Protein AF-A0A6J3BXP4-F1 (afdb_monomer_lite)

Sequence (696 aa):
MMRILATRKREFVKLRKSVLSQQNALLEHYASLKEMEYRAGASNEESLGEVRVLSVTGWPAHDLLLLVRDDLQLPLTSDINGLFGPQIMQQLHAQLNSIPDEVLGVGAEIMARRIDLLNLLRCKLRNDRSNNLTNLEWKTKNTEFDHDTEKLHSMVAGLAENLKAKINNSLELAKIPWIDRDTMVKKIDRLQKENLILQNKIEEITKKENEECKETEVLDATLTYQTLSEELSKERAAREALKEVVSAAESMLRVARARIVTLERQLKETSAELETACRKHKDLEQLYRHRETSYDARSKKLIEVSKTGEMTIEALSRQRDALELRVKELREQAEMAERAAEIREAEQRARGDSLQAKVAEQEKNRAAAEARVVELSERVKELEEQIQSLRERSVKLVDMERRRCLEYLPSKENEPSDRETKIWKELQATRVALSRAEEELRQSRADKDTFLNSLSQIAQREGADNIQDKMATELLDREQKIIKLKQVIEEQKENEKQMEQSMTQYENQLASLRLEVKRLRNYDCYAKEIPFQELQTQLLALHIQVETLSREKTALVTAAASRALMLERHERAADLFARMVRARRDLVAALGGNSEPSSLDQFAHAEVSRSLSSVCATSADTWTALRAERARVLRLESAVLEQSLQLEREGRVRTQLEWRRAILEREMLRARHSASMEHWVMSKNPSLIQDILWNK

Secondary structure (DSSP, 8-state):
-HHHHHHHHHHHHHHHHHHHHHHHHHHHHHHHHHHHHHHHT--GGG----------TT--HHHHHHHS-GGG---S---GGGTS-HHHHHHHHHHHHHHHHHHHHHHHHHHHHHHHHHHHHHHHTTGGG-SHHHHHHHHHHHHHHHHHHHHHHHHHHHHHHHHHHHHHHHHHHHHHHHHHHHHHHHHHHHHHHHHHHHHHHHHHHHTTSSSS------------TTHHHHHHHHHHHHHHHHHHHHHHHHHHHHHHHHHHHHHHHHHHHHHHHHHHHHHHHHHHHHHHHHHHHHHHHHHHHHHHHHHHHHHHHHHHHHHHHHHHHHHHHHHHHHHHHHHHHHHHHHHHHHHHHHHHHHHHHHHHHHHHHHHHHHHHHHHHHHHHHHHHHHHHHHHHHHHHHHHHHHHS--S------TTHHHHHHHHHHHHHHHHHHHHHHHHHHHHHHHHHHHHTTTTTS---TTTHHHHHHHHHHHHHHHHHHHHHHHHHHHHHHHHHHHHHHHHHHHHHHHHHHHHHHHHHHH-----HHHHHHHHHHHHHHHHHHHHHHHHHHHHHHHHHHHHHHHHHHHHHHHHHHHHHHHHHHHHTS-----TTHHHHHHHHHHHHHHHHHHHHHHHHHHHHHHHHHHHHHHHHHHHHHHHHHHHHHHHHHHHHHHHHHHHHHHHHHHHHHHHHHHTT-GGGSSSSSS--

Structure (mmCIF, N/CA/C/O backbone):
data_AF-A0A6J3BXP4-F1
#
_entry.id   AF-A0A6J3BXP4-F1
#
loop_
_atom_site.group_PDB
_atom_site.id
_atom_site.type_symbol
_atom_site.label_atom_id
_atom_site.label_alt_id
_atom_site.label_comp_id
_atom_site.label_asym_id
_atom_site.label_entity_id
_atom_site.label_seq_id
_atom_site.pdbx_PDB_ins_code
_atom_site.Cartn_x
_atom_site.Cartn_y
_atom_site.Cartn_z
_atom_site.occupancy
_atom_site.B_iso_or_equiv
_atom_site.auth_seq_id
_atom_site.auth_comp_id
_atom_site.auth_asym_id
_atom_site.auth_atom_id
_atom_site.pdbx_PDB_model_num
ATOM 1 N N . MET A 1 1 ? -64.152 -28.132 42.752 1.00 51.59 1 MET A N 1
ATOM 2 C CA . MET A 1 1 ? -63.451 -26.959 42.170 1.00 51.59 1 MET A CA 1
ATOM 3 C C . MET A 1 1 ? -62.901 -25.980 43.208 1.00 51.59 1 MET A C 1
ATOM 5 O O . MET A 1 1 ? -61.700 -25.754 43.198 1.00 51.59 1 MET A O 1
ATOM 9 N N . MET A 1 2 ? -63.705 -25.430 44.129 1.00 58.03 2 MET A N 1
ATOM 10 C CA . MET A 1 2 ? -63.245 -24.371 45.058 1.00 58.03 2 MET A CA 1
ATOM 11 C C . MET A 1 2 ? -62.062 -24.768 45.964 1.00 58.03 2 MET A C 1
ATOM 13 O O . MET A 1 2 ? -61.163 -23.961 46.186 1.00 58.03 2 MET A O 1
ATOM 17 N N . ARG A 1 3 ? -61.992 -26.027 46.429 1.00 63.97 3 ARG A N 1
ATOM 18 C CA . ARG A 1 3 ? -60.836 -26.519 47.208 1.00 63.97 3 ARG A CA 1
ATOM 19 C C . ARG A 1 3 ? -59.542 -26.582 46.388 1.00 63.97 3 ARG A C 1
ATOM 21 O O . ARG A 1 3 ? -58.496 -26.235 46.917 1.00 63.97 3 ARG A O 1
ATOM 28 N N . ILE A 1 4 ? -59.630 -26.955 45.109 1.00 70.94 4 ILE A N 1
ATOM 29 C CA . ILE A 1 4 ? -58.486 -27.044 44.182 1.00 70.94 4 ILE A CA 1
ATOM 30 C C . ILE A 1 4 ? -57.958 -25.642 43.846 1.00 70.94 4 ILE A C 1
ATOM 32 O O . ILE A 1 4 ? -56.755 -25.415 43.783 1.00 70.94 4 ILE A O 1
ATOM 36 N N . LEU A 1 5 ? -58.856 -24.666 43.688 1.00 70.25 5 LEU A N 1
ATOM 37 C CA . LEU A 1 5 ? -58.474 -23.262 43.521 1.00 70.25 5 LEU A CA 1
ATOM 38 C C . LEU A 1 5 ? -57.805 -22.705 44.784 1.00 70.25 5 LEU A C 1
ATOM 40 O O . LEU A 1 5 ? -56.812 -21.990 44.690 1.00 70.25 5 LEU A O 1
ATOM 44 N N . ALA A 1 6 ? -58.298 -23.064 45.972 1.00 75.69 6 ALA A N 1
ATOM 45 C CA . ALA A 1 6 ? -57.710 -22.631 47.237 1.00 75.69 6 ALA A CA 1
ATOM 46 C C . ALA A 1 6 ? -56.336 -23.270 47.524 1.00 75.69 6 ALA A C 1
ATOM 48 O O . ALA A 1 6 ? -55.478 -22.622 48.130 1.00 75.69 6 ALA A O 1
ATOM 49 N N . THR A 1 7 ? -56.099 -24.520 47.107 1.00 79.25 7 THR A N 1
ATOM 50 C CA . THR A 1 7 ? -54.770 -25.153 47.190 1.00 79.25 7 THR A CA 1
ATOM 51 C C . THR A 1 7 ? -53.807 -24.531 46.186 1.00 79.25 7 THR A C 1
ATOM 53 O O . THR A 1 7 ? -52.762 -24.044 46.608 1.00 79.25 7 THR A O 1
ATOM 56 N N . ARG A 1 8 ? -54.206 -24.383 44.915 1.00 76.19 8 ARG A N 1
ATOM 57 C CA . ARG A 1 8 ? -53.386 -23.710 43.891 1.00 76.19 8 ARG A CA 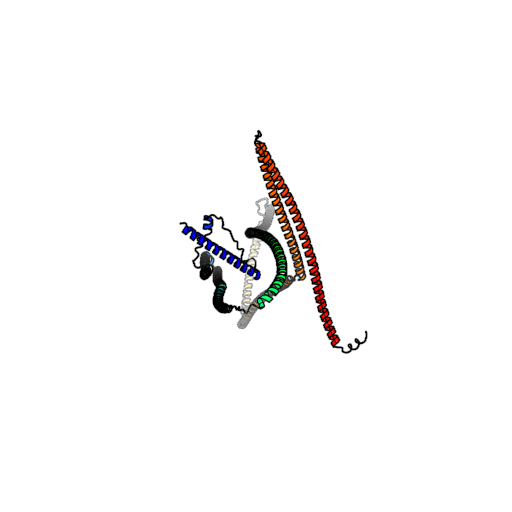1
ATOM 58 C C . ARG A 1 8 ? -53.066 -22.258 44.243 1.00 76.19 8 ARG A C 1
ATOM 60 O O . ARG A 1 8 ? -51.951 -21.805 44.023 1.00 76.19 8 ARG A O 1
ATOM 67 N N . LYS A 1 9 ? -54.002 -21.523 44.853 1.00 77.75 9 LYS A N 1
ATOM 68 C CA . LYS A 1 9 ? -53.755 -20.156 45.343 1.00 77.75 9 LYS A CA 1
ATOM 69 C C . LYS A 1 9 ? -52.723 -20.136 46.473 1.00 77.75 9 LYS A C 1
ATOM 71 O O . LYS A 1 9 ? -51.870 -19.254 46.497 1.00 77.75 9 LYS A O 1
ATOM 76 N N . ARG A 1 10 ? -52.768 -21.101 47.401 1.00 82.44 10 ARG A N 1
ATOM 77 C CA . ARG A 1 10 ? -51.752 -21.234 48.461 1.00 82.44 10 ARG A CA 1
ATOM 78 C C . ARG A 1 10 ? -50.384 -21.611 47.896 1.00 82.44 10 ARG A C 1
ATOM 80 O O . ARG A 1 10 ? -49.392 -21.028 48.320 1.00 82.44 10 ARG A O 1
ATOM 87 N N . GLU A 1 11 ? -50.332 -22.528 46.936 1.00 80.75 11 GLU A N 1
ATOM 88 C CA . GLU A 1 11 ? -49.107 -22.905 46.218 1.00 80.75 11 GLU A CA 1
ATOM 89 C C . GLU A 1 11 ? -48.518 -21.718 45.454 1.00 80.75 11 GLU A C 1
ATOM 91 O O . GLU A 1 11 ? -47.339 -21.421 45.610 1.00 80.75 11 GLU A O 1
ATOM 96 N N . PHE A 1 12 ? -49.346 -20.961 44.732 1.00 80.50 12 PHE A N 1
ATOM 97 C CA . PHE A 1 12 ? -48.927 -19.745 44.039 1.00 80.50 12 PHE A CA 1
ATOM 98 C C . PHE A 1 12 ? -48.347 -18.701 45.000 1.00 80.50 12 PHE A C 1
ATOM 100 O O . PHE A 1 12 ? -47.310 -18.110 44.722 1.00 80.50 12 PHE A O 1
ATOM 107 N N . VAL A 1 13 ? -48.975 -18.482 46.161 1.00 80.44 13 VAL A N 1
ATOM 108 C CA . VAL A 1 13 ? -48.453 -17.544 47.169 1.00 80.44 13 VAL A CA 1
ATOM 109 C C . VAL A 1 13 ? -47.121 -18.029 47.749 1.00 80.44 13 VAL A C 1
ATOM 111 O O . VAL A 1 13 ? -46.231 -17.209 47.972 1.00 80.44 13 VAL A O 1
ATOM 114 N N . LYS A 1 14 ? -46.955 -19.341 47.968 1.00 85.62 14 LYS A N 1
ATOM 115 C CA . LYS A 1 14 ? -45.673 -19.925 48.395 1.00 85.62 14 LYS A CA 1
ATOM 116 C C . LYS A 1 14 ? -44.589 -19.741 47.329 1.00 85.62 14 LYS A C 1
ATOM 118 O O . LYS A 1 14 ? -43.520 -19.236 47.656 1.00 85.62 14 LYS A O 1
ATOM 123 N N . LEU A 1 15 ? -44.884 -20.068 46.070 1.00 80.62 15 LEU A N 1
ATOM 124 C CA . LEU A 1 15 ? -43.976 -19.881 44.934 1.00 80.62 15 LEU A CA 1
ATOM 125 C C . LEU A 1 15 ? -43.593 -18.410 44.768 1.00 80.62 15 LEU A C 1
ATOM 127 O O . LEU A 1 15 ? -42.414 -18.092 44.684 1.00 80.62 15 LEU A O 1
ATOM 131 N N . ARG A 1 16 ? -44.563 -17.494 44.835 1.00 81.88 16 ARG A N 1
ATOM 132 C CA . ARG A 1 16 ? -44.315 -16.049 44.776 1.00 81.88 16 ARG A CA 1
ATOM 133 C C . ARG A 1 16 ? -43.384 -15.580 45.893 1.00 81.88 16 ARG A C 1
ATOM 135 O O . ARG A 1 16 ? -42.486 -14.790 45.630 1.00 81.88 16 ARG A O 1
ATOM 142 N N . LYS A 1 17 ? -43.582 -16.050 47.130 1.00 85.06 17 LYS A N 1
ATOM 143 C CA . LYS A 1 17 ? -42.674 -15.731 48.245 1.00 85.06 17 LYS A CA 1
ATOM 144 C C . LYS A 1 17 ? -41.265 -16.284 48.006 1.00 85.06 17 LYS A C 1
ATOM 146 O O . LYS A 1 17 ? -40.304 -15.564 48.246 1.00 85.06 17 LYS A O 1
ATOM 151 N N . SER A 1 18 ? -41.149 -17.512 47.498 1.00 85.50 18 SER A N 1
ATOM 152 C CA . SER A 1 18 ? -39.863 -18.128 47.148 1.00 85.50 18 SER A CA 1
ATOM 153 C C . SER A 1 18 ? -39.128 -17.334 46.067 1.00 85.50 18 SER A C 1
ATOM 155 O O . SER A 1 18 ? -37.961 -17.007 46.243 1.00 85.50 18 SER A O 1
ATOM 157 N N . VAL A 1 19 ? -39.821 -16.960 44.987 1.00 82.19 19 VAL A N 1
ATOM 158 C CA . VAL A 1 19 ? -39.251 -16.178 43.878 1.00 82.19 19 VAL A CA 1
ATOM 159 C C . VAL A 1 19 ? -38.804 -14.797 44.352 1.00 82.19 19 VAL A C 1
ATOM 161 O O . VAL A 1 19 ? -37.704 -14.376 44.023 1.00 82.19 19 VAL A O 1
ATOM 164 N N . LEU A 1 20 ? -39.603 -14.113 45.179 1.00 82.44 20 LEU A N 1
ATOM 165 C CA . LEU A 1 20 ? -39.205 -12.825 45.761 1.00 82.44 20 LEU A CA 1
ATOM 166 C C . LEU A 1 20 ? -37.969 -12.957 46.662 1.00 82.44 20 LEU A C 1
ATOM 168 O O . LEU A 1 20 ? -37.087 -12.106 46.619 1.00 82.44 20 LEU A O 1
ATOM 172 N N . SER A 1 21 ? -37.878 -14.033 47.448 1.00 84.06 21 SER A N 1
ATOM 173 C CA . SER A 1 21 ? -36.700 -14.305 48.276 1.00 84.06 21 SER A CA 1
ATOM 174 C C . SER A 1 21 ? -35.454 -14.572 47.428 1.00 84.06 21 SER A C 1
ATOM 176 O O . SER A 1 21 ? -34.390 -14.045 47.733 1.00 84.06 21 SER A O 1
ATOM 178 N N . GLN A 1 22 ? -35.580 -15.362 46.358 1.00 84.75 22 GLN A N 1
ATOM 179 C CA . GLN A 1 22 ? -34.485 -15.654 45.425 1.00 84.75 22 GLN A CA 1
ATOM 180 C C . GLN A 1 22 ? -34.046 -14.408 44.655 1.00 84.75 22 GLN A C 1
ATOM 182 O O . GLN A 1 22 ? -32.853 -14.182 44.479 1.00 84.75 22 GLN A O 1
ATOM 187 N N . GLN A 1 23 ? -35.000 -13.574 44.240 1.00 84.44 23 GLN A N 1
ATOM 188 C CA . GLN A 1 23 ? -34.725 -12.294 43.601 1.00 84.44 23 GLN A CA 1
ATOM 189 C C . GLN A 1 23 ? -33.923 -11.377 44.531 1.00 84.44 23 GLN A C 1
ATOM 191 O O . GLN A 1 23 ? -32.938 -10.790 44.095 1.00 84.44 23 GLN A O 1
ATOM 196 N N . ASN A 1 24 ? -34.308 -11.275 45.806 1.00 85.12 24 ASN A N 1
ATOM 197 C CA . ASN A 1 24 ? -33.574 -10.467 46.779 1.00 85.12 24 ASN A CA 1
ATOM 198 C C . ASN A 1 24 ? -32.155 -11.005 47.011 1.00 85.12 24 ASN A C 1
ATOM 200 O O . ASN A 1 24 ? -31.209 -10.227 46.961 1.00 85.12 24 ASN A O 1
ATOM 204 N N . ALA A 1 25 ? -31.993 -12.323 47.162 1.00 87.62 25 ALA A N 1
ATOM 205 C CA . ALA A 1 25 ? -30.674 -12.943 47.305 1.00 87.62 25 ALA A CA 1
ATOM 206 C C . ALA A 1 25 ? -29.778 -12.697 46.075 1.00 87.62 25 ALA A C 1
ATOM 208 O O . ALA A 1 25 ? -28.596 -12.396 46.211 1.00 87.62 25 ALA A O 1
ATOM 209 N N . LEU A 1 26 ? -30.337 -12.765 44.861 1.00 85.06 26 LEU A N 1
ATOM 210 C CA . LEU A 1 26 ? -29.603 -12.465 43.629 1.00 85.06 26 LEU A CA 1
ATOM 211 C C . LEU A 1 26 ? -29.148 -11.001 43.577 1.00 85.06 26 LEU A C 1
ATOM 213 O O . LEU A 1 26 ? -28.020 -10.727 43.171 1.00 85.06 26 LEU A O 1
ATOM 217 N N . LEU A 1 27 ? -30.000 -10.066 44.007 1.00 86.69 27 LEU A N 1
ATOM 218 C CA . LEU A 1 27 ? -29.650 -8.646 44.088 1.00 86.69 27 LEU A CA 1
ATOM 219 C C . LEU A 1 27 ? -28.558 -8.383 45.133 1.00 86.69 27 LEU A C 1
ATOM 221 O O . LEU A 1 27 ? -27.658 -7.589 44.869 1.00 86.69 27 LEU A O 1
ATOM 225 N N . GLU A 1 28 ? -28.597 -9.069 46.277 1.00 89.12 28 GLU A N 1
ATOM 226 C CA . GLU A 1 28 ? -27.550 -9.002 47.303 1.00 89.12 28 GLU A CA 1
ATOM 227 C C . GLU A 1 28 ? -26.212 -9.544 46.783 1.00 89.12 28 GLU A C 1
ATOM 229 O O . GLU A 1 28 ? -25.192 -8.864 46.889 1.00 89.12 28 GLU A O 1
ATOM 234 N N . HIS A 1 29 ? -26.209 -10.717 46.143 1.00 87.00 29 HIS A N 1
ATOM 235 C CA . HIS A 1 29 ? -24.998 -11.286 45.545 1.00 87.00 29 HIS A CA 1
ATOM 236 C C . HIS A 1 29 ? -24.417 -10.400 44.441 1.00 87.00 29 HIS A C 1
ATOM 238 O O . HIS A 1 29 ? -23.203 -10.209 44.383 1.00 87.00 29 HIS A O 1
ATOM 244 N N . TYR A 1 30 ? -25.268 -9.825 43.589 1.00 87.25 30 TYR A N 1
ATOM 245 C CA . TYR A 1 30 ? -24.834 -8.879 42.567 1.00 87.25 30 TYR A CA 1
ATOM 246 C C . TYR A 1 30 ? -24.244 -7.601 43.187 1.00 87.25 30 TYR A C 1
ATOM 248 O O . TYR A 1 30 ? -23.211 -7.124 42.723 1.00 87.25 30 TYR A O 1
ATOM 256 N N . ALA A 1 31 ? -24.826 -7.081 44.274 1.00 85.31 31 ALA A N 1
ATOM 257 C CA . ALA A 1 31 ? -24.257 -5.946 45.001 1.00 85.31 31 ALA A CA 1
ATOM 258 C C . ALA A 1 31 ? -22.875 -6.275 45.594 1.00 85.31 31 ALA A C 1
ATOM 260 O O . ALA A 1 31 ? -21.948 -5.480 45.447 1.00 85.31 31 ALA A O 1
ATOM 261 N N . SER A 1 32 ? -22.706 -7.463 46.187 1.00 86.31 32 SER A N 1
ATOM 262 C CA . SER A 1 32 ? -21.401 -7.925 46.685 1.00 86.31 32 SER A CA 1
ATOM 263 C C . SER A 1 32 ? -20.368 -8.078 45.564 1.00 86.31 32 SER A C 1
ATOM 265 O O . SER A 1 32 ? -19.212 -7.698 45.735 1.00 86.31 32 SER A O 1
ATOM 267 N N . LEU A 1 33 ? -20.770 -8.600 44.402 1.00 83.38 33 LEU A N 1
ATOM 268 C CA . LEU A 1 33 ? -19.890 -8.728 43.236 1.00 83.38 33 LEU A CA 1
ATOM 269 C C . LEU A 1 33 ? -19.469 -7.362 42.683 1.00 83.38 33 LEU A C 1
ATOM 271 O O . LEU A 1 33 ? -18.294 -7.170 42.386 1.00 83.38 33 LEU A O 1
ATOM 275 N N . LYS A 1 34 ? -20.391 -6.397 42.624 1.00 84.12 34 LYS A N 1
ATOM 276 C CA . LYS A 1 34 ? -20.109 -5.022 42.191 1.00 84.12 34 LYS A CA 1
ATOM 277 C C . LYS A 1 34 ? -19.174 -4.286 43.157 1.00 84.12 34 LYS A C 1
ATOM 279 O O . LYS A 1 34 ? -18.328 -3.497 42.745 1.00 84.12 34 LYS A O 1
ATOM 284 N N . GLU A 1 35 ? -19.283 -4.562 44.456 1.00 83.38 35 GLU A N 1
ATOM 285 C CA . GLU A 1 35 ? -18.344 -4.043 45.455 1.00 83.38 35 GLU A CA 1
ATOM 286 C C . GLU A 1 35 ? -16.940 -4.652 45.291 1.00 83.38 35 GLU A C 1
ATOM 288 O O . GLU A 1 35 ? -15.935 -3.947 45.402 1.00 83.38 35 GLU A O 1
ATOM 293 N N . MET A 1 36 ? -16.855 -5.947 44.979 1.00 82.00 36 MET A N 1
ATOM 294 C CA . MET A 1 36 ? -15.589 -6.627 44.687 1.00 82.00 36 MET A CA 1
ATOM 295 C C . MET A 1 36 ? -14.940 -6.116 43.395 1.00 82.00 36 MET A C 1
ATOM 297 O O . MET A 1 36 ? -13.736 -5.878 43.378 1.00 82.00 36 MET A O 1
ATOM 301 N N . GLU A 1 37 ? -15.729 -5.890 42.347 1.00 81.62 37 GLU A N 1
ATOM 302 C CA . GLU A 1 37 ? -15.308 -5.264 41.088 1.00 81.62 37 GLU A CA 1
ATOM 303 C C . GLU A 1 37 ? -14.730 -3.860 41.322 1.00 81.62 37 GLU A C 1
ATOM 305 O O . GLU A 1 37 ? -13.634 -3.550 40.850 1.00 81.62 37 GLU A O 1
ATOM 310 N N . TYR A 1 38 ? -15.407 -3.043 42.139 1.00 79.25 38 TYR A N 1
ATOM 311 C CA . TYR A 1 38 ? -14.919 -1.716 42.521 1.00 79.25 38 TYR A CA 1
ATOM 312 C C . TYR A 1 38 ? -13.578 -1.782 43.267 1.00 79.25 38 TYR A C 1
ATOM 314 O O . TYR A 1 38 ? -12.683 -0.976 43.018 1.00 79.25 38 TYR A O 1
ATOM 322 N N . ARG A 1 39 ? -13.406 -2.763 44.162 1.00 80.62 39 ARG A N 1
ATOM 323 C CA . ARG A 1 39 ? -12.142 -2.973 44.890 1.00 80.62 39 ARG A CA 1
ATOM 324 C C . ARG A 1 39 ? -11.020 -3.519 44.003 1.00 80.62 39 ARG A C 1
ATOM 326 O O . ARG A 1 39 ? -9.858 -3.240 44.281 1.00 80.62 39 ARG A O 1
ATOM 333 N N . ALA A 1 40 ? -11.351 -4.290 42.970 1.00 78.12 40 ALA A N 1
ATOM 334 C CA . ALA A 1 40 ? -10.387 -4.895 42.053 1.00 78.12 40 ALA A CA 1
ATOM 335 C C . ALA A 1 40 ? -9.882 -3.929 40.965 1.00 78.12 40 ALA A C 1
ATOM 337 O O . ALA A 1 40 ? -8.881 -4.226 40.319 1.00 78.12 40 ALA A O 1
ATOM 338 N N . GLY A 1 41 ? -10.534 -2.775 40.772 1.00 67.44 41 GLY A N 1
ATOM 339 C CA . GLY A 1 41 ? -10.107 -1.770 39.795 1.00 67.44 41 GLY A CA 1
ATOM 340 C C . GLY A 1 41 ? -10.252 -2.230 38.341 1.00 67.44 41 GLY A C 1
ATOM 341 O O . GLY A 1 41 ? -9.423 -1.870 37.506 1.00 67.44 41 GLY A O 1
ATOM 342 N N . ALA A 1 42 ? -11.272 -3.045 38.047 1.00 62.69 42 ALA A N 1
ATOM 343 C CA . ALA A 1 42 ? -11.533 -3.557 36.704 1.00 62.69 42 ALA A CA 1
ATOM 344 C C . ALA A 1 42 ? -11.806 -2.412 35.708 1.00 62.69 42 ALA A C 1
ATOM 346 O O . ALA A 1 42 ? -12.470 -1.423 36.032 1.00 62.69 42 ALA A O 1
ATOM 347 N N . SER A 1 43 ? -11.266 -2.532 34.492 1.00 54.56 43 SER A N 1
ATOM 348 C CA . SER A 1 43 ? -11.487 -1.555 33.420 1.00 54.56 43 SER A CA 1
ATOM 349 C C . SER A 1 43 ? -12.932 -1.625 32.900 1.00 54.56 43 SER A C 1
ATOM 351 O O . SER A 1 43 ? -13.586 -2.658 33.019 1.00 54.56 43 SER A O 1
ATOM 353 N N . ASN A 1 44 ? -13.441 -0.545 32.292 1.00 60.00 44 ASN A N 1
ATOM 354 C CA . ASN A 1 44 ? -14.836 -0.467 31.821 1.00 60.00 44 ASN A CA 1
ATOM 355 C C . ASN A 1 44 ? -15.248 -1.599 30.851 1.00 60.00 44 ASN A C 1
ATOM 357 O O . ASN A 1 44 ? -16.442 -1.875 30.728 1.00 60.00 44 ASN A O 1
ATOM 361 N N . GLU A 1 45 ? -14.293 -2.248 30.176 1.00 55.59 45 GLU A N 1
ATOM 362 C CA . GLU A 1 45 ? -14.548 -3.363 29.252 1.00 55.59 45 GLU A CA 1
ATOM 363 C C . GLU A 1 45 ? -14.826 -4.701 29.964 1.00 55.59 45 GLU A C 1
ATOM 365 O O . GLU A 1 45 ? -15.467 -5.571 29.381 1.00 55.59 45 GLU A O 1
ATOM 370 N N . GLU A 1 46 ? -14.435 -4.847 31.235 1.00 59.66 46 GLU A N 1
ATOM 371 C CA . GLU A 1 46 ? -14.633 -6.061 32.050 1.00 59.66 46 GLU A CA 1
ATOM 372 C C . GLU A 1 46 ? -15.753 -5.902 33.096 1.00 59.66 46 GLU A C 1
ATOM 374 O O . GLU A 1 46 ? -15.839 -6.680 34.048 1.00 59.66 46 GLU A O 1
ATOM 379 N N . SER A 1 47 ? -16.614 -4.887 32.940 1.00 73.44 47 SER A N 1
ATOM 380 C CA . SER A 1 47 ? -17.607 -4.562 33.965 1.00 73.44 47 SER A CA 1
ATOM 381 C C . SER A 1 47 ? -18.818 -5.504 34.001 1.00 73.44 47 SER A C 1
ATOM 383 O O . SER A 1 47 ? -19.319 -5.941 32.963 1.00 73.44 47 SER A O 1
ATOM 385 N N . LEU A 1 48 ? -19.352 -5.789 35.197 1.00 71.62 48 LEU A N 1
ATOM 386 C CA . LEU A 1 48 ? -20.445 -6.760 35.430 1.00 71.62 48 LEU A CA 1
ATOM 387 C C . LEU A 1 48 ? -21.824 -6.343 34.857 1.00 71.62 48 LEU A C 1
ATOM 389 O O . LEU A 1 48 ? -22.808 -7.070 35.015 1.00 71.62 48 LEU A O 1
ATOM 393 N N . GLY A 1 49 ? -21.921 -5.197 34.170 1.00 76.12 49 GLY A N 1
ATOM 394 C CA . GLY A 1 49 ? -23.167 -4.664 33.598 1.00 76.12 49 GLY A CA 1
ATOM 395 C C . GLY A 1 49 ? -24.184 -4.217 34.658 1.00 76.12 49 GLY A C 1
ATOM 396 O O . GLY A 1 49 ? -23.867 -4.191 35.839 1.00 76.12 49 GLY A O 1
ATOM 397 N N . GLU A 1 50 ? -25.412 -3.848 34.264 1.00 76.81 50 GLU A N 1
ATOM 398 C CA . GLU A 1 50 ? -26.510 -3.431 35.166 1.00 76.81 50 GLU A CA 1
ATOM 399 C C . GLU A 1 50 ? -27.600 -4.507 35.291 1.00 76.81 50 GLU A C 1
ATOM 401 O O . GLU A 1 50 ? -28.188 -4.920 34.288 1.00 76.81 50 GLU A O 1
ATOM 406 N N . VAL A 1 51 ? -27.977 -4.878 36.520 1.00 80.31 51 VAL A N 1
ATOM 407 C CA . VAL A 1 51 ? -29.171 -5.705 36.772 1.00 80.31 51 VAL A CA 1
ATOM 408 C C . VAL A 1 51 ? -30.414 -4.819 36.879 1.00 80.31 51 VAL A C 1
ATOM 410 O O . VAL A 1 51 ? -30.471 -3.899 37.694 1.00 80.31 51 VAL A O 1
ATOM 413 N N . ARG A 1 52 ? -31.448 -5.114 36.079 1.00 76.56 52 ARG A N 1
ATOM 414 C CA . ARG A 1 52 ? -32.741 -4.409 36.107 1.00 76.56 52 ARG A CA 1
ATOM 415 C C . ARG A 1 52 ? -33.868 -5.353 36.501 1.00 76.56 52 ARG A C 1
ATOM 417 O O . ARG A 1 52 ? -34.060 -6.395 35.884 1.00 76.56 52 ARG A O 1
ATOM 424 N N . VAL A 1 53 ? -34.656 -4.949 37.494 1.00 78.00 53 VAL A N 1
ATOM 425 C CA . VAL A 1 53 ? -35.892 -5.637 37.879 1.00 78.00 53 VAL A CA 1
ATOM 426 C C . VAL A 1 53 ? -37.049 -5.030 37.095 1.00 78.00 53 VAL A C 1
ATOM 428 O O . VAL A 1 53 ? -37.368 -3.854 37.267 1.00 78.00 53 VAL A O 1
ATOM 431 N N . LEU A 1 54 ? -37.693 -5.830 36.249 1.00 75.56 54 LEU A N 1
ATOM 432 C CA . LEU A 1 54 ? -38.884 -5.418 35.510 1.00 75.56 54 LEU A CA 1
ATOM 433 C C . LEU A 1 54 ? -40.137 -5.948 36.202 1.00 75.56 54 LEU A C 1
ATOM 435 O O . LEU A 1 54 ? -40.235 -7.135 36.513 1.00 75.56 54 LEU A O 1
ATOM 439 N N . SER A 1 55 ? -41.115 -5.069 36.425 1.00 77.38 55 SER A N 1
ATOM 440 C CA . SER A 1 55 ? -42.426 -5.504 36.895 1.00 77.38 55 SER A CA 1
ATOM 441 C C . SER A 1 55 ? -43.258 -5.995 35.718 1.00 77.38 55 SER A C 1
ATOM 443 O O . SER A 1 55 ? -43.663 -5.218 34.857 1.00 77.38 55 SER A O 1
ATOM 445 N N . VAL A 1 56 ? -43.552 -7.290 35.722 1.00 75.19 56 VAL A N 1
ATOM 446 C CA . VAL A 1 56 ? -44.473 -7.947 34.780 1.00 75.19 56 VAL A CA 1
ATOM 447 C C . VAL A 1 56 ? -45.940 -7.838 35.224 1.00 75.19 56 VAL A C 1
ATOM 449 O O . VAL A 1 56 ? -46.844 -8.404 34.610 1.00 75.19 56 VAL A O 1
ATOM 452 N N . THR A 1 57 ? -46.217 -7.107 36.309 1.00 74.06 57 THR A N 1
ATOM 453 C CA . THR A 1 57 ? -47.584 -6.888 36.796 1.00 74.06 57 THR A CA 1
ATOM 454 C C . THR A 1 57 ? -48.398 -6.105 35.767 1.00 74.06 57 THR A C 1
ATOM 456 O O . THR A 1 57 ? -48.095 -4.944 35.507 1.00 74.06 57 THR A O 1
ATOM 459 N N . GLY A 1 58 ? -49.447 -6.723 35.221 1.00 71.12 58 GLY A N 1
ATOM 460 C CA . GLY A 1 58 ? -50.325 -6.106 34.220 1.00 71.12 58 GLY A CA 1
ATOM 461 C C . GLY A 1 58 ? -50.006 -6.482 32.774 1.00 71.12 58 GLY A C 1
ATOM 462 O O . GLY A 1 58 ? -50.692 -6.009 31.874 1.00 71.12 58 GLY A O 1
ATOM 463 N N . TRP A 1 59 ? -49.009 -7.340 32.541 1.00 80.56 59 TRP A N 1
ATOM 464 C CA . TRP A 1 59 ? -48.740 -7.863 31.205 1.00 80.56 59 TRP A CA 1
ATOM 465 C C . TRP A 1 59 ? -49.840 -8.855 30.783 1.00 80.56 59 TRP A C 1
ATOM 467 O O . TRP A 1 59 ? -50.300 -9.646 31.618 1.00 80.56 59 TRP A O 1
ATOM 477 N N . PRO A 1 60 ? -50.275 -8.834 29.510 1.00 78.25 60 PRO A N 1
ATOM 478 C CA . PRO A 1 60 ? -51.182 -9.830 28.952 1.00 78.25 60 PRO A CA 1
ATOM 479 C C . PRO A 1 60 ? -50.645 -11.251 29.142 1.00 78.25 60 PRO A C 1
ATOM 481 O O . PRO A 1 60 ? -49.444 -11.494 29.049 1.00 78.25 60 PRO A O 1
ATOM 484 N N . ALA A 1 61 ? -51.537 -12.222 29.357 1.00 70.62 61 ALA A N 1
ATOM 485 C CA . ALA A 1 61 ? -51.141 -13.621 29.548 1.00 70.62 61 ALA A CA 1
ATOM 486 C C . ALA A 1 61 ? -50.339 -14.183 28.358 1.00 70.62 61 ALA A C 1
ATOM 488 O O . ALA A 1 61 ? -49.448 -14.998 28.561 1.00 70.62 61 ALA A O 1
ATOM 489 N N . HIS A 1 62 ? -50.622 -13.721 27.136 1.00 68.06 62 HIS A N 1
ATOM 490 C CA . HIS A 1 62 ? -49.854 -14.078 25.943 1.00 68.06 62 HIS A CA 1
ATOM 491 C C . HIS A 1 62 ? -48.413 -13.548 26.002 1.00 68.06 62 HIS A C 1
ATOM 493 O O . HIS A 1 62 ? -47.483 -14.307 25.767 1.00 68.06 62 HIS A O 1
ATOM 499 N N . ASP A 1 63 ? -48.212 -12.300 26.423 1.00 70.88 63 ASP A N 1
ATOM 500 C CA . ASP A 1 63 ? -46.878 -11.695 26.542 1.00 70.88 63 ASP A CA 1
ATOM 501 C C . ASP A 1 63 ? -46.061 -12.337 27.671 1.00 70.88 63 ASP A C 1
ATOM 503 O O . ASP A 1 63 ? -44.849 -12.509 27.558 1.00 70.88 63 ASP A O 1
ATOM 507 N N . LEU A 1 64 ? -46.731 -12.764 28.746 1.00 71.25 64 LEU A N 1
ATOM 508 C CA . LEU A 1 64 ? -46.114 -13.571 29.800 1.00 71.25 64 LEU A CA 1
ATOM 509 C C . LEU A 1 64 ? -45.708 -14.964 29.300 1.00 71.25 64 LEU A C 1
ATOM 511 O O . LEU A 1 64 ? -44.683 -15.479 29.736 1.00 71.25 64 LEU A O 1
ATOM 515 N N . LEU A 1 65 ? -46.478 -15.561 28.385 1.00 62.03 65 LEU A N 1
ATOM 516 C CA . LEU A 1 65 ? -46.124 -16.826 27.733 1.00 62.03 65 LEU A CA 1
ATOM 517 C C . LEU A 1 65 ? -44.969 -16.651 26.739 1.00 62.03 65 LEU A C 1
ATOM 519 O O . LEU A 1 65 ? -44.150 -17.550 26.629 1.00 62.03 65 LEU A O 1
ATOM 523 N N . LEU A 1 66 ? -44.837 -15.491 26.087 1.00 63.09 66 LEU A N 1
ATOM 524 C CA . LEU A 1 66 ? -43.692 -15.170 25.221 1.00 63.09 66 LEU A CA 1
ATOM 525 C C . LEU A 1 66 ? -42.378 -14.975 26.004 1.00 63.09 66 LEU A C 1
ATOM 527 O O . LEU A 1 66 ? -41.298 -15.165 25.445 1.00 63.09 66 LEU A O 1
ATOM 531 N N . LEU A 1 67 ? -42.450 -14.617 27.294 1.00 61.41 67 LEU A N 1
ATOM 532 C CA . LEU A 1 67 ? -41.290 -14.615 28.201 1.00 61.41 67 LEU A CA 1
ATOM 533 C C . LEU A 1 67 ? -40.868 -16.030 28.620 1.00 61.41 67 LEU A C 1
ATOM 535 O O . LEU A 1 67 ? -39.711 -16.246 28.984 1.00 61.41 67 LEU A O 1
ATOM 539 N N . VAL A 1 68 ? -41.788 -16.994 28.561 1.00 56.25 68 VAL A N 1
ATOM 540 C CA . VAL A 1 68 ? -41.479 -18.417 28.698 1.00 56.25 68 VAL A CA 1
ATOM 541 C C . VAL A 1 68 ? -40.984 -18.897 27.335 1.00 56.25 68 VAL A C 1
ATOM 543 O O . VAL A 1 68 ? -41.729 -19.462 26.544 1.00 56.25 68 VAL A O 1
ATOM 546 N N . ARG A 1 69 ? -39.717 -18.613 27.019 1.00 49.56 69 ARG A N 1
ATOM 547 C CA . ARG A 1 69 ? -39.058 -19.207 25.849 1.00 49.56 69 ARG A CA 1
ATOM 548 C C . ARG A 1 69 ? -39.095 -20.733 25.965 1.00 49.56 69 ARG A C 1
ATOM 550 O O . ARG A 1 69 ? -38.712 -21.261 27.007 1.00 49.56 69 ARG A O 1
ATOM 557 N N . ASP A 1 70 ? -39.454 -21.424 24.883 1.00 42.81 70 ASP A N 1
ATOM 558 C CA . ASP A 1 70 ? -39.340 -22.890 24.764 1.00 42.81 70 ASP A CA 1
ATOM 559 C C . ASP A 1 70 ? -37.883 -23.387 24.924 1.00 42.81 70 ASP A C 1
ATOM 561 O O . ASP A 1 70 ? -37.644 -24.555 25.227 1.00 42.81 70 ASP A O 1
ATOM 565 N N . ASP A 1 71 ? -36.906 -22.478 24.836 1.00 43.16 71 ASP A N 1
ATOM 566 C CA . ASP A 1 71 ? -35.487 -22.712 25.137 1.00 43.16 71 ASP A CA 1
ATOM 567 C C . ASP A 1 71 ? -35.216 -22.931 26.645 1.00 43.16 71 ASP A C 1
ATOM 569 O O . ASP A 1 71 ? -34.119 -23.330 27.032 1.00 43.16 71 ASP A O 1
ATOM 573 N N . LEU A 1 72 ? -36.208 -22.680 27.512 1.00 42.19 72 LEU A N 1
ATOM 574 C CA . LEU A 1 72 ? -36.210 -23.023 28.938 1.00 42.19 72 LEU A CA 1
ATOM 575 C C . LEU A 1 72 ? -36.922 -24.360 29.188 1.00 42.19 72 LEU A C 1
ATOM 577 O O . LEU A 1 72 ? -37.644 -24.516 30.178 1.00 42.19 72 LEU A O 1
ATOM 581 N N . GLN A 1 73 ? -36.649 -25.379 28.368 1.00 40.56 73 GLN A N 1
ATOM 582 C CA . GLN A 1 73 ? -36.526 -26.708 28.961 1.00 40.56 73 GLN A CA 1
ATOM 583 C C . GLN A 1 73 ? -35.398 -26.618 29.987 1.00 40.56 73 GLN A C 1
ATOM 585 O O . GLN A 1 73 ? -34.233 -26.835 29.666 1.00 40.56 73 GLN A O 1
ATOM 590 N N . LEU A 1 74 ? -35.734 -26.236 31.224 1.00 37.84 74 LEU A N 1
ATOM 591 C CA . LEU A 1 74 ? -34.843 -26.447 32.347 1.00 37.84 74 LEU A CA 1
ATOM 592 C C . LEU A 1 74 ? -34.473 -27.932 32.299 1.00 37.84 74 LEU A C 1
ATOM 594 O O . LEU A 1 74 ? -35.366 -28.773 32.465 1.00 37.84 74 LEU A O 1
ATOM 598 N N . PRO A 1 75 ? -33.187 -28.285 32.120 1.00 39.06 75 PRO A N 1
ATOM 599 C CA . PRO A 1 75 ? -32.747 -29.567 32.621 1.00 39.06 75 PRO A CA 1
ATOM 600 C C . PRO A 1 75 ? -33.150 -29.538 34.094 1.00 39.06 75 PRO A C 1
ATOM 602 O O . PRO A 1 75 ? -32.829 -28.582 34.802 1.00 39.06 75 PRO A O 1
ATOM 605 N N . LEU A 1 76 ? -33.878 -30.547 34.570 1.00 42.75 76 LEU A N 1
ATOM 606 C CA . LEU A 1 76 ? -34.291 -30.669 35.976 1.00 42.75 76 LEU A CA 1
ATOM 607 C C . LEU A 1 76 ? -33.102 -30.780 36.963 1.00 42.75 76 LEU A C 1
ATOM 609 O O . LEU A 1 76 ? -33.276 -31.124 38.127 1.00 42.75 76 LEU A O 1
ATOM 613 N N . THR A 1 77 ? -31.895 -30.456 36.515 1.00 37.88 77 THR A N 1
ATOM 614 C CA . THR A 1 77 ? -30.641 -30.414 37.246 1.00 37.88 77 THR A CA 1
ATOM 615 C C . THR A 1 77 ? -30.007 -29.048 37.000 1.00 37.88 77 THR A C 1
ATOM 617 O O . THR A 1 77 ? -29.309 -28.823 36.010 1.00 37.88 77 THR A O 1
ATOM 620 N N . SER A 1 78 ? -30.295 -28.108 37.894 1.00 37.53 78 SER A N 1
ATOM 621 C CA . SER A 1 78 ? -29.668 -26.792 37.973 1.00 37.53 78 SER A CA 1
ATOM 622 C C . SER A 1 78 ? -28.222 -26.910 38.464 1.00 37.53 78 SER A C 1
ATOM 624 O O . SER A 1 78 ? -27.895 -26.450 39.553 1.00 37.53 78 SER A O 1
ATOM 626 N N . ASP A 1 79 ? -27.368 -27.525 37.650 1.00 44.00 79 ASP A N 1
ATOM 627 C CA . ASP A 1 79 ? -25.922 -27.430 37.782 1.00 44.00 79 ASP A CA 1
ATOM 628 C C . ASP A 1 79 ? -25.414 -26.478 36.700 1.00 44.00 79 ASP A C 1
ATOM 630 O O . ASP A 1 79 ? -25.622 -26.678 35.503 1.00 44.00 79 ASP A O 1
ATOM 634 N N . ILE A 1 80 ? -24.675 -25.453 37.120 1.00 47.81 80 ILE A N 1
ATOM 635 C CA . ILE A 1 80 ? -23.978 -24.475 36.260 1.00 47.81 80 ILE A CA 1
ATOM 636 C C . ILE A 1 80 ? -23.022 -25.158 35.247 1.00 47.81 80 ILE A C 1
ATOM 638 O O . ILE A 1 80 ? -22.530 -24.526 34.317 1.00 47.81 80 ILE A O 1
ATOM 642 N N . ASN A 1 81 ? -22.816 -26.471 35.370 1.00 47.75 81 ASN A N 1
ATOM 643 C CA . ASN A 1 81 ? -22.057 -27.321 34.458 1.00 47.75 81 ASN A CA 1
ATOM 644 C C . ASN A 1 81 ? -22.634 -27.389 33.027 1.00 47.75 81 ASN A C 1
ATOM 646 O O . ASN A 1 81 ? -21.927 -27.834 32.131 1.00 47.75 81 ASN A O 1
ATOM 650 N N . GLY A 1 82 ? -23.883 -26.967 32.789 1.00 47.19 82 GLY A N 1
ATOM 651 C CA . GLY A 1 82 ? -24.497 -26.999 31.451 1.00 47.19 82 GLY A CA 1
ATOM 652 C C . GLY A 1 82 ? -24.146 -25.819 30.532 1.00 47.19 82 GLY A C 1
ATOM 653 O O . GLY A 1 82 ? -24.045 -26.007 29.324 1.00 47.19 82 GLY A O 1
ATOM 654 N N . LEU A 1 83 ? -23.939 -24.611 31.077 1.00 49.88 83 LEU A N 1
ATOM 655 C CA . LEU A 1 83 ? -23.637 -23.413 30.267 1.00 49.88 83 LEU A CA 1
ATOM 656 C C . LEU A 1 83 ? -22.145 -23.246 29.964 1.00 49.88 83 LEU A C 1
ATOM 658 O O . LEU A 1 83 ? -21.784 -22.641 28.962 1.00 49.88 83 LEU A O 1
ATOM 662 N N . PHE A 1 84 ? -21.295 -23.784 30.834 1.00 54.97 84 PHE A N 1
ATOM 663 C CA . PHE A 1 84 ? -19.847 -23.839 30.692 1.00 54.97 84 PHE A CA 1
ATOM 664 C C . PHE A 1 84 ? -19.415 -25.191 31.259 1.00 54.97 84 PHE A C 1
ATOM 666 O O . PHE A 1 84 ? -19.055 -25.285 32.429 1.00 54.97 84 PHE A O 1
ATOM 673 N N . GLY A 1 85 ? -19.504 -26.246 30.438 1.00 63.72 85 GLY A N 1
ATOM 674 C CA . GLY A 1 85 ? -19.145 -27.627 30.789 1.00 63.72 85 GLY A CA 1
ATOM 675 C C . GLY A 1 85 ? -18.006 -28.223 29.943 1.00 63.72 85 GLY A C 1
ATOM 676 O O . GLY A 1 85 ? -17.663 -27.664 28.896 1.00 63.72 85 GLY A O 1
ATOM 677 N N . PRO A 1 86 ? -17.459 -29.397 30.326 1.00 68.62 86 PRO A N 1
ATOM 678 C CA . PRO A 1 86 ? -16.473 -30.155 29.541 1.00 68.62 86 PRO A CA 1
ATOM 679 C C . PRO A 1 86 ? -16.899 -30.397 28.086 1.00 68.62 86 PRO A C 1
ATOM 681 O O . PRO A 1 86 ? -16.057 -30.450 27.193 1.00 68.62 86 PRO A O 1
ATOM 684 N N . GLN A 1 87 ? -18.209 -30.489 27.840 1.00 73.75 87 GLN A N 1
ATOM 685 C CA . GLN A 1 87 ? -18.791 -30.631 26.508 1.00 73.75 87 GLN A CA 1
ATOM 686 C C . GLN A 1 87 ? -18.453 -29.452 25.583 1.00 73.75 87 GLN A C 1
ATOM 688 O O . GLN A 1 87 ? -18.164 -29.672 24.411 1.00 73.75 87 GLN A O 1
ATOM 693 N N . ILE A 1 88 ? -18.422 -28.216 26.094 1.00 75.31 88 ILE A N 1
ATOM 694 C CA . ILE A 1 88 ? -18.088 -27.029 25.289 1.00 75.31 88 ILE A CA 1
ATOM 695 C C . ILE A 1 88 ? -16.600 -27.025 24.942 1.00 75.31 88 ILE A C 1
ATOM 697 O O . ILE A 1 88 ? -16.238 -26.739 23.806 1.00 75.31 88 ILE A O 1
ATOM 701 N N . MET A 1 89 ? -15.735 -27.416 25.881 1.00 76.75 89 MET A N 1
ATOM 702 C CA . MET A 1 89 ? -14.305 -27.589 25.604 1.00 76.75 89 MET A CA 1
ATOM 703 C C . MET A 1 89 ? -14.057 -28.689 24.571 1.00 76.75 89 MET A C 1
ATOM 705 O O . MET A 1 89 ? -13.213 -28.526 23.695 1.00 76.75 89 MET A O 1
ATOM 709 N N . GLN A 1 90 ? -14.814 -29.785 24.630 1.00 82.62 90 GLN A N 1
ATOM 710 C CA . GLN A 1 90 ? -14.738 -30.860 23.643 1.00 82.62 90 GLN A CA 1
ATOM 711 C C . GLN A 1 90 ? -15.234 -30.404 22.261 1.00 82.62 90 GLN A C 1
ATOM 713 O O . GLN A 1 90 ? 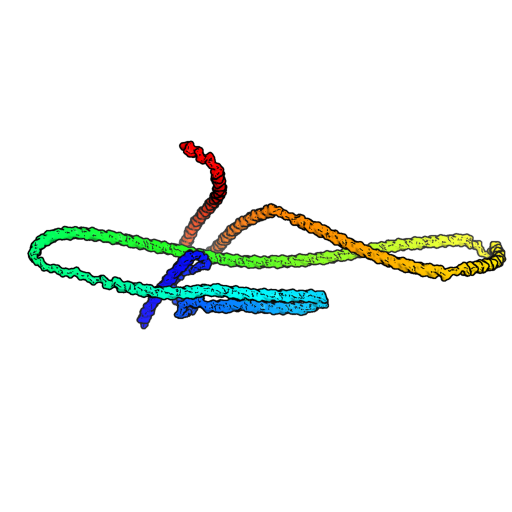-14.632 -30.755 21.248 1.00 82.62 90 GLN A O 1
ATOM 718 N N . GLN A 1 91 ? -16.279 -29.574 22.215 1.00 83.50 91 GLN A N 1
ATOM 719 C CA . GLN A 1 91 ? -16.801 -28.987 20.983 1.00 83.50 91 GLN A CA 1
ATOM 720 C C . GLN A 1 91 ? -15.832 -27.962 20.372 1.00 83.50 91 GLN A C 1
ATOM 722 O O . GLN A 1 91 ? -15.564 -28.024 19.174 1.00 83.50 91 GLN A O 1
ATOM 727 N N . LEU A 1 92 ? -15.248 -27.077 21.185 1.00 82.69 92 LEU A N 1
ATOM 728 C CA . LEU A 1 92 ? -14.201 -26.140 20.761 1.00 82.69 92 LEU A CA 1
ATOM 729 C C . LEU A 1 92 ? -12.959 -26.879 20.265 1.00 82.69 92 LEU A C 1
ATOM 731 O O . LEU A 1 92 ? -12.395 -26.513 19.241 1.00 82.69 92 LEU A O 1
ATOM 735 N N . HIS A 1 93 ? -12.559 -27.950 20.951 1.00 86.38 93 HIS A N 1
ATOM 736 C CA . HIS A 1 93 ? -11.452 -28.798 20.522 1.00 86.38 93 HIS A CA 1
ATOM 737 C C . HIS A 1 93 ? -11.728 -29.442 19.159 1.00 86.38 93 HIS A C 1
ATOM 739 O O . HIS A 1 93 ? -10.860 -29.422 18.292 1.00 86.38 93 HIS A O 1
ATOM 745 N N . ALA A 1 94 ? -12.939 -29.964 18.942 1.00 87.50 94 ALA A N 1
ATOM 746 C CA . ALA A 1 94 ? -13.331 -30.561 17.667 1.00 87.50 94 ALA A CA 1
ATOM 747 C C . ALA A 1 94 ? -13.371 -29.537 16.518 1.00 87.50 94 ALA A C 1
ATOM 749 O O . ALA A 1 94 ? -12.915 -29.844 15.422 1.00 87.50 94 ALA A O 1
ATOM 750 N N . GLN A 1 95 ? -13.880 -28.327 16.770 1.00 87.94 95 GLN A N 1
ATOM 751 C CA . GLN A 1 95 ? -13.976 -27.267 15.760 1.00 87.94 95 GLN A CA 1
ATOM 752 C C . GLN A 1 95 ? -12.625 -26.630 15.431 1.00 87.94 95 GLN A C 1
ATOM 754 O O . GLN A 1 95 ? -12.347 -26.339 14.276 1.00 87.94 95 GLN A O 1
ATOM 759 N N . LEU A 1 96 ? -11.777 -26.392 16.432 1.00 89.31 96 LEU A N 1
ATOM 760 C CA . LEU A 1 96 ? -10.493 -25.733 16.207 1.00 89.31 96 LEU A CA 1
ATOM 761 C C . LEU A 1 96 ? -9.471 -26.693 15.589 1.00 89.31 96 LEU A C 1
ATOM 763 O O . LEU A 1 96 ? -8.703 -26.288 14.723 1.00 89.31 96 LEU A O 1
ATOM 767 N N . ASN A 1 97 ? -9.471 -27.971 15.975 1.00 89.88 97 ASN A N 1
ATOM 768 C CA . ASN A 1 97 ? -8.493 -28.924 15.449 1.00 89.88 97 ASN A CA 1
ATOM 769 C C . ASN A 1 97 ? -8.702 -29.296 13.977 1.00 89.88 97 ASN A C 1
ATOM 771 O O . ASN A 1 97 ? -7.755 -29.804 13.385 1.00 89.88 97 ASN A O 1
ATOM 775 N N . SER A 1 98 ? -9.877 -29.053 13.381 1.00 92.44 98 SER A N 1
ATOM 776 C CA . SER A 1 98 ? -10.072 -29.278 11.940 1.00 92.44 98 SER A CA 1
ATOM 777 C C . SER A 1 98 ? -9.409 -28.196 11.083 1.00 92.44 98 SER A C 1
ATOM 779 O O . SER A 1 98 ? -9.019 -28.462 9.950 1.00 92.44 98 SER A O 1
ATOM 781 N N . ILE A 1 99 ? -9.211 -26.991 11.630 1.00 92.06 99 ILE A N 1
ATOM 782 C CA . ILE A 1 99 ? -8.725 -25.823 10.883 1.00 92.06 99 ILE A CA 1
ATOM 783 C C . ILE A 1 99 ? -7.332 -26.054 10.264 1.00 92.06 99 ILE A C 1
ATOM 785 O O . ILE A 1 99 ? -7.164 -25.750 9.083 1.00 92.06 99 ILE A O 1
ATOM 789 N N . PRO A 1 100 ? -6.314 -26.588 10.978 1.00 94.56 100 PRO A N 1
ATOM 790 C CA . PRO A 1 100 ? -5.017 -26.879 10.365 1.00 94.56 100 PRO A CA 1
ATOM 791 C C . PRO A 1 100 ? -5.107 -27.868 9.196 1.00 94.56 100 PRO A C 1
ATOM 793 O O . PRO A 1 100 ? -4.430 -27.674 8.187 1.00 94.56 100 PRO A O 1
ATOM 796 N N . ASP A 1 101 ? -5.961 -28.887 9.307 1.00 92.94 101 ASP A N 1
ATOM 797 C CA . ASP A 1 101 ? -6.142 -29.900 8.264 1.00 92.94 101 ASP A CA 1
ATOM 798 C C . ASP A 1 101 ? -6.879 -29.320 7.044 1.00 92.94 101 ASP A C 1
ATOM 800 O O . ASP A 1 101 ? -6.503 -29.595 5.905 1.00 92.94 101 ASP A O 1
ATOM 804 N N . GLU A 1 102 ? -7.865 -28.442 7.257 1.00 94.38 102 GLU A N 1
ATOM 805 C CA . GLU A 1 102 ? -8.536 -27.688 6.189 1.00 94.38 102 GLU A CA 1
ATOM 806 C C . GLU A 1 102 ? -7.564 -26.751 5.454 1.00 94.38 102 GLU A C 1
ATOM 808 O O . GLU A 1 102 ? -7.565 -26.694 4.223 1.00 94.38 102 GLU A O 1
ATOM 813 N N . VAL A 1 103 ? -6.679 -26.062 6.185 1.00 93.00 103 VAL A N 1
ATOM 814 C CA . VAL A 1 103 ? -5.631 -25.208 5.599 1.00 93.00 103 VAL A CA 1
ATOM 815 C C . VAL A 1 103 ? -4.653 -26.032 4.759 1.00 93.00 103 VAL A C 1
ATOM 817 O O . VAL A 1 103 ? -4.283 -25.604 3.663 1.00 93.00 103 VAL A O 1
ATOM 820 N N . LEU A 1 104 ? -4.261 -27.221 5.226 1.00 94.56 104 LEU A N 1
ATOM 821 C CA . LEU A 1 104 ? -3.440 -28.148 4.442 1.00 94.56 104 LEU A CA 1
ATOM 822 C C . LEU A 1 104 ? -4.179 -28.652 3.197 1.00 94.56 104 LEU A C 1
ATOM 824 O O . LEU A 1 104 ? -3.569 -28.727 2.130 1.00 94.56 104 LEU A O 1
ATOM 828 N N . GLY A 1 105 ? -5.478 -28.939 3.302 1.00 94.69 105 GLY A N 1
ATOM 829 C CA . GLY A 1 105 ? -6.326 -29.343 2.178 1.00 94.69 105 GLY A CA 1
ATOM 830 C C . GLY A 1 105 ? -6.407 -28.270 1.091 1.00 94.69 105 GLY A C 1
ATOM 831 O O . GLY A 1 105 ? -6.067 -28.529 -0.064 1.00 94.69 105 GLY A O 1
ATOM 832 N N . VAL A 1 106 ? -6.751 -27.034 1.466 1.00 94.56 106 VAL A N 1
ATOM 833 C CA . VAL A 1 106 ? -6.765 -25.881 0.545 1.00 94.56 106 VAL A CA 1
ATOM 834 C C . VAL A 1 106 ? -5.369 -25.629 -0.032 1.00 94.56 106 VAL A C 1
ATOM 836 O O . VAL A 1 106 ? -5.216 -25.363 -1.225 1.00 94.56 106 VAL A O 1
ATOM 839 N N . GLY A 1 107 ? -4.331 -25.762 0.796 1.00 93.38 107 GLY A N 1
ATOM 840 C CA . GLY A 1 107 ? -2.937 -25.700 0.375 1.00 93.38 107 GLY A CA 1
ATOM 841 C C . GLY A 1 107 ? -2.604 -26.704 -0.725 1.00 93.38 107 GLY A C 1
ATOM 842 O O . GLY A 1 107 ? -2.034 -26.329 -1.750 1.00 93.38 107 GLY A O 1
ATOM 843 N N . ALA A 1 108 ? -2.992 -27.966 -0.545 1.00 94.25 108 ALA A N 1
ATOM 844 C CA . ALA A 1 108 ? -2.785 -29.028 -1.522 1.00 94.25 108 ALA A CA 1
ATOM 845 C C . ALA A 1 108 ? -3.538 -28.760 -2.836 1.00 94.25 108 ALA A C 1
ATOM 847 O O . ALA A 1 108 ? -2.967 -28.941 -3.912 1.00 94.25 108 ALA A O 1
ATOM 848 N N . GLU A 1 109 ? -4.775 -28.259 -2.774 1.00 95.12 109 GLU A N 1
ATOM 849 C CA . GLU A 1 109 ? -5.539 -27.878 -3.968 1.00 95.12 109 GLU A CA 1
ATOM 850 C C . GLU A 1 109 ? -4.877 -26.736 -4.751 1.00 95.12 109 GLU A C 1
ATOM 852 O O . GLU A 1 109 ? -4.782 -26.791 -5.981 1.00 95.12 109 GLU A O 1
ATOM 857 N N . ILE A 1 110 ? -4.385 -25.705 -4.057 1.00 92.81 110 ILE A N 1
ATOM 858 C CA . ILE A 1 110 ? -3.666 -24.588 -4.686 1.00 92.81 110 ILE A CA 1
ATOM 859 C C . ILE A 1 110 ? -2.373 -25.087 -5.341 1.00 92.81 110 ILE A C 1
ATOM 861 O O . ILE A 1 110 ? -2.066 -24.686 -6.467 1.00 92.81 110 ILE A O 1
ATOM 865 N N . MET A 1 111 ? -1.637 -25.984 -4.677 1.00 94.38 111 MET A N 1
ATOM 866 C CA . MET A 1 111 ? -0.425 -26.596 -5.233 1.00 94.38 111 MET A CA 1
ATOM 867 C C . MET A 1 111 ? -0.722 -27.409 -6.486 1.00 94.38 111 MET A C 1
ATOM 869 O O . MET A 1 111 ? -0.040 -27.231 -7.494 1.00 94.38 111 MET A O 1
ATOM 873 N N . ALA A 1 112 ? -1.768 -28.236 -6.460 1.00 94.81 112 ALA A N 1
ATOM 874 C CA . ALA A 1 112 ? -2.197 -29.007 -7.621 1.00 94.81 112 ALA A CA 1
ATOM 875 C C . ALA A 1 112 ? -2.519 -28.084 -8.809 1.00 94.81 112 ALA A C 1
ATOM 877 O O . ALA A 1 112 ? -1.950 -28.242 -9.888 1.00 94.81 112 ALA A O 1
ATOM 878 N N . ARG A 1 113 ? -3.320 -27.030 -8.590 1.00 94.62 113 ARG A N 1
ATOM 879 C CA . ARG A 1 113 ? -3.647 -26.046 -9.640 1.00 94.62 113 ARG A CA 1
ATOM 880 C C . ARG A 1 113 ? -2.417 -25.308 -10.167 1.00 94.62 113 ARG A C 1
ATOM 882 O O . ARG A 1 113 ? -2.332 -25.026 -11.361 1.00 94.62 113 ARG A O 1
ATOM 889 N N . ARG A 1 114 ? -1.457 -24.976 -9.298 1.00 94.38 114 ARG A N 1
ATOM 890 C CA . ARG A 1 114 ? -0.192 -24.344 -9.701 1.00 94.38 114 ARG A CA 1
ATOM 891 C C . ARG A 1 114 ? 0.635 -25.280 -10.579 1.00 94.38 114 ARG A C 1
ATOM 893 O O . ARG A 1 114 ? 1.138 -24.841 -11.611 1.00 94.38 114 ARG A O 1
ATOM 900 N N . ILE A 1 115 ? 0.751 -26.551 -10.198 1.00 94.56 115 ILE A N 1
ATOM 901 C CA . ILE A 1 115 ? 1.456 -27.574 -10.980 1.00 94.56 115 ILE A CA 1
ATOM 902 C C . ILE A 1 115 ? 0.789 -27.745 -12.350 1.00 94.56 115 ILE A C 1
ATOM 904 O O . ILE A 1 115 ? 1.486 -27.753 -13.365 1.00 94.56 115 ILE A O 1
ATOM 908 N N . ASP A 1 116 ? -0.543 -27.784 -12.407 1.00 95.94 116 ASP A N 1
ATOM 909 C CA . ASP A 1 116 ? -1.295 -27.857 -13.665 1.00 95.94 116 ASP A CA 1
ATOM 910 C C . ASP A 1 116 ? -1.034 -26.644 -14.570 1.00 95.94 116 ASP A C 1
ATOM 912 O O . ASP A 1 116 ? -0.784 -26.799 -15.768 1.00 95.94 116 ASP A O 1
ATOM 916 N N . LEU A 1 117 ? -1.016 -25.431 -14.006 1.00 95.00 117 LEU A N 1
ATOM 917 C CA . LEU A 1 117 ? -0.682 -24.203 -14.737 1.00 95.00 117 LEU A CA 1
ATOM 918 C C . LEU A 1 117 ? 0.756 -24.216 -15.267 1.00 95.00 117 LEU A C 1
ATOM 920 O O . LEU A 1 117 ? 0.988 -23.868 -16.428 1.00 95.00 117 LEU A O 1
ATOM 924 N N . LEU A 1 118 ? 1.722 -24.641 -14.448 1.00 93.19 118 LEU A N 1
ATOM 925 C CA . LEU A 1 118 ? 3.118 -24.776 -14.866 1.00 93.19 118 LEU A CA 1
ATOM 926 C C . LEU A 1 118 ? 3.262 -25.816 -15.980 1.00 93.19 118 LEU A C 1
ATOM 928 O O . LEU A 1 118 ? 3.959 -25.568 -16.963 1.00 93.19 118 LEU A O 1
ATOM 932 N N . ASN A 1 119 ? 2.563 -26.947 -15.886 1.00 92.75 119 ASN A N 1
ATOM 933 C CA . ASN A 1 119 ? 2.540 -27.963 -16.936 1.00 92.75 119 ASN A CA 1
ATOM 934 C C . ASN A 1 119 ? 1.924 -27.429 -18.234 1.00 92.75 119 ASN A C 1
ATOM 936 O O . ASN A 1 119 ? 2.491 -27.630 -19.309 1.00 92.75 119 ASN A O 1
ATOM 940 N N . LEU A 1 120 ? 0.837 -26.660 -18.149 1.00 94.31 120 LEU A N 1
ATOM 941 C CA . LEU A 1 120 ? 0.226 -26.011 -19.306 1.00 94.31 120 LEU A CA 1
ATOM 942 C C . LEU A 1 120 ? 1.178 -25.004 -19.976 1.00 94.31 120 LEU A C 1
ATOM 944 O O . LEU A 1 120 ? 1.294 -24.990 -21.205 1.00 94.31 120 LEU A O 1
ATOM 948 N N . LEU A 1 121 ? 1.906 -24.203 -19.192 1.00 89.31 121 LEU A N 1
ATOM 949 C CA . LEU A 1 121 ? 2.941 -23.295 -19.702 1.00 89.31 121 LEU A CA 1
ATOM 950 C C . LEU A 1 121 ? 4.092 -24.062 -20.366 1.00 89.31 121 LEU A C 1
ATOM 952 O O . LEU A 1 121 ? 4.495 -23.725 -21.480 1.00 89.31 121 LEU A O 1
ATOM 956 N N . ARG A 1 122 ? 4.576 -25.137 -19.730 1.00 89.25 122 ARG A N 1
ATOM 957 C CA . ARG A 1 122 ? 5.621 -26.018 -20.281 1.00 89.25 122 ARG A CA 1
ATOM 958 C C . ARG A 1 122 ? 5.203 -26.622 -21.624 1.00 89.25 122 ARG A C 1
ATOM 960 O O . ARG A 1 122 ? 6.040 -26.725 -22.518 1.00 89.25 122 ARG A O 1
ATOM 967 N N . CYS A 1 123 ? 3.932 -26.997 -21.779 1.00 88.38 123 CYS A N 1
ATOM 968 C CA . CYS A 1 123 ? 3.387 -27.516 -23.032 1.00 88.38 123 CYS A CA 1
ATOM 969 C C . CYS A 1 123 ? 3.290 -26.443 -24.125 1.00 88.38 123 CYS A C 1
ATOM 971 O O . CYS A 1 123 ? 3.697 -26.705 -25.256 1.00 88.38 123 CYS A O 1
ATOM 973 N N . LYS A 1 124 ? 2.787 -25.242 -23.807 1.00 86.38 124 LYS A N 1
ATOM 974 C CA . LYS A 1 124 ? 2.637 -24.147 -24.786 1.00 86.38 124 LYS A CA 1
ATOM 975 C C . LYS A 1 124 ? 3.977 -23.637 -25.314 1.00 86.38 124 LYS A C 1
ATOM 977 O O . LYS A 1 124 ? 4.102 -23.364 -26.501 1.00 86.38 124 LYS A O 1
ATOM 982 N N . LEU A 1 125 ? 4.983 -23.565 -24.447 1.00 82.50 125 LEU A N 1
ATOM 983 C CA . LEU A 1 125 ? 6.295 -22.982 -24.750 1.00 82.50 125 LEU A CA 1
ATOM 984 C C . LEU A 1 125 ? 7.297 -24.034 -25.248 1.00 82.50 125 LEU A C 1
ATOM 986 O O . LEU A 1 125 ? 8.506 -23.820 -25.242 1.00 82.50 125 LEU A O 1
ATOM 990 N N . ARG A 1 126 ? 6.805 -25.204 -25.675 1.00 81.75 126 ARG A N 1
ATOM 991 C CA . ARG A 1 126 ? 7.636 -26.293 -26.201 1.00 81.75 126 ARG A CA 1
ATOM 992 C C . ARG A 1 126 ? 8.304 -25.917 -27.526 1.00 81.75 126 ARG A C 1
ATOM 994 O O . ARG A 1 126 ? 9.441 -26.321 -27.749 1.00 81.75 126 ARG A O 1
ATOM 1001 N N . ASN A 1 127 ? 7.625 -25.127 -28.358 1.00 77.75 127 ASN A N 1
ATOM 1002 C CA . ASN A 1 127 ? 8.137 -24.682 -29.658 1.00 77.75 127 ASN A CA 1
ATOM 1003 C C . ASN A 1 127 ? 9.246 -23.622 -29.521 1.00 77.75 127 ASN A C 1
ATOM 1005 O O . ASN A 1 127 ? 10.176 -23.615 -30.320 1.00 77.75 127 ASN A O 1
ATOM 1009 N N . ASP A 1 128 ? 9.218 -22.813 -28.457 1.00 72.75 128 ASP A N 1
ATOM 1010 C CA . ASP A 1 128 ? 10.215 -21.759 -28.185 1.00 72.75 128 ASP A CA 1
ATOM 1011 C C . ASP A 1 128 ? 11.575 -22.321 -27.713 1.00 72.75 128 ASP A C 1
ATOM 1013 O O . ASP A 1 128 ? 12.572 -21.604 -27.586 1.00 72.75 128 ASP A O 1
ATOM 1017 N N . ARG A 1 129 ? 11.642 -23.636 -27.466 1.00 77.94 129 ARG A N 1
ATOM 1018 C CA . ARG A 1 129 ? 12.842 -24.379 -27.037 1.00 77.94 129 ARG A CA 1
ATOM 1019 C C . ARG A 1 129 ? 13.615 -24.993 -28.211 1.00 77.94 129 ARG A C 1
ATOM 1021 O O . ARG A 1 129 ? 14.365 -25.947 -28.008 1.00 77.94 129 ARG A O 1
ATOM 1028 N N . SER A 1 130 ? 13.415 -24.487 -29.430 1.00 76.44 130 SER A N 1
ATOM 1029 C CA . SER A 1 130 ? 14.017 -25.033 -30.655 1.00 76.44 130 SER A CA 1
ATOM 1030 C C . SER A 1 130 ? 15.547 -24.929 -30.697 1.00 76.44 130 SER A C 1
ATOM 1032 O O . SER A 1 130 ? 16.186 -25.713 -31.393 1.00 76.44 130 SER A O 1
ATOM 1034 N N . ASN A 1 131 ? 16.141 -23.994 -29.944 1.00 84.25 131 ASN A N 1
ATOM 1035 C CA . ASN A 1 131 ? 17.580 -23.730 -29.941 1.00 84.25 131 ASN A CA 1
ATOM 1036 C C . ASN A 1 131 ? 18.207 -24.116 -28.589 1.00 84.25 131 ASN A C 1
ATOM 1038 O O . ASN A 1 131 ? 17.582 -23.987 -27.539 1.00 84.25 131 ASN A O 1
ATOM 1042 N N . ASN A 1 132 ? 19.476 -24.541 -28.588 1.00 80.56 132 ASN A N 1
ATOM 1043 C CA . ASN A 1 132 ? 20.172 -24.979 -27.365 1.00 80.56 132 ASN A CA 1
ATOM 1044 C C . ASN A 1 132 ? 20.244 -23.892 -26.279 1.00 80.56 132 ASN A C 1
ATOM 1046 O O . ASN A 1 132 ? 20.107 -24.207 -25.099 1.00 80.56 132 ASN A O 1
ATOM 1050 N N . LEU A 1 133 ? 20.423 -22.627 -26.678 1.00 83.75 133 LEU A N 1
ATOM 1051 C CA . LEU A 1 133 ? 20.488 -21.494 -25.753 1.00 83.75 133 LEU A CA 1
ATOM 1052 C C . LEU A 1 133 ? 19.140 -21.276 -25.047 1.00 83.75 133 LEU A C 1
ATOM 1054 O O . LEU A 1 133 ? 19.076 -21.270 -23.821 1.00 83.75 133 LEU A O 1
ATOM 1058 N N . THR A 1 134 ? 18.048 -21.208 -25.817 1.00 83.12 134 THR A N 1
ATOM 1059 C CA . THR A 1 134 ? 16.699 -21.013 -25.266 1.00 83.12 134 THR A CA 1
ATOM 1060 C C . THR A 1 134 ? 16.256 -22.219 -24.439 1.00 83.12 134 THR A C 1
ATOM 1062 O O . THR A 1 134 ? 15.589 -22.066 -23.421 1.00 83.12 134 THR A O 1
ATOM 1065 N N . ASN A 1 135 ? 16.673 -23.431 -24.810 1.00 86.12 135 ASN A N 1
ATOM 1066 C CA . ASN A 1 135 ? 16.419 -24.638 -24.029 1.00 86.12 135 ASN A CA 1
ATOM 1067 C C . ASN A 1 135 ? 17.122 -24.598 -22.658 1.00 86.12 135 ASN A C 1
ATOM 1069 O O . ASN A 1 135 ? 16.509 -24.950 -21.650 1.00 86.12 135 ASN A O 1
ATOM 1073 N N . LEU A 1 136 ? 18.374 -24.129 -22.598 1.00 88.38 136 LEU A N 1
ATOM 1074 C CA . LEU A 1 136 ? 19.112 -23.988 -21.340 1.00 88.38 136 LEU A CA 1
ATOM 1075 C C . LEU A 1 136 ? 18.462 -22.946 -20.417 1.00 88.38 136 LEU A C 1
ATOM 1077 O O . LEU A 1 136 ? 18.226 -23.242 -19.249 1.00 88.38 136 LEU A O 1
ATOM 1081 N N . GLU A 1 137 ? 18.082 -21.782 -20.950 1.00 87.00 137 GLU A N 1
ATOM 1082 C CA . GLU A 1 137 ? 17.339 -20.756 -20.201 1.00 87.00 137 GLU A CA 1
ATOM 1083 C C . GLU A 1 137 ? 16.012 -21.293 -19.648 1.00 87.00 137 GLU A C 1
ATOM 1085 O O . GLU A 1 137 ? 15.656 -21.048 -18.495 1.00 87.00 137 GLU A O 1
ATOM 1090 N N . TRP A 1 138 ? 15.283 -22.076 -20.448 1.00 87.75 138 TRP A N 1
ATOM 1091 C CA . TRP A 1 138 ? 14.033 -22.705 -20.024 1.00 87.75 138 TRP A CA 1
ATOM 1092 C C . TRP A 1 138 ? 14.226 -23.787 -18.961 1.00 87.75 138 TRP A C 1
ATOM 1094 O O . TRP A 1 138 ? 13.336 -23.970 -18.128 1.00 87.75 138 TRP A O 1
ATOM 1104 N N . LYS A 1 139 ? 15.361 -24.495 -18.959 1.00 88.56 139 LYS A N 1
ATOM 1105 C CA . LYS A 1 139 ? 15.712 -25.424 -17.876 1.00 88.56 139 LYS A CA 1
ATOM 1106 C C . LYS A 1 139 ? 15.940 -24.672 -16.569 1.00 88.56 139 LYS A C 1
ATOM 1108 O O . LYS A 1 139 ? 15.351 -25.069 -15.569 1.00 88.56 139 LYS A O 1
ATOM 1113 N N . THR A 1 140 ? 16.693 -23.572 -16.599 1.00 90.88 140 THR A N 1
ATOM 1114 C CA . THR A 1 140 ? 16.926 -22.722 -15.419 1.00 90.88 140 THR A CA 1
ATOM 1115 C C . THR A 1 140 ? 15.614 -22.155 -14.872 1.00 90.88 140 THR A C 1
ATOM 1117 O O . THR A 1 140 ? 15.314 -22.310 -13.691 1.00 90.88 140 THR A O 1
ATOM 1120 N N . LYS A 1 141 ? 14.751 -21.612 -15.741 1.00 90.19 141 LYS A N 1
ATOM 1121 C CA . LYS A 1 141 ? 13.424 -21.121 -15.329 1.00 90.19 141 LYS A CA 1
ATOM 1122 C C . LYS A 1 141 ? 12.534 -22.220 -14.751 1.00 90.19 141 LYS A C 1
ATOM 1124 O O . LYS A 1 141 ? 11.811 -21.988 -13.792 1.00 90.19 141 LYS A O 1
ATOM 1129 N N . ASN A 1 142 ? 12.575 -23.431 -15.308 1.00 90.19 142 ASN A N 1
ATOM 1130 C CA . ASN A 1 142 ? 11.827 -24.557 -14.748 1.00 90.19 142 ASN A CA 1
ATOM 1131 C C . ASN A 1 142 ? 12.310 -24.910 -13.336 1.00 90.19 142 ASN A C 1
ATOM 1133 O O . ASN A 1 142 ? 11.470 -25.103 -12.464 1.00 90.19 142 ASN A O 1
ATOM 1137 N N . THR A 1 143 ? 13.628 -24.953 -13.110 1.00 92.88 143 THR A N 1
ATOM 1138 C CA . THR A 1 143 ? 14.179 -25.211 -11.772 1.00 92.88 143 THR A CA 1
ATOM 1139 C C . THR A 1 143 ? 13.809 -24.115 -10.775 1.00 92.88 143 THR A C 1
ATOM 1141 O O . THR A 1 143 ? 13.509 -24.425 -9.628 1.00 92.88 143 THR A O 1
ATOM 1144 N N . GLU A 1 144 ? 13.749 -22.854 -11.214 1.00 93.56 144 GLU A N 1
ATOM 1145 C CA . GLU A 1 144 ? 13.262 -21.738 -10.392 1.00 93.56 144 GLU A CA 1
ATOM 1146 C C . GLU A 1 144 ? 11.777 -21.910 -10.036 1.00 93.56 144 GLU A C 1
ATOM 1148 O O . GLU A 1 144 ? 11.407 -21.795 -8.871 1.00 93.56 144 GLU A O 1
ATOM 1153 N N . PHE A 1 145 ? 10.922 -22.265 -11.002 1.00 92.81 145 PHE A N 1
ATOM 1154 C CA . PHE A 1 145 ? 9.497 -22.494 -10.739 1.00 92.81 145 PHE A CA 1
ATOM 1155 C C . PHE A 1 145 ? 9.231 -23.677 -9.806 1.00 92.81 145 PHE A C 1
ATOM 1157 O O . PHE A 1 145 ? 8.310 -23.607 -8.985 1.00 92.81 145 PHE A O 1
ATOM 1164 N N . ASP A 1 146 ? 10.003 -24.757 -9.934 1.00 92.25 146 ASP A N 1
ATOM 1165 C CA . ASP A 1 146 ? 9.910 -25.915 -9.045 1.00 92.25 146 ASP A CA 1
ATOM 1166 C C . ASP A 1 146 ? 10.366 -25.531 -7.627 1.00 92.25 146 ASP A C 1
ATOM 1168 O O . ASP A 1 146 ? 9.632 -25.773 -6.667 1.00 92.25 146 ASP A O 1
ATOM 1172 N N . HIS A 1 147 ? 11.483 -24.806 -7.500 1.00 95.44 147 HIS A N 1
ATOM 1173 C CA . HIS A 1 147 ? 11.966 -24.288 -6.217 1.00 95.44 147 HIS A CA 1
ATOM 1174 C C . HIS A 1 147 ? 10.956 -23.348 -5.537 1.00 95.44 147 HIS A C 1
ATOM 1176 O O . HIS A 1 147 ? 10.678 -23.481 -4.344 1.00 95.44 147 HIS A O 1
ATOM 1182 N N . ASP A 1 148 ? 10.345 -22.431 -6.289 1.00 93.69 148 ASP A N 1
ATOM 1183 C CA . ASP A 1 148 ? 9.298 -21.546 -5.772 1.00 93.69 148 ASP A CA 1
ATOM 1184 C C . ASP A 1 148 ? 8.068 -22.327 -5.294 1.00 93.69 148 ASP A C 1
ATOM 1186 O O . ASP A 1 148 ? 7.413 -21.945 -4.321 1.00 93.69 148 ASP A O 1
ATOM 1190 N N . THR A 1 149 ? 7.738 -23.424 -5.977 1.00 92.81 149 THR A N 1
ATOM 1191 C CA . THR A 1 149 ? 6.608 -24.287 -5.615 1.00 92.81 149 THR A CA 1
ATOM 1192 C C . THR A 1 149 ? 6.900 -25.057 -4.327 1.00 92.81 149 THR A C 1
ATOM 1194 O O . THR A 1 149 ? 6.057 -25.076 -3.429 1.00 92.81 149 THR A O 1
ATOM 1197 N N . GLU A 1 150 ? 8.109 -25.601 -4.172 1.00 93.75 150 GLU A N 1
ATOM 1198 C CA . GLU A 1 150 ? 8.567 -26.225 -2.923 1.00 93.75 150 GLU A CA 1
ATOM 1199 C C . GLU A 1 150 ? 8.588 -25.230 -1.758 1.00 93.75 150 GLU A C 1
ATOM 1201 O O . GLU A 1 150 ? 8.108 -25.532 -0.662 1.00 93.75 150 GLU A O 1
ATOM 1206 N N . LYS A 1 151 ? 9.077 -24.009 -1.997 1.00 95.31 151 LYS A N 1
ATOM 1207 C CA . LYS A 1 151 ? 9.111 -22.944 -0.990 1.00 95.31 151 LYS A CA 1
ATOM 1208 C C . LYS A 1 151 ? 7.708 -22.565 -0.522 1.00 95.31 151 LYS A C 1
ATOM 1210 O O . LYS A 1 151 ? 7.472 -22.469 0.681 1.00 95.31 151 LYS A O 1
ATOM 1215 N N . LEU A 1 152 ? 6.764 -22.391 -1.449 1.00 92.44 152 LEU A N 1
ATOM 1216 C CA . LEU A 1 152 ? 5.363 -22.140 -1.103 1.00 92.44 152 LEU A CA 1
ATOM 1217 C C . LEU A 1 152 ? 4.768 -23.311 -0.310 1.00 92.44 152 LEU A C 1
ATOM 1219 O O . LEU A 1 152 ? 4.020 -23.081 0.638 1.00 92.44 152 LEU A O 1
ATOM 1223 N N . HIS A 1 153 ? 5.106 -24.555 -0.661 1.00 93.19 153 HIS A N 1
ATOM 1224 C CA . HIS A 1 153 ? 4.606 -25.734 0.044 1.00 93.19 153 HIS A CA 1
ATOM 1225 C C . HIS A 1 153 ? 5.119 -25.781 1.483 1.00 93.19 153 HIS A C 1
ATOM 1227 O O . HIS A 1 153 ? 4.327 -25.939 2.413 1.00 93.19 153 HIS A O 1
ATOM 1233 N N . SER A 1 154 ? 6.414 -25.527 1.677 1.00 95.19 154 SER A N 1
ATOM 1234 C CA . SER A 1 154 ? 7.024 -25.402 3.001 1.00 95.19 154 SER A CA 1
ATOM 1235 C C . SER A 1 154 ? 6.386 -24.278 3.828 1.00 95.19 154 SER A C 1
ATOM 1237 O O . SER A 1 154 ? 6.093 -24.474 5.006 1.00 95.19 154 SER A O 1
ATOM 1239 N N . MET A 1 155 ? 6.089 -23.126 3.214 1.00 95.31 155 MET A N 1
ATOM 1240 C CA . MET A 1 155 ? 5.406 -22.023 3.898 1.00 95.31 155 MET A CA 1
ATOM 1241 C C . MET A 1 155 ? 3.991 -22.396 4.356 1.00 95.31 155 MET A C 1
ATOM 1243 O O . MET A 1 155 ? 3.621 -22.088 5.487 1.00 95.31 155 MET A O 1
ATOM 1247 N N . VAL A 1 156 ? 3.200 -23.060 3.508 1.00 93.88 156 VAL A N 1
ATOM 1248 C CA . VAL A 1 156 ? 1.832 -23.482 3.858 1.00 93.88 156 VAL A CA 1
ATOM 1249 C C . VAL A 1 156 ? 1.846 -24.546 4.958 1.00 93.88 156 VAL A C 1
ATOM 1251 O O . VAL A 1 156 ? 1.083 -24.434 5.918 1.00 93.88 156 VAL A O 1
ATOM 1254 N N . ALA A 1 157 ? 2.750 -25.525 4.872 1.00 93.56 157 ALA A N 1
ATOM 1255 C CA . ALA A 1 157 ? 2.933 -26.525 5.920 1.00 93.56 157 ALA A CA 1
ATOM 1256 C C . ALA A 1 157 ? 3.336 -25.876 7.257 1.00 93.56 157 ALA A C 1
ATOM 1258 O O . ALA A 1 157 ? 2.720 -26.146 8.288 1.00 93.56 157 ALA A O 1
ATOM 1259 N N . GLY A 1 158 ? 4.291 -24.939 7.230 1.00 94.12 158 GLY A N 1
ATOM 1260 C CA . GLY A 1 158 ? 4.715 -24.196 8.418 1.00 94.12 158 GLY A CA 1
ATOM 1261 C C . GLY A 1 158 ? 3.604 -23.331 9.027 1.00 94.12 158 GLY A C 1
ATOM 1262 O O . GLY A 1 158 ? 3.510 -23.214 10.249 1.00 94.12 158 GLY A O 1
ATOM 1263 N N . LEU A 1 159 ? 2.718 -22.753 8.207 1.00 93.88 159 LEU A N 1
ATOM 1264 C CA . LEU A 1 159 ? 1.537 -22.031 8.694 1.00 93.88 159 LEU A CA 1
ATOM 1265 C C . LEU A 1 159 ? 0.548 -22.965 9.399 1.00 93.88 159 LEU A C 1
ATOM 1267 O O . LEU A 1 159 ? 0.057 -22.614 10.472 1.00 93.88 159 LEU A O 1
ATOM 1271 N N . ALA A 1 160 ? 0.282 -24.147 8.839 1.00 94.56 160 ALA A N 1
ATOM 1272 C CA . ALA A 1 160 ? -0.603 -25.135 9.453 1.00 94.56 160 ALA A CA 1
ATOM 1273 C C . ALA A 1 160 ? -0.048 -25.655 10.792 1.00 94.56 160 ALA A C 1
ATOM 1275 O O . ALA A 1 160 ? -0.783 -25.723 11.779 1.00 94.56 160 ALA A O 1
ATOM 1276 N N . GLU A 1 161 ? 1.256 -25.940 10.870 1.00 94.75 161 GLU A N 1
ATOM 1277 C CA . GLU A 1 161 ? 1.913 -26.324 12.127 1.00 94.75 161 GLU A CA 1
ATOM 1278 C C . GLU A 1 161 ? 1.847 -25.211 13.180 1.00 94.75 161 GLU A C 1
ATOM 1280 O O . GLU A 1 161 ? 1.533 -25.469 14.345 1.00 94.75 161 GLU A O 1
ATOM 1285 N N . ASN A 1 162 ? 2.078 -23.958 12.779 1.00 95.31 162 ASN A N 1
ATOM 1286 C CA . ASN A 1 162 ? 1.986 -22.807 13.677 1.00 95.31 162 ASN A CA 1
ATOM 1287 C C . ASN A 1 162 ? 0.551 -22.607 14.192 1.00 95.31 162 ASN A C 1
ATOM 1289 O O . ASN A 1 162 ? 0.343 -22.398 15.388 1.00 95.31 162 ASN A O 1
ATOM 1293 N N . LEU A 1 163 ? -0.452 -22.736 13.316 1.00 93.38 163 LEU A N 1
ATOM 1294 C CA . LEU A 1 163 ? -1.863 -22.703 13.705 1.00 93.38 163 LEU A CA 1
ATOM 1295 C C . LEU A 1 163 ? -2.189 -23.814 14.703 1.00 93.38 163 LEU A C 1
ATOM 1297 O O . LEU A 1 163 ? -2.769 -23.529 15.748 1.00 93.38 163 LEU A O 1
ATOM 1301 N N . LYS A 1 164 ? -1.746 -25.048 14.446 1.00 94.81 164 LYS A N 1
ATOM 1302 C CA . LYS A 1 164 ? -1.924 -26.178 15.365 1.00 94.81 164 LYS A CA 1
ATOM 1303 C C . LYS A 1 164 ? -1.296 -25.907 16.735 1.00 94.81 164 LYS A C 1
ATOM 1305 O O . LYS A 1 164 ? -1.929 -26.148 17.761 1.00 94.81 164 LYS A O 1
ATOM 1310 N N . ALA A 1 165 ? -0.082 -25.355 16.771 1.00 94.12 165 ALA A N 1
ATOM 1311 C CA . ALA A 1 165 ? 0.590 -24.990 18.017 1.00 94.12 165 ALA A CA 1
ATOM 1312 C C . ALA A 1 165 ? -0.160 -23.888 18.786 1.00 94.12 165 ALA A C 1
ATOM 1314 O O . ALA A 1 165 ? -0.353 -24.002 19.998 1.00 94.12 165 ALA A O 1
ATOM 1315 N N . LYS A 1 166 ? -0.630 -22.843 18.093 1.00 93.38 166 LYS A N 1
ATOM 1316 C CA . LYS A 1 166 ? -1.414 -21.752 18.695 1.00 93.38 166 LYS A CA 1
ATOM 1317 C C . LYS A 1 166 ? -2.758 -22.231 19.227 1.00 93.38 166 LYS A C 1
ATOM 1319 O O . LYS A 1 166 ? -3.131 -21.853 20.334 1.00 93.38 166 LYS A O 1
ATOM 1324 N N . ILE A 1 167 ? -3.452 -23.078 18.472 1.00 92.44 167 ILE A N 1
ATOM 1325 C CA . ILE A 1 167 ? -4.725 -23.679 18.874 1.00 92.44 167 ILE A CA 1
ATOM 1326 C C . ILE A 1 167 ? -4.523 -24.522 20.132 1.00 92.44 167 ILE A C 1
ATOM 1328 O O . ILE A 1 167 ? -5.213 -24.292 21.123 1.00 92.44 167 ILE A O 1
ATOM 1332 N N . ASN A 1 168 ? -3.515 -25.398 20.154 1.00 91.31 168 ASN A N 1
ATOM 1333 C CA . ASN A 1 168 ? -3.180 -26.176 21.346 1.00 91.31 168 ASN A CA 1
ATOM 1334 C C . ASN A 1 168 ? -2.881 -25.281 22.552 1.00 91.31 168 ASN A C 1
ATOM 1336 O O . ASN A 1 168 ? -3.444 -25.499 23.618 1.00 91.31 168 ASN A O 1
ATOM 1340 N N . ASN A 1 169 ? -2.061 -24.241 22.386 1.00 91.50 169 ASN A N 1
ATOM 1341 C CA . ASN A 1 169 ? -1.756 -23.316 23.476 1.00 91.50 169 ASN A CA 1
ATOM 1342 C C . ASN A 1 169 ? -3.018 -22.591 23.984 1.00 91.50 169 ASN A C 1
ATOM 1344 O O . ASN A 1 169 ? -3.256 -22.518 25.185 1.00 91.50 169 ASN A O 1
ATOM 1348 N N . SER A 1 170 ? -3.877 -22.117 23.076 1.00 86.75 170 SER A N 1
ATOM 1349 C CA . SER A 1 170 ? -5.141 -21.469 23.445 1.00 86.75 170 SER A CA 1
ATOM 1350 C C . SER A 1 170 ? -6.091 -22.412 24.189 1.00 86.75 170 SER A C 1
ATOM 1352 O O . SER A 1 170 ? -6.729 -22.000 25.154 1.00 86.75 170 SER A O 1
ATOM 1354 N N . LEU A 1 171 ? -6.133 -23.690 23.800 1.00 87.50 171 LEU A N 1
ATOM 1355 C CA . LEU A 1 171 ? -6.923 -24.716 24.472 1.00 87.50 171 LEU A CA 1
ATOM 1356 C C . LEU A 1 171 ? -6.355 -25.058 25.852 1.00 87.50 171 LEU A C 1
ATOM 1358 O O . LEU A 1 171 ? -7.132 -25.231 26.785 1.00 87.50 171 LEU A O 1
ATOM 1362 N N . GLU A 1 172 ? -5.032 -25.137 26.007 1.00 87.00 172 GLU A N 1
ATOM 1363 C CA . GLU A 1 172 ? -4.394 -25.334 27.315 1.00 87.00 172 GLU A CA 1
ATOM 1364 C C . GLU A 1 172 ? -4.660 -24.153 28.255 1.00 87.00 172 GLU A C 1
ATOM 1366 O O . GLU A 1 172 ? -5.058 -24.358 29.399 1.00 87.00 172 GLU A O 1
ATOM 1371 N N . LEU A 1 173 ? -4.554 -22.914 27.764 1.00 85.31 173 LEU A N 1
ATOM 1372 C CA . LEU A 1 173 ? -4.921 -21.721 28.533 1.00 85.31 173 LEU A CA 1
ATOM 1373 C C . LEU A 1 173 ? -6.404 -21.732 28.918 1.00 85.31 173 LEU A C 1
ATOM 1375 O O . LEU A 1 173 ? -6.751 -21.462 30.068 1.00 85.31 173 LEU A O 1
ATOM 1379 N N . ALA A 1 174 ? -7.279 -22.113 27.985 1.00 81.00 174 ALA A N 1
ATOM 1380 C CA . ALA A 1 174 ? -8.708 -22.219 28.235 1.00 81.00 174 ALA A CA 1
ATOM 1381 C C . ALA A 1 174 ? -9.062 -23.305 29.264 1.00 81.00 174 ALA A C 1
ATOM 1383 O O . ALA A 1 174 ? -10.127 -23.199 29.861 1.00 81.00 174 ALA A O 1
ATOM 1384 N N . LYS A 1 175 ? -8.201 -24.309 29.515 1.00 83.19 175 LYS A N 1
ATOM 1385 C CA . LYS A 1 175 ? -8.389 -25.336 30.563 1.00 83.19 175 LYS A CA 1
ATOM 1386 C C . LYS A 1 175 ? -8.083 -24.832 31.980 1.00 83.19 175 LYS A C 1
ATOM 1388 O O . LYS A 1 175 ? -8.648 -25.377 32.928 1.00 83.19 175 LYS A O 1
ATOM 1393 N N . ILE A 1 176 ? -7.243 -23.807 32.150 1.00 81.81 176 ILE A N 1
ATOM 1394 C CA . ILE A 1 176 ? -6.775 -23.342 33.474 1.00 81.81 176 ILE A CA 1
ATOM 1395 C C . ILE A 1 176 ? -7.939 -22.967 34.414 1.00 81.81 176 ILE A C 1
ATOM 1397 O O . ILE A 1 176 ? -7.998 -23.528 35.510 1.00 81.81 176 ILE A O 1
ATOM 1401 N N . PRO A 1 177 ? -8.936 -22.152 34.002 1.00 77.88 177 PRO A N 1
ATOM 1402 C CA . PRO A 1 177 ? -10.053 -21.791 34.882 1.00 77.88 177 PRO A CA 1
ATOM 1403 C C . PRO A 1 177 ? -10.883 -22.992 35.360 1.00 77.88 177 PRO A C 1
ATOM 1405 O O . PRO A 1 177 ? -11.493 -22.949 36.427 1.00 77.88 177 PRO A O 1
ATOM 1408 N N . TRP A 1 178 ? -10.906 -24.084 34.590 1.00 74.38 178 TRP A N 1
ATOM 1409 C CA . TRP A 1 178 ? -11.632 -25.311 34.930 1.00 74.38 178 TRP A CA 1
ATOM 1410 C C . TRP A 1 178 ? -10.899 -26.123 35.981 1.00 74.38 178 TRP A C 1
ATOM 1412 O O . TRP A 1 178 ? -11.523 -26.624 36.915 1.00 74.38 178 TRP A O 1
ATOM 1422 N N . ILE A 1 179 ? -9.578 -26.229 35.832 1.00 81.25 179 ILE A N 1
ATOM 1423 C CA . ILE A 1 179 ? -8.708 -26.859 36.822 1.00 81.25 179 ILE A CA 1
ATOM 1424 C C . ILE A 1 179 ? -8.815 -26.079 38.136 1.00 81.25 179 ILE A C 1
ATOM 1426 O O . ILE A 1 179 ? -9.046 -26.679 39.187 1.00 81.25 179 ILE A O 1
ATOM 1430 N N . ASP A 1 180 ? -8.756 -24.748 38.084 1.00 80.31 180 ASP A N 1
ATOM 1431 C CA . ASP A 1 180 ? -8.887 -23.890 39.265 1.00 80.31 180 ASP A CA 1
ATOM 1432 C C . ASP A 1 180 ? -10.266 -24.014 39.922 1.00 80.31 180 ASP A C 1
ATOM 1434 O O . ASP A 1 180 ? -10.359 -24.151 41.146 1.00 80.31 180 ASP A O 1
ATOM 1438 N N . ARG A 1 181 ? -11.341 -24.053 39.123 1.00 78.44 181 ARG A N 1
ATOM 1439 C CA . ARG A 1 181 ? -12.707 -24.299 39.606 1.00 78.44 181 ARG A CA 1
ATOM 1440 C C . ARG A 1 181 ? -12.823 -25.651 40.304 1.00 78.44 181 ARG A C 1
ATOM 1442 O O . ARG A 1 181 ? -13.326 -25.691 41.421 1.00 78.44 181 ARG A O 1
ATOM 1449 N N . ASP A 1 182 ? -12.366 -26.740 39.687 1.00 80.81 182 ASP A N 1
ATOM 1450 C CA . ASP A 1 182 ? -12.418 -28.084 40.286 1.00 80.81 182 ASP A CA 1
ATOM 1451 C C . ASP A 1 182 ? -11.618 -28.135 41.600 1.00 80.81 182 ASP A C 1
ATOM 1453 O O . ASP A 1 182 ? -12.044 -28.707 42.607 1.00 80.81 182 ASP A O 1
ATOM 1457 N N . THR A 1 183 ? -10.484 -27.434 41.639 1.00 84.31 183 THR A N 1
ATOM 1458 C CA . THR A 1 183 ? -9.666 -27.288 42.848 1.00 84.31 183 THR A CA 1
ATOM 1459 C C . THR A 1 183 ? -10.391 -26.491 43.941 1.00 84.31 183 THR A C 1
ATOM 1461 O O . THR A 1 183 ? -10.319 -26.851 45.119 1.00 84.31 183 THR A O 1
ATOM 1464 N N . MET A 1 184 ? -11.117 -25.430 43.575 1.00 79.94 184 MET A N 1
ATOM 1465 C CA . MET A 1 184 ? -11.921 -24.616 44.494 1.00 79.94 184 MET A CA 1
ATOM 1466 C C . MET A 1 184 ? -13.147 -25.358 45.020 1.00 79.94 184 MET A C 1
ATOM 1468 O O . MET A 1 184 ? -13.393 -25.317 46.222 1.00 79.94 184 MET A O 1
ATOM 1472 N N . VAL A 1 185 ? -13.864 -26.095 44.170 1.00 80.94 185 VAL A N 1
ATOM 1473 C CA . VAL A 1 185 ? -14.992 -26.946 44.584 1.00 80.94 185 VAL A CA 1
ATOM 1474 C C . VAL A 1 185 ? -14.524 -27.962 45.626 1.00 80.94 185 VAL A C 1
ATOM 1476 O O . VAL A 1 185 ? -15.081 -28.020 46.719 1.00 80.94 185 VAL A O 1
ATOM 1479 N N . LYS A 1 186 ? -13.404 -28.655 45.376 1.00 88.25 186 LYS A N 1
ATOM 1480 C CA . LYS A 1 186 ? -12.808 -29.580 46.358 1.00 88.25 186 LYS A CA 1
ATOM 1481 C C . LYS A 1 186 ? -12.418 -28.900 47.674 1.00 88.25 186 LYS A C 1
ATOM 1483 O O . LYS A 1 186 ? -12.455 -29.550 48.718 1.00 88.25 186 LYS A O 1
ATOM 1488 N N . LYS A 1 187 ? -12.013 -27.623 47.659 1.00 90.25 187 LYS A N 1
ATOM 1489 C CA . LYS A 1 187 ? -11.739 -26.844 48.883 1.00 90.25 187 LYS A CA 1
ATOM 1490 C C . LYS A 1 187 ? -13.026 -26.468 49.620 1.00 90.25 187 LYS A C 1
ATOM 1492 O O . LYS A 1 187 ? -13.069 -26.620 50.838 1.00 90.25 187 LYS A O 1
ATOM 1497 N N . ILE A 1 188 ? -14.060 -26.027 48.905 1.00 82.06 188 ILE A N 1
ATOM 1498 C CA . ILE A 1 188 ? -15.373 -25.695 49.477 1.00 82.06 188 ILE A CA 1
ATOM 1499 C C . ILE A 1 188 ? -15.986 -26.932 50.141 1.00 82.06 188 ILE A C 1
ATOM 1501 O O . ILE A 1 188 ? -16.404 -26.845 51.292 1.00 82.06 188 ILE A O 1
ATOM 1505 N N . ASP A 1 189 ? -15.938 -28.094 49.487 1.00 88.00 189 ASP A N 1
ATOM 1506 C CA . ASP A 1 189 ? -16.445 -29.354 50.045 1.00 88.00 189 ASP A CA 1
ATOM 1507 C C . ASP A 1 189 ? -15.726 -29.758 51.343 1.00 88.00 189 ASP A C 1
ATOM 1509 O O . ASP A 1 189 ? -16.333 -30.330 52.251 1.00 88.00 189 ASP A O 1
ATOM 1513 N N . ARG A 1 190 ? -14.423 -29.467 51.461 1.00 89.88 190 ARG A N 1
ATOM 1514 C CA . ARG A 1 190 ? -13.662 -29.690 52.704 1.00 89.88 190 ARG A CA 1
ATOM 1515 C C . ARG A 1 190 ? -14.106 -28.728 53.806 1.00 89.88 190 ARG A C 1
ATOM 1517 O O . ARG A 1 190 ? -14.404 -29.179 54.908 1.00 89.88 190 ARG A O 1
ATOM 1524 N N . LEU A 1 191 ? -14.227 -27.437 53.496 1.00 85.88 191 LEU A N 1
ATOM 1525 C CA . LEU A 1 191 ? -14.668 -26.412 54.449 1.00 85.88 191 LEU A CA 1
ATOM 1526 C C . LEU A 1 191 ? -16.108 -26.635 54.931 1.00 85.88 191 LEU A C 1
ATOM 1528 O O . LEU A 1 191 ? -16.412 -26.413 56.100 1.00 85.88 191 LEU A O 1
ATOM 1532 N N . GLN A 1 192 ? -17.002 -27.101 54.057 1.00 86.88 192 GLN A N 1
ATOM 1533 C CA . GLN A 1 192 ? -18.371 -27.456 54.434 1.00 86.88 192 GLN A CA 1
ATOM 1534 C C . GLN A 1 192 ? -18.399 -28.617 55.436 1.00 86.88 192 GLN A C 1
ATOM 1536 O O . GLN A 1 192 ? -19.141 -28.557 56.417 1.00 86.88 192 GLN A O 1
ATOM 1541 N N . LYS A 1 193 ? -17.553 -29.639 55.242 1.00 91.00 193 LYS A N 1
ATOM 1542 C CA . LYS A 1 193 ? -17.408 -30.746 56.202 1.00 91.00 193 LYS A CA 1
ATOM 1543 C C . LYS A 1 193 ? -16.882 -30.264 57.556 1.00 91.00 193 LYS A C 1
ATOM 1545 O O . LYS A 1 193 ? -17.385 -30.701 58.585 1.00 91.00 193 LYS A O 1
ATOM 1550 N N . GLU A 1 194 ? -15.916 -29.349 57.569 1.00 88.25 194 GLU A N 1
ATOM 1551 C CA . GLU A 1 194 ? -15.370 -28.766 58.804 1.00 88.25 194 GLU A CA 1
ATOM 1552 C C . GLU A 1 194 ? -16.397 -27.899 59.553 1.00 88.25 194 GLU A C 1
ATOM 1554 O O . GLU A 1 194 ? -16.549 -28.039 60.767 1.00 88.25 194 GLU A O 1
ATOM 1559 N N . ASN A 1 195 ? -17.158 -27.059 58.842 1.00 79.56 195 ASN A N 1
ATOM 1560 C CA . ASN A 1 195 ? -18.220 -26.238 59.436 1.00 79.56 195 ASN A CA 1
ATOM 1561 C C . ASN A 1 195 ? -19.317 -27.084 60.090 1.00 79.56 195 ASN A C 1
ATOM 1563 O O . ASN A 1 195 ? -19.766 -26.762 61.190 1.00 79.56 195 ASN A O 1
ATOM 1567 N N . LEU A 1 196 ? -19.714 -28.185 59.447 1.00 90.38 196 LEU A N 1
ATOM 1568 C CA . LEU A 1 196 ? -20.712 -29.102 59.997 1.00 90.38 196 LEU A CA 1
ATOM 1569 C C . LEU A 1 196 ? -20.243 -29.714 61.330 1.00 90.38 196 LEU A C 1
ATOM 1571 O O . LEU A 1 196 ? -21.019 -29.837 62.274 1.00 90.38 196 LEU A O 1
ATOM 1575 N N . ILE A 1 197 ? -18.952 -30.045 61.440 1.00 90.00 197 ILE A N 1
ATOM 1576 C CA . ILE A 1 197 ? -18.359 -30.564 62.682 1.00 90.00 197 ILE A CA 1
ATOM 1577 C C . ILE A 1 197 ? -18.378 -29.502 63.794 1.00 90.00 197 ILE A C 1
ATOM 1579 O O . ILE A 1 197 ? -18.629 -29.833 64.953 1.00 90.00 197 ILE A O 1
ATOM 1583 N N . LEU A 1 198 ? -18.109 -28.235 63.470 1.00 82.81 198 LEU A N 1
ATOM 1584 C CA . LEU A 1 198 ? -18.105 -27.138 64.445 1.00 82.81 198 LEU A CA 1
ATOM 1585 C C . LEU A 1 198 ? -19.512 -26.782 64.939 1.00 82.81 198 LEU A C 1
ATOM 1587 O O . LEU A 1 198 ? -19.684 -26.549 66.135 1.00 82.81 198 LEU A O 1
ATOM 1591 N N . GLN A 1 199 ? -20.515 -26.792 64.058 1.00 79.75 199 GLN A N 1
ATOM 1592 C CA . GLN A 1 199 ? -21.914 -26.560 64.437 1.00 79.75 199 GLN A CA 1
ATOM 1593 C C . GLN A 1 199 ? -22.398 -27.592 65.462 1.00 79.75 199 GLN A C 1
ATOM 1595 O O . GLN A 1 199 ? -22.921 -27.209 66.507 1.00 79.75 199 GLN A O 1
ATOM 1600 N N . ASN A 1 200 ? -22.101 -28.876 65.239 1.00 82.81 200 ASN A N 1
ATOM 1601 C CA . ASN A 1 200 ? -22.455 -29.939 66.184 1.00 82.81 200 ASN A CA 1
ATOM 1602 C C . ASN A 1 200 ? -21.828 -29.727 67.577 1.00 82.81 200 ASN A C 1
ATOM 1604 O O . ASN A 1 200 ? -22.471 -29.991 68.588 1.00 82.81 200 ASN A O 1
ATOM 1608 N N . LYS A 1 201 ? -20.600 -29.189 67.657 1.00 83.69 201 LYS A N 1
ATOM 1609 C CA . LYS A 1 201 ? -19.936 -28.894 68.943 1.00 83.69 201 LYS A CA 1
ATOM 1610 C C . LYS A 1 201 ? -20.581 -27.733 69.709 1.00 83.69 201 LYS A C 1
ATOM 1612 O O . LYS A 1 201 ? -20.582 -27.744 70.935 1.00 83.69 201 LYS A O 1
ATOM 1617 N N . ILE A 1 202 ? -21.119 -26.729 69.015 1.00 78.00 202 ILE A N 1
ATOM 1618 C CA . ILE A 1 202 ? -21.777 -25.567 69.645 1.00 78.00 202 ILE A CA 1
ATOM 1619 C C . ILE A 1 202 ? -23.133 -25.968 70.252 1.00 78.00 202 ILE A C 1
ATOM 1621 O O . ILE A 1 202 ? -23.490 -25.525 71.348 1.00 78.00 202 ILE A O 1
ATOM 1625 N N . GLU A 1 203 ? -23.873 -26.848 69.577 1.00 79.38 203 GLU A N 1
ATOM 1626 C CA . GLU A 1 203 ? -25.158 -27.372 70.061 1.00 79.38 203 GLU A CA 1
ATOM 1627 C C . GLU A 1 203 ? -25.025 -28.249 71.322 1.00 79.38 203 GLU A C 1
ATOM 1629 O O . GLU A 1 203 ? -25.960 -28.344 72.120 1.00 79.38 203 GLU A O 1
ATOM 1634 N N . GLU A 1 204 ? -23.865 -28.872 71.544 1.00 73.88 204 GLU A N 1
ATOM 1635 C CA . GLU A 1 204 ? -23.580 -29.655 72.755 1.00 73.88 204 GLU A CA 1
ATOM 1636 C C . GLU A 1 204 ? -23.302 -28.785 73.992 1.00 73.88 204 GLU A C 1
ATOM 1638 O O . GLU A 1 204 ? -23.600 -29.198 75.115 1.00 73.88 204 GLU A O 1
ATOM 1643 N N . ILE A 1 205 ? -22.746 -27.584 73.805 1.00 71.38 205 ILE A N 1
ATOM 1644 C CA . ILE A 1 205 ? -22.397 -26.660 74.898 1.00 71.38 205 ILE A CA 1
ATOM 1645 C C . ILE A 1 205 ? -23.649 -25.936 75.407 1.00 71.38 205 ILE A C 1
ATOM 1647 O O . ILE A 1 205 ? -23.910 -25.904 76.607 1.00 71.38 205 ILE A O 1
ATOM 1651 N N . THR A 1 206 ? -24.486 -25.450 74.491 1.00 66.94 206 THR A N 1
ATOM 1652 C CA . THR A 1 206 ? -25.707 -24.681 74.803 1.00 66.94 206 THR A CA 1
ATOM 1653 C C . THR A 1 206 ? -26.784 -25.478 75.548 1.00 66.94 206 THR A C 1
ATOM 1655 O O . THR A 1 206 ? -27.609 -24.900 76.250 1.00 66.94 206 THR A O 1
ATOM 1658 N N . LYS A 1 207 ? -26.778 -26.814 75.459 1.00 65.25 207 LYS A N 1
ATOM 1659 C CA . LYS A 1 207 ? -27.698 -27.673 76.227 1.00 65.25 207 LYS A CA 1
ATOM 1660 C C . LYS A 1 207 ? -27.317 -27.828 77.701 1.00 65.25 207 LYS A C 1
ATOM 1662 O O . LYS A 1 207 ? -28.177 -28.196 78.491 1.00 65.25 207 LYS A O 1
ATOM 1667 N N . LYS A 1 208 ? -26.064 -27.556 78.083 1.00 57.16 208 LYS A N 1
ATOM 1668 C CA . LYS A 1 208 ? -25.580 -27.736 79.464 1.00 57.16 208 LYS A CA 1
ATOM 1669 C C . LYS A 1 208 ? -25.854 -26.533 80.372 1.00 57.16 208 LYS A C 1
ATOM 1671 O O . LYS A 1 208 ? -25.869 -26.698 81.581 1.00 57.16 208 LYS A O 1
ATOM 1676 N N . GLU A 1 209 ? -26.107 -25.354 79.808 1.00 51.59 209 GLU A N 1
ATOM 1677 C CA . GLU A 1 209 ? -26.254 -24.098 80.566 1.00 51.59 209 GLU A CA 1
ATOM 1678 C C . GLU A 1 209 ? -27.691 -23.820 81.066 1.00 51.59 209 GLU A C 1
ATOM 1680 O O . GLU A 1 209 ? -27.891 -22.932 81.887 1.00 51.59 209 GLU A O 1
ATOM 1685 N N . ASN A 1 210 ? -28.705 -24.575 80.620 1.00 43.56 210 ASN A N 1
ATOM 1686 C CA . ASN A 1 210 ? -30.124 -24.280 80.901 1.00 43.56 210 ASN A CA 1
ATOM 1687 C C . ASN A 1 210 ? -30.746 -25.021 82.111 1.00 43.56 210 ASN A C 1
ATOM 1689 O O . ASN A 1 210 ? -31.920 -24.800 82.400 1.00 43.56 210 ASN A O 1
ATOM 1693 N N . GLU A 1 211 ? -30.009 -25.879 82.825 1.00 44.47 211 GLU A N 1
ATOM 1694 C CA . GLU A 1 211 ? -30.564 -26.767 83.874 1.00 44.47 211 GLU A CA 1
ATOM 1695 C C . GLU A 1 211 ? -30.386 -26.257 85.330 1.00 44.47 211 GLU A C 1
ATOM 1697 O O . GLU A 1 211 ? -30.947 -26.843 86.249 1.00 44.47 211 GLU A O 1
ATOM 1702 N N . GLU A 1 212 ? -29.663 -25.159 85.593 1.00 39.47 212 GLU A N 1
ATOM 1703 C CA . GLU A 1 212 ? -29.179 -24.836 86.960 1.00 39.47 212 GLU A CA 1
ATOM 1704 C C . GLU A 1 212 ? -29.958 -23.767 87.769 1.00 39.47 212 GLU A C 1
ATOM 1706 O O . GLU A 1 212 ? -29.443 -23.262 88.766 1.00 39.47 212 GLU A O 1
ATOM 1711 N N . CYS A 1 213 ? -31.195 -23.381 87.427 1.00 34.81 213 CYS A N 1
ATOM 1712 C CA . CYS A 1 213 ? -31.838 -22.263 88.147 1.00 34.81 213 CYS A CA 1
ATOM 1713 C C . CYS A 1 213 ? -33.339 -22.410 88.424 1.00 34.81 213 CYS A C 1
ATOM 1715 O O . CYS A 1 213 ? -34.156 -22.036 87.580 1.00 34.81 213 CYS A O 1
ATOM 1717 N N . LYS A 1 214 ? -33.683 -22.885 89.639 1.00 30.09 214 LYS A N 1
ATOM 1718 C CA . LYS A 1 214 ? -34.912 -22.584 90.417 1.00 30.09 214 LYS A CA 1
ATOM 1719 C C . LYS A 1 214 ? -34.935 -23.355 91.749 1.00 30.09 214 LYS A C 1
ATOM 1721 O O . LYS A 1 214 ? -34.961 -24.574 91.704 1.00 30.09 214 LYS A O 1
ATOM 1726 N N . GLU A 1 215 ? -35.014 -22.656 92.888 1.00 31.31 215 GLU A N 1
ATOM 1727 C CA . GLU A 1 215 ? -36.027 -22.872 93.948 1.00 31.31 215 GLU A CA 1
ATOM 1728 C C . GLU A 1 215 ? -35.887 -21.871 95.119 1.00 31.31 215 GLU A C 1
ATOM 1730 O O . GLU A 1 215 ? -34.827 -21.294 95.344 1.00 31.31 215 GLU A O 1
ATOM 1735 N N . THR A 1 216 ? -37.014 -21.603 95.790 1.00 30.69 216 THR A N 1
ATOM 1736 C CA . THR A 1 216 ? -37.336 -20.427 96.631 1.00 30.69 216 THR A CA 1
ATOM 1737 C C . THR A 1 216 ? -37.759 -20.885 98.035 1.00 30.69 216 THR A C 1
ATOM 1739 O O . THR A 1 216 ? -38.523 -21.841 98.124 1.00 30.69 216 THR A O 1
ATOM 1742 N N . GLU A 1 217 ? -37.382 -20.172 99.107 1.00 30.03 217 GLU A N 1
ATOM 1743 C CA . GLU A 1 217 ? -37.820 -20.430 100.498 1.00 30.03 217 GLU A CA 1
ATOM 1744 C C . GLU A 1 217 ? -38.575 -19.236 101.119 1.00 30.03 217 GLU A C 1
ATOM 1746 O O . GLU A 1 217 ? -38.099 -18.104 101.057 1.00 30.03 217 GLU A O 1
ATOM 1751 N N . VAL A 1 218 ? -39.710 -19.511 101.777 1.00 35.94 218 VAL A N 1
ATOM 1752 C CA . VAL A 1 218 ? -40.324 -18.767 102.908 1.00 35.94 218 VAL A CA 1
ATOM 1753 C C . VAL A 1 218 ? -41.313 -19.739 103.596 1.00 35.94 218 VAL A C 1
ATOM 1755 O O . VAL A 1 218 ? -41.807 -20.629 102.913 1.00 35.94 218 VAL A O 1
ATOM 1758 N N . LEU A 1 219 ? -41.712 -19.718 104.875 1.00 38.19 219 LEU A N 1
ATOM 1759 C CA . LEU A 1 219 ? -41.909 -18.719 105.942 1.00 38.19 219 LEU A CA 1
ATOM 1760 C C . LEU A 1 219 ? -42.325 -19.543 107.193 1.00 38.19 219 LEU A C 1
ATOM 1762 O O . LEU A 1 219 ? -42.938 -20.590 107.000 1.00 38.19 219 LEU A O 1
ATOM 1766 N N . ASP A 1 220 ? -42.146 -19.065 108.433 1.00 28.36 220 ASP A N 1
ATOM 1767 C CA . ASP A 1 220 ? -43.169 -19.334 109.465 1.00 28.36 220 ASP A CA 1
ATOM 1768 C C . ASP A 1 220 ? -43.105 -18.378 110.666 1.00 28.36 220 ASP A C 1
ATOM 1770 O O . ASP A 1 220 ? -42.035 -17.967 111.117 1.00 28.36 220 ASP A O 1
ATOM 1774 N N . ALA A 1 221 ? -44.283 -18.021 111.176 1.00 34.56 221 ALA A N 1
ATOM 1775 C CA . ALA A 1 221 ? -44.503 -17.107 112.291 1.00 34.56 221 ALA A CA 1
ATOM 1776 C C . ALA A 1 221 ? -45.598 -17.671 113.199 1.00 34.56 221 ALA A C 1
ATOM 1778 O O . ALA A 1 221 ? -46.607 -18.132 112.677 1.00 34.56 221 ALA A O 1
ATOM 1779 N N . THR A 1 222 ? -45.448 -17.570 114.528 1.00 33.91 222 THR A N 1
ATOM 1780 C CA . THR A 1 222 ? -46.505 -17.163 115.493 1.00 33.91 222 THR A CA 1
ATOM 1781 C C . THR A 1 222 ? -46.095 -17.431 116.948 1.00 33.91 222 THR A C 1
ATOM 1783 O O . THR A 1 222 ? -45.965 -18.573 117.365 1.00 33.91 222 THR A O 1
ATOM 1786 N N . LEU A 1 223 ? -45.992 -16.377 117.764 1.00 36.44 223 LEU A N 1
ATOM 1787 C CA . LEU A 1 223 ? -46.296 -16.415 119.204 1.00 36.44 223 LEU A CA 1
ATOM 1788 C C . LEU A 1 223 ? -46.558 -14.956 119.635 1.00 36.44 223 LEU A C 1
ATOM 1790 O O . LEU A 1 223 ? -45.637 -14.155 119.712 1.00 36.44 223 LEU A O 1
ATOM 1794 N N . THR A 1 224 ? -47.790 -14.446 119.650 1.00 50.41 224 THR A N 1
ATOM 1795 C CA . THR A 1 224 ? -48.900 -14.661 120.605 1.00 50.41 224 THR A CA 1
ATOM 1796 C C . THR A 1 224 ? -49.183 -13.355 121.348 1.00 50.41 224 THR A C 1
ATOM 1798 O O . THR A 1 224 ? -48.542 -13.030 122.341 1.00 50.41 224 THR A O 1
ATOM 1801 N N . TYR A 1 225 ? -50.200 -12.652 120.851 1.00 47.19 225 TYR A N 1
ATOM 1802 C CA . TYR A 1 225 ? -51.322 -12.022 121.566 1.00 47.19 225 TYR A CA 1
ATOM 1803 C C . TYR A 1 225 ? -51.107 -10.977 122.676 1.00 47.19 225 TYR A C 1
ATOM 1805 O O . TYR A 1 225 ? -52.011 -10.179 122.905 1.00 47.19 225 TYR A O 1
ATOM 1813 N N . GLN A 1 226 ? -49.946 -10.891 123.318 1.00 49.50 226 GLN A N 1
ATOM 1814 C CA . GLN A 1 226 ? -49.608 -9.780 124.216 1.00 49.50 226 GL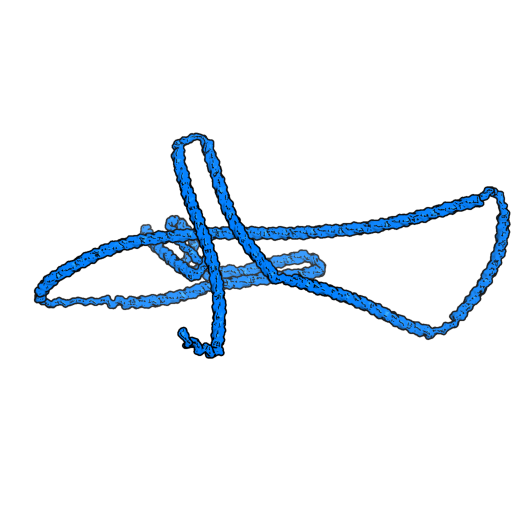N A CA 1
ATOM 1815 C C . GLN A 1 226 ? -48.867 -8.671 123.468 1.00 49.50 226 GLN A C 1
ATOM 1817 O O . GLN A 1 226 ? -49.147 -7.493 123.700 1.00 49.50 226 GLN A O 1
ATOM 1822 N N . THR A 1 227 ? -48.061 -9.042 122.464 1.00 52.38 227 THR A N 1
ATOM 1823 C CA . THR A 1 227 ? -47.551 -8.105 121.459 1.00 52.38 227 THR A CA 1
ATOM 1824 C C . THR A 1 227 ? -48.689 -7.443 120.698 1.00 52.38 227 THR A C 1
ATOM 1826 O O . THR A 1 227 ? -48.617 -6.247 120.505 1.00 52.38 227 THR A O 1
ATOM 1829 N N . LEU A 1 228 ? -49.794 -8.135 120.394 1.00 53.22 228 LEU A N 1
ATOM 1830 C CA . LEU A 1 228 ? -50.919 -7.583 119.619 1.00 53.22 228 LEU A CA 1
ATOM 1831 C C . LEU A 1 228 ? -51.566 -6.321 120.220 1.00 53.22 228 LEU A C 1
ATOM 1833 O O . LEU A 1 228 ? -52.138 -5.532 119.477 1.00 53.22 228 LEU A O 1
ATOM 1837 N N . SER A 1 229 ? -51.488 -6.091 121.536 1.00 55.53 229 SER A N 1
ATOM 1838 C CA . SER A 1 229 ? -52.086 -4.896 122.163 1.00 55.53 229 SER A CA 1
ATOM 1839 C C . SER A 1 229 ? -51.154 -3.675 122.159 1.00 55.53 229 SER A C 1
ATOM 1841 O O . SER A 1 229 ? -51.605 -2.557 121.902 1.00 55.53 229 SER A O 1
ATOM 1843 N N . GLU A 1 230 ? -49.848 -3.889 122.352 1.00 58.72 230 GLU A N 1
ATOM 1844 C CA . GLU A 1 230 ? -48.814 -2.867 122.141 1.00 58.72 230 GLU A CA 1
ATOM 1845 C C . GLU A 1 230 ? -48.545 -2.635 120.652 1.00 58.72 230 GLU A C 1
ATOM 1847 O O . GLU A 1 230 ? -48.238 -1.524 120.231 1.00 58.72 230 GLU A O 1
ATOM 1852 N N . GLU A 1 231 ? -48.698 -3.670 119.837 1.00 57.22 231 GLU A N 1
ATOM 1853 C CA . GLU A 1 231 ? -48.716 -3.595 118.388 1.00 57.22 231 GLU A CA 1
ATOM 1854 C C . GLU A 1 231 ? -49.950 -2.843 117.939 1.00 57.22 231 GLU A C 1
ATOM 1856 O O . GLU A 1 231 ? -49.782 -2.035 117.065 1.00 57.22 231 GLU A O 1
ATOM 1861 N N . LEU A 1 232 ? -51.141 -2.960 118.536 1.00 59.38 232 LEU A N 1
ATOM 1862 C CA . LEU A 1 232 ? -52.294 -2.141 118.125 1.00 59.38 232 LEU A CA 1
ATOM 1863 C C . LEU A 1 232 ? -52.069 -0.632 118.357 1.00 59.38 232 LEU A C 1
ATOM 1865 O O . LEU A 1 232 ? -52.539 0.195 117.576 1.00 59.38 232 LEU A O 1
ATOM 1869 N N . SER A 1 233 ? -51.354 -0.238 119.418 1.00 66.12 233 SER A N 1
ATOM 1870 C CA . SER A 1 233 ? -51.015 1.174 119.665 1.00 66.12 233 SER A CA 1
ATOM 1871 C C . SER A 1 233 ? -49.856 1.647 118.782 1.00 66.12 233 SER A C 1
ATOM 1873 O O . SER A 1 233 ? -49.946 2.721 118.181 1.00 66.12 233 SER A O 1
ATOM 1875 N N . LYS A 1 234 ? -48.824 0.811 118.603 1.00 69.19 234 LYS A N 1
ATOM 1876 C CA . LYS A 1 234 ? -47.770 1.014 117.600 1.00 69.19 234 LYS A CA 1
ATOM 1877 C C . LYS A 1 234 ? -48.316 0.956 116.170 1.00 69.19 234 LYS A C 1
ATOM 1879 O O . LYS A 1 234 ? -47.763 1.628 115.322 1.00 69.19 234 LYS A O 1
ATOM 1884 N N . GLU A 1 235 ? -49.405 0.243 115.899 1.00 66.75 235 GLU A N 1
ATOM 1885 C CA . GLU A 1 235 ? -50.058 0.065 114.590 1.00 66.75 235 GLU A CA 1
ATOM 1886 C C . GLU A 1 235 ? -50.977 1.236 114.289 1.00 66.75 235 GLU A C 1
ATOM 1888 O O . GLU A 1 235 ? -51.065 1.635 113.138 1.00 66.75 235 GLU A O 1
ATOM 1893 N N . ARG A 1 236 ? -51.563 1.881 115.306 1.00 71.56 236 ARG A N 1
ATOM 1894 C CA . ARG A 1 236 ? -52.224 3.187 115.153 1.00 71.56 236 ARG A CA 1
ATOM 1895 C C . ARG A 1 236 ? -51.223 4.308 114.870 1.00 71.56 236 ARG A C 1
ATOM 1897 O O . ARG A 1 236 ? -51.423 5.048 113.912 1.00 71.56 236 ARG A O 1
ATOM 1904 N N . ALA A 1 237 ? -50.120 4.376 115.618 1.00 73.62 237 ALA A N 1
ATOM 1905 C CA . ALA A 1 237 ? -49.040 5.329 115.349 1.00 73.62 237 ALA A CA 1
ATOM 1906 C C . ALA A 1 237 ? -48.340 5.043 114.005 1.00 73.62 237 ALA A C 1
ATOM 1908 O O . ALA A 1 237 ? -48.067 5.955 113.226 1.00 73.62 237 ALA A O 1
ATOM 1909 N N . ALA A 1 238 ? -48.118 3.767 113.678 1.00 72.75 238 ALA A N 1
ATOM 1910 C CA . ALA A 1 238 ? -47.600 3.347 112.383 1.00 72.75 238 ALA A CA 1
ATOM 1911 C C . ALA A 1 238 ? -48.617 3.586 111.269 1.00 72.75 238 ALA A C 1
ATOM 1913 O O . ALA A 1 238 ? -48.186 3.896 110.172 1.00 72.75 238 ALA A O 1
ATOM 1914 N N . ARG A 1 239 ? -49.934 3.510 111.514 1.00 75.62 239 ARG A N 1
ATOM 1915 C CA . ARG A 1 239 ? -50.980 3.885 110.547 1.00 75.62 239 ARG A CA 1
ATOM 1916 C C . ARG A 1 239 ? -50.966 5.370 110.244 1.00 75.62 239 ARG A C 1
ATOM 1918 O O . ARG A 1 239 ? -51.145 5.729 109.087 1.00 75.62 239 ARG A O 1
ATOM 1925 N N . GLU A 1 240 ? -50.765 6.224 111.241 1.00 74.44 240 GLU A N 1
ATOM 1926 C CA . GLU A 1 240 ? -50.630 7.668 111.027 1.00 74.44 240 GLU A CA 1
ATOM 1927 C C . GLU A 1 240 ? -49.342 7.997 110.265 1.00 74.44 240 GLU A C 1
ATOM 1929 O O . GLU A 1 240 ? -49.409 8.687 109.248 1.00 74.44 240 GLU A O 1
ATOM 1934 N N . ALA A 1 241 ? -48.211 7.387 110.632 1.00 75.25 241 ALA A N 1
ATOM 1935 C CA . ALA A 1 241 ? -46.970 7.492 109.861 1.00 75.25 241 ALA A CA 1
ATOM 1936 C C . ALA A 1 241 ? -47.112 6.912 108.435 1.00 75.25 241 ALA A C 1
ATOM 1938 O O . ALA A 1 241 ? -46.656 7.509 107.462 1.00 75.25 241 ALA A O 1
ATOM 1939 N N . LEU A 1 242 ? -47.812 5.785 108.270 1.00 76.44 242 LEU A N 1
ATOM 1940 C CA . LEU A 1 242 ? -48.137 5.189 106.970 1.00 76.44 242 LEU A CA 1
ATOM 1941 C C . LEU A 1 242 ? -49.050 6.094 106.158 1.00 76.44 242 LEU A C 1
ATOM 1943 O O . LEU A 1 242 ? -48.930 6.111 104.944 1.00 76.44 242 LEU A O 1
ATOM 1947 N N . LYS A 1 243 ? -49.941 6.863 106.782 1.00 81.12 243 LYS A N 1
ATOM 1948 C CA . LYS A 1 243 ? -50.806 7.812 106.078 1.00 81.12 243 LYS A CA 1
ATOM 1949 C C . LYS A 1 243 ? -49.987 8.947 105.471 1.00 81.12 243 LYS A C 1
ATOM 1951 O O . LYS A 1 243 ? -50.231 9.322 104.326 1.00 81.12 243 LYS A O 1
ATOM 1956 N N . GLU A 1 244 ? -48.976 9.434 106.188 1.00 80.25 244 GLU A N 1
ATOM 1957 C CA . GLU A 1 244 ? -48.012 10.400 105.655 1.00 80.25 244 GLU A CA 1
ATOM 1958 C C . GLU A 1 244 ? -47.154 9.786 104.540 1.00 80.25 244 GLU A C 1
ATOM 1960 O O . GLU A 1 244 ? -47.054 10.379 103.464 1.00 80.25 244 GLU A O 1
ATOM 1965 N N . VAL A 1 245 ? -46.631 8.566 104.726 1.00 82.50 245 VAL A N 1
ATOM 1966 C CA . VAL A 1 245 ? -45.864 7.831 103.699 1.00 82.50 245 VAL A CA 1
ATOM 1967 C C . VAL A 1 245 ? -46.709 7.541 102.456 1.00 82.50 245 VAL A C 1
ATOM 1969 O O . VAL A 1 245 ? -46.228 7.710 101.339 1.00 82.50 245 VAL A O 1
ATOM 1972 N N . VAL A 1 246 ? -47.977 7.163 102.618 1.00 82.38 246 VAL A N 1
ATOM 1973 C CA . VAL A 1 246 ? -48.929 6.953 101.520 1.00 82.38 246 VAL A CA 1
ATOM 1974 C C . VAL A 1 246 ? -49.218 8.276 100.824 1.00 82.38 246 VAL A C 1
ATOM 1976 O O . VAL A 1 246 ? -49.172 8.320 99.601 1.00 82.38 246 VAL A O 1
ATOM 1979 N N . SER A 1 247 ? -49.407 9.378 101.555 1.00 83.31 247 SER A N 1
ATOM 1980 C CA . SER A 1 247 ? -49.592 10.699 100.938 1.00 83.31 247 SER A CA 1
ATOM 1981 C C . SER A 1 247 ? -48.355 11.156 100.145 1.00 83.31 247 SER A C 1
ATOM 1983 O O . SER A 1 247 ? -48.478 11.726 99.055 1.00 83.31 247 SER A O 1
ATOM 1985 N N . ALA A 1 248 ? -47.151 10.849 100.641 1.00 84.12 248 ALA A N 1
ATOM 1986 C CA . ALA A 1 248 ? -45.889 11.118 99.962 1.00 84.12 248 ALA A CA 1
ATOM 1987 C C . ALA A 1 248 ? -45.722 10.223 98.725 1.00 84.12 248 ALA A C 1
ATOM 1989 O O . ALA A 1 248 ? -45.362 10.715 97.654 1.00 84.12 248 ALA A O 1
ATOM 1990 N N . ALA A 1 249 ? -46.062 8.936 98.829 1.00 83.38 249 ALA A N 1
ATOM 1991 C CA . ALA A 1 249 ? -46.081 8.001 97.711 1.00 83.38 249 ALA A CA 1
ATOM 1992 C C . ALA A 1 249 ? -47.104 8.416 96.644 1.00 83.38 249 ALA A C 1
ATOM 1994 O O . ALA A 1 249 ? -46.786 8.409 95.459 1.00 83.38 249 ALA A O 1
ATOM 1995 N N . GLU A 1 250 ? -48.294 8.873 97.029 1.00 84.75 250 GLU A N 1
ATOM 1996 C CA . GLU A 1 250 ? -49.304 9.416 96.117 1.00 84.75 250 GLU A CA 1
ATOM 1997 C C . GLU A 1 250 ? -48.838 10.710 95.439 1.00 84.75 250 GLU A C 1
ATOM 1999 O O . GLU A 1 250 ? -49.109 10.922 94.255 1.00 84.75 250 GLU A O 1
ATOM 2004 N N . SER A 1 251 ? -48.108 11.569 96.155 1.00 86.31 251 SER A N 1
ATOM 2005 C CA . SER A 1 251 ? -47.474 12.760 95.580 1.00 86.31 251 SER A CA 1
ATOM 2006 C C . SER A 1 251 ? -46.411 12.385 94.545 1.00 86.31 251 SER A C 1
ATOM 2008 O O . SER A 1 251 ? -46.439 12.886 93.419 1.00 86.31 251 SER A O 1
ATOM 2010 N N . MET A 1 252 ? -45.537 11.427 94.867 1.00 88.38 252 MET A N 1
ATOM 2011 C CA . MET A 1 252 ? -44.545 10.897 93.928 1.00 88.38 252 MET A CA 1
ATOM 2012 C C . MET A 1 252 ? -45.199 10.202 92.731 1.00 88.38 252 MET A C 1
ATOM 2014 O O . MET A 1 252 ? -44.754 10.394 91.604 1.00 88.38 252 MET A O 1
ATOM 2018 N N . LEU A 1 253 ? -46.296 9.467 92.930 1.00 87.56 253 LEU A N 1
ATOM 2019 C CA . LEU A 1 253 ? -47.064 8.854 91.846 1.00 87.56 253 LEU A CA 1
ATOM 2020 C C . LEU A 1 253 ? -47.730 9.906 90.955 1.00 87.56 253 LEU A C 1
ATOM 2022 O O . LEU A 1 253 ? -47.775 9.720 89.741 1.00 87.56 253 LEU A O 1
ATOM 2026 N N . ARG A 1 254 ? -48.207 11.029 91.506 1.00 88.50 254 ARG A N 1
ATOM 2027 C CA . ARG A 1 254 ? -48.693 12.165 90.703 1.00 88.50 254 ARG A CA 1
ATOM 2028 C C . ARG A 1 254 ? -47.575 12.771 89.856 1.00 88.50 254 ARG A C 1
ATOM 2030 O O . ARG A 1 254 ? -47.789 12.999 88.667 1.00 88.50 254 ARG A O 1
ATOM 2037 N N . VAL A 1 255 ? -46.385 12.963 90.426 1.00 91.88 255 VAL A N 1
ATOM 2038 C CA . VAL A 1 255 ? -45.204 13.447 89.689 1.00 91.88 255 VAL A CA 1
ATOM 2039 C C . VAL A 1 255 ? -44.780 12.448 88.609 1.00 91.88 255 VAL A C 1
ATOM 2041 O O . VAL A 1 255 ? -44.551 12.844 87.469 1.00 91.88 255 VAL A O 1
ATOM 2044 N N . ALA A 1 256 ? -44.744 11.153 88.922 1.00 87.38 256 ALA A N 1
ATOM 2045 C CA . ALA A 1 256 ? -44.409 10.099 87.970 1.00 87.38 256 ALA A CA 1
ATOM 2046 C C . ALA A 1 256 ? -45.434 10.017 86.830 1.00 87.38 256 ALA A C 1
ATOM 2048 O O . ALA A 1 256 ? -45.048 9.948 85.668 1.00 87.38 256 ALA A O 1
ATOM 2049 N N . ARG A 1 257 ? -46.736 10.113 87.130 1.00 91.31 257 ARG A N 1
ATOM 2050 C CA . ARG A 1 257 ? -47.801 10.172 86.113 1.00 91.31 257 ARG A CA 1
ATOM 2051 C C . ARG A 1 257 ? -47.665 11.408 85.225 1.00 91.31 257 ARG A C 1
ATOM 2053 O O . ARG A 1 257 ? -47.736 11.278 84.009 1.00 91.31 257 ARG A O 1
ATOM 2060 N N . ALA A 1 258 ? -47.401 12.583 85.800 1.00 89.06 258 ALA A N 1
ATOM 2061 C CA . ALA A 1 258 ? -47.133 13.792 85.019 1.00 89.06 258 ALA A CA 1
ATOM 2062 C C . ALA A 1 258 ? -45.887 13.625 84.129 1.00 89.06 258 ALA A C 1
ATOM 2064 O O . ALA A 1 258 ? -45.904 14.002 82.957 1.00 89.06 258 ALA A O 1
ATOM 2065 N N . ARG A 1 259 ? -44.826 12.990 84.646 1.00 93.06 259 ARG A N 1
ATOM 2066 C CA . ARG A 1 259 ? -43.610 12.690 83.884 1.00 93.06 259 ARG A CA 1
ATOM 2067 C C . ARG A 1 259 ? -43.880 11.725 82.730 1.00 93.06 259 ARG A C 1
ATOM 2069 O O . ARG A 1 259 ? -43.408 11.987 81.627 1.00 93.06 259 ARG A O 1
ATOM 2076 N N . ILE A 1 260 ? -44.668 10.675 82.951 1.00 90.38 260 ILE A N 1
ATOM 2077 C CA . ILE A 1 260 ? -45.093 9.736 81.903 1.00 90.38 260 ILE A CA 1
ATOM 2078 C C . ILE A 1 260 ? -45.822 10.489 80.790 1.00 90.38 260 ILE A C 1
ATOM 2080 O O . ILE A 1 260 ? -45.414 10.382 79.640 1.00 90.38 260 ILE A O 1
ATOM 2084 N N . VAL A 1 261 ? -46.790 11.350 81.119 1.00 93.25 261 VAL A N 1
ATOM 2085 C CA . VAL A 1 261 ? -47.508 12.154 80.113 1.00 93.25 261 VAL A CA 1
ATOM 2086 C C . VAL A 1 261 ? -46.552 13.049 79.310 1.00 93.25 261 VAL A C 1
ATOM 2088 O O . VAL A 1 261 ? -46.684 13.163 78.091 1.00 93.25 261 VAL A O 1
ATOM 2091 N N . THR A 1 262 ? -45.549 13.663 79.952 1.00 91.88 262 THR A N 1
ATOM 2092 C CA . THR A 1 262 ? -44.547 14.460 79.218 1.00 91.88 262 THR A CA 1
ATOM 2093 C C . THR A 1 262 ? -43.670 13.613 78.295 1.00 91.88 262 THR A C 1
ATOM 2095 O O . THR A 1 262 ? -43.387 14.046 77.179 1.00 91.88 262 THR A O 1
ATOM 2098 N N . LEU A 1 263 ? -43.277 12.410 78.724 1.00 91.62 263 LEU A N 1
ATOM 2099 C CA . LEU A 1 263 ? -42.479 11.484 77.919 1.00 91.62 263 LEU A CA 1
ATOM 2100 C C . LEU A 1 263 ? -43.293 10.922 76.749 1.00 91.62 263 LEU A C 1
ATOM 2102 O O . LEU A 1 263 ? -42.783 10.851 75.639 1.00 91.62 263 LEU A O 1
ATOM 2106 N N . GLU A 1 264 ? -44.572 10.607 76.950 1.00 92.00 264 GLU A N 1
ATOM 2107 C CA . GLU A 1 264 ? -45.487 10.199 75.879 1.00 92.00 264 GLU A CA 1
ATOM 2108 C C . GLU A 1 264 ? -45.678 11.308 74.839 1.00 92.00 264 GLU A C 1
ATOM 2110 O O . GLU A 1 264 ? -45.711 11.036 73.636 1.00 92.00 264 GLU A O 1
ATOM 2115 N N . ARG A 1 265 ? -45.764 12.571 75.280 1.00 92.44 265 ARG A N 1
ATOM 2116 C CA . ARG A 1 265 ? -45.817 13.732 74.380 1.00 92.44 265 ARG A CA 1
ATOM 2117 C C . ARG A 1 265 ? -44.535 13.848 73.551 1.00 92.44 265 ARG A C 1
ATOM 2119 O O . ARG A 1 265 ? -44.622 13.976 72.335 1.00 92.44 265 ARG A O 1
ATOM 2126 N N . GLN A 1 266 ? -43.367 13.735 74.187 1.00 92.44 266 GLN A N 1
ATOM 2127 C CA . GLN A 1 266 ? -42.064 13.752 73.506 1.00 92.44 266 GLN A CA 1
ATOM 2128 C C . GLN A 1 266 ? -41.888 12.562 72.549 1.00 92.44 266 GLN A C 1
ATOM 2130 O O . GLN A 1 266 ? -41.324 12.706 71.467 1.00 92.44 266 GLN A O 1
ATOM 2135 N N . LEU A 1 267 ? -42.410 11.388 72.901 1.00 92.06 267 LEU A N 1
ATOM 2136 C CA . LEU A 1 267 ? -42.359 10.201 72.050 1.00 92.06 267 LEU A CA 1
ATOM 2137 C C . LEU A 1 267 ? -43.251 10.364 70.810 1.00 92.06 267 LEU A C 1
ATOM 2139 O O . LEU A 1 267 ? -42.857 9.987 69.710 1.00 92.06 267 LEU A O 1
ATOM 2143 N N . LYS A 1 268 ? -44.416 11.010 70.951 1.00 93.38 268 LYS A N 1
ATOM 2144 C CA . LYS A 1 268 ? -45.254 11.388 69.803 1.00 93.38 268 LYS A CA 1
ATOM 2145 C C . LYS A 1 268 ? -44.570 12.418 68.903 1.00 93.38 268 LYS A C 1
ATOM 2147 O O . LYS A 1 268 ? -44.574 12.235 67.689 1.00 93.38 268 LYS A O 1
ATOM 2152 N N . GLU A 1 269 ? -43.957 13.454 69.472 1.00 92.56 269 GLU A N 1
ATOM 2153 C CA . GLU A 1 269 ? -43.212 14.466 68.705 1.00 92.56 269 GLU A CA 1
ATOM 2154 C C . GLU A 1 269 ? -42.045 13.834 67.927 1.00 92.56 269 GLU A C 1
ATOM 2156 O O . GLU A 1 269 ? -41.965 13.994 66.710 1.00 92.56 269 GLU A O 1
ATOM 2161 N N . THR A 1 270 ? -41.223 13.009 68.579 1.00 90.56 270 THR A N 1
ATOM 2162 C CA . THR A 1 270 ? -40.105 12.310 67.917 1.00 90.56 270 THR A CA 1
ATOM 2163 C C . THR A 1 270 ? -40.577 11.295 66.873 1.00 90.56 270 THR A C 1
ATOM 2165 O O . THR A 1 270 ? -39.945 11.156 65.828 1.00 90.56 270 THR A O 1
ATOM 2168 N N . SER A 1 271 ? -41.716 10.622 67.086 1.00 90.69 271 SER A N 1
ATOM 2169 C CA . SER A 1 271 ? -42.307 9.742 66.068 1.00 90.69 271 SER A CA 1
ATOM 2170 C C . SER A 1 271 ? -42.746 10.510 64.815 1.00 90.69 271 SER A C 1
ATOM 2172 O O . SER A 1 271 ? -42.487 10.063 63.697 1.00 90.69 271 SER A O 1
ATOM 2174 N N . ALA A 1 272 ? -43.331 11.701 64.980 1.00 92.06 272 ALA A N 1
ATOM 2175 C CA . ALA A 1 272 ? -43.713 12.555 63.862 1.00 92.06 272 ALA A CA 1
ATOM 2176 C C . ALA A 1 272 ? -42.476 13.090 63.120 1.00 92.06 272 ALA A C 1
ATOM 2178 O O . ALA A 1 272 ? -42.440 13.088 61.888 1.00 92.06 272 ALA A O 1
ATOM 2179 N N . GLU A 1 273 ? -41.429 13.486 63.847 1.00 91.88 273 GLU A N 1
ATOM 2180 C CA . GLU A 1 273 ? -40.148 13.889 63.259 1.00 91.88 273 GLU A CA 1
ATOM 2181 C C . GLU A 1 273 ? -39.512 12.748 62.453 1.00 91.88 273 GLU A C 1
ATOM 2183 O O . GLU A 1 273 ? -39.127 12.960 61.298 1.00 91.88 273 GLU A O 1
ATOM 2188 N N . LEU A 1 274 ? -39.492 11.524 62.994 1.00 90.62 274 LEU A N 1
ATOM 2189 C CA . LEU A 1 274 ? -39.003 10.330 62.301 1.00 90.62 274 LEU A CA 1
ATOM 2190 C C . LEU A 1 274 ? -39.783 10.075 61.004 1.00 90.62 274 LEU A C 1
ATOM 2192 O O . LEU A 1 274 ? -39.179 9.852 59.956 1.00 90.62 274 LEU A O 1
ATOM 2196 N N . GLU A 1 275 ? -41.115 10.166 61.034 1.00 91.00 275 GLU A N 1
ATOM 2197 C CA . GLU A 1 275 ? -41.933 10.017 59.829 1.00 91.00 275 GLU A CA 1
ATOM 2198 C C . GLU A 1 275 ? -41.592 11.064 58.764 1.00 91.00 275 GLU A C 1
ATOM 2200 O O . GLU A 1 275 ? -41.488 10.730 57.579 1.00 91.00 275 GLU A O 1
ATOM 2205 N N . THR A 1 276 ? -41.391 12.326 59.157 1.00 92.38 276 THR A N 1
ATOM 2206 C CA . THR A 1 276 ? -40.998 13.377 58.206 1.00 92.38 276 THR A CA 1
ATOM 2207 C C . THR A 1 276 ? -39.600 13.145 57.636 1.00 92.38 276 THR A C 1
ATOM 2209 O O . THR A 1 276 ? -39.393 13.353 56.438 1.00 92.38 276 THR A O 1
ATOM 2212 N N . ALA A 1 277 ? -38.656 12.661 58.447 1.00 88.88 277 ALA A N 1
ATOM 2213 C CA . ALA A 1 277 ? -37.315 12.298 58.001 1.00 88.88 277 ALA A CA 1
ATOM 2214 C C . ALA A 1 277 ? -37.352 11.111 57.025 1.00 88.88 277 ALA A C 1
ATOM 2216 O O . ALA A 1 277 ? -36.733 11.173 55.963 1.00 88.88 277 ALA A O 1
ATOM 2217 N N . CYS A 1 278 ? -38.153 10.079 57.308 1.00 89.25 278 CYS A N 1
ATOM 2218 C CA . CYS A 1 278 ? -38.356 8.950 56.401 1.00 89.25 278 CYS A CA 1
ATOM 2219 C C . CYS A 1 278 ? -38.982 9.371 55.063 1.00 89.25 278 CYS A C 1
ATOM 2221 O O . CYS A 1 278 ? -38.602 8.834 54.022 1.00 89.25 278 CYS A O 1
ATOM 2223 N N . ARG A 1 279 ? -39.922 10.328 55.056 1.00 92.19 279 ARG A N 1
ATOM 2224 C CA . ARG A 1 279 ? -40.486 10.879 53.807 1.00 92.19 279 ARG A CA 1
ATOM 2225 C C . ARG A 1 279 ? -39.420 11.622 53.000 1.00 92.19 279 ARG A C 1
ATOM 2227 O O . ARG A 1 279 ? -39.214 11.286 51.840 1.00 92.19 279 ARG A O 1
ATOM 2234 N N . LYS A 1 280 ? -38.659 12.521 53.636 1.00 92.75 280 LYS A N 1
ATOM 2235 C CA . LYS A 1 280 ? -37.541 13.234 52.988 1.00 92.75 280 LYS A CA 1
ATOM 2236 C C . LYS A 1 280 ? -36.484 12.277 52.429 1.00 92.75 280 LYS A C 1
ATOM 2238 O O . LYS A 1 280 ? -35.976 12.507 51.337 1.00 92.75 280 LYS A O 1
ATOM 2243 N N . HIS A 1 281 ? -36.171 11.197 53.145 1.00 89.38 281 HIS A N 1
ATOM 2244 C CA . HIS A 1 281 ? -35.241 10.171 52.670 1.00 89.38 281 HIS A CA 1
ATOM 2245 C C . HIS A 1 281 ? -35.755 9.483 51.400 1.00 89.38 281 HIS A C 1
ATOM 2247 O O . HIS A 1 281 ? -35.013 9.351 50.431 1.00 89.38 281 HIS A O 1
ATOM 2253 N N . LYS A 1 282 ? -37.040 9.103 51.366 1.00 91.69 282 LYS A N 1
ATOM 2254 C CA . LYS A 1 282 ? -37.668 8.515 50.172 1.00 91.69 282 LYS A CA 1
ATOM 2255 C C . LYS A 1 282 ? -37.663 9.473 48.980 1.00 91.69 282 LYS A C 1
ATOM 2257 O O . LYS A 1 282 ? -37.396 9.034 47.864 1.00 91.69 282 LYS A O 1
ATOM 2262 N N . ASP A 1 283 ? -37.919 10.758 49.205 1.00 90.56 283 ASP A N 1
ATOM 2263 C CA . ASP A 1 283 ? -37.895 11.766 48.139 1.00 90.56 283 ASP A CA 1
ATOM 2264 C C . ASP A 1 283 ? -36.473 11.954 47.582 1.00 90.56 283 ASP A C 1
ATOM 2266 O O . ASP A 1 283 ? -36.275 12.018 46.366 1.00 90.56 283 ASP A O 1
ATOM 2270 N N . LEU A 1 284 ? -35.459 11.963 48.456 1.00 88.31 284 LEU A N 1
ATOM 2271 C CA . LEU A 1 284 ? -34.054 11.996 48.045 1.00 88.31 284 LEU A CA 1
ATOM 2272 C C . LEU A 1 284 ? -33.659 10.735 47.267 1.00 88.31 284 LEU A C 1
ATOM 2274 O O . LEU A 1 284 ? -33.055 10.856 46.203 1.00 88.31 284 LEU A O 1
ATOM 2278 N N . GLU A 1 285 ? -34.037 9.539 47.725 1.00 89.44 285 GLU A N 1
ATOM 2279 C CA . GLU A 1 285 ? -33.805 8.289 46.985 1.00 89.44 285 GLU A CA 1
ATOM 2280 C C . GLU A 1 285 ? -34.423 8.327 45.579 1.00 89.44 285 GLU A C 1
ATOM 2282 O O . GLU A 1 285 ? -33.793 7.895 44.612 1.00 89.44 285 GLU A O 1
ATOM 2287 N N . GLN A 1 286 ? -35.641 8.859 45.438 1.00 89.81 286 GLN A N 1
ATOM 2288 C CA . GLN A 1 286 ? -36.296 8.999 44.135 1.00 89.81 286 GLN A CA 1
ATOM 2289 C C . GLN A 1 286 ? -35.547 9.972 43.219 1.00 89.81 286 GLN A C 1
ATOM 2291 O O . GLN A 1 286 ? -35.349 9.665 42.042 1.00 89.81 286 GLN A O 1
ATOM 2296 N N . LEU A 1 287 ? -35.082 11.107 43.749 1.00 87.81 287 LEU A N 1
ATOM 2297 C CA . LEU A 1 287 ? -34.259 12.057 42.996 1.00 87.81 287 LEU A CA 1
ATOM 2298 C C . LEU A 1 287 ? -32.931 11.434 42.552 1.00 87.81 287 LEU A C 1
ATOM 2300 O O . LEU A 1 287 ? -32.526 11.633 41.405 1.00 87.81 287 LEU A O 1
ATOM 2304 N N . TYR A 1 288 ? -32.279 10.646 43.411 1.00 88.06 288 TYR A N 1
ATOM 2305 C CA . TYR A 1 288 ? -31.059 9.920 43.055 1.00 88.06 288 TYR A CA 1
ATOM 2306 C C . TYR A 1 288 ? -31.310 8.896 41.945 1.00 88.06 288 TYR A C 1
ATOM 2308 O O . TYR A 1 288 ? -30.610 8.934 40.935 1.00 88.06 288 TYR A O 1
ATOM 2316 N N . ARG A 1 289 ? -32.360 8.072 42.050 1.00 89.06 289 ARG A N 1
ATOM 2317 C CA . ARG A 1 289 ? -32.735 7.116 40.989 1.00 89.06 289 ARG A CA 1
ATOM 2318 C C . ARG A 1 289 ? -33.076 7.811 39.671 1.00 89.06 289 ARG A C 1
ATOM 2320 O O . ARG A 1 289 ? -32.702 7.340 38.597 1.00 89.06 289 ARG A O 1
ATOM 2327 N N . HIS A 1 290 ? -33.773 8.946 39.718 1.00 87.44 290 HIS A N 1
ATOM 2328 C CA . HIS A 1 290 ? -34.088 9.703 38.506 1.00 87.44 290 HIS A CA 1
ATOM 2329 C C . HIS A 1 290 ? -32.831 10.317 37.872 1.00 87.44 290 HIS A C 1
ATOM 2331 O O . HIS A 1 290 ? -32.668 10.318 36.652 1.00 87.44 290 HIS A O 1
ATOM 2337 N N . ARG A 1 291 ? -31.898 10.793 38.701 1.00 91.56 291 ARG A N 1
ATOM 2338 C CA . ARG A 1 291 ? -30.607 11.309 38.245 1.00 91.56 291 ARG A CA 1
ATOM 2339 C C . ARG A 1 291 ? -29.744 10.211 37.617 1.00 91.56 291 ARG A C 1
ATOM 2341 O O . ARG A 1 291 ? -29.170 10.453 36.559 1.00 91.56 291 ARG A O 1
ATOM 2348 N N . GLU A 1 292 ? -29.695 9.031 38.227 1.00 86.31 292 GLU A N 1
ATOM 2349 C CA . GLU A 1 292 ? -28.969 7.851 37.738 1.00 86.31 292 GLU A CA 1
ATOM 2350 C C . GLU A 1 292 ? -29.523 7.388 36.384 1.00 86.31 292 GLU A C 1
ATOM 2352 O O . GLU A 1 292 ? -28.815 7.434 35.381 1.00 86.31 292 GLU A O 1
ATOM 2357 N N . THR A 1 293 ? -30.836 7.152 36.293 1.00 87.00 293 THR A N 1
ATOM 2358 C CA . THR A 1 293 ? -31.495 6.793 35.021 1.00 87.00 293 THR A CA 1
ATOM 2359 C C . THR A 1 293 ? -31.303 7.844 33.918 1.00 87.00 293 THR A C 1
ATOM 2361 O O . THR A 1 293 ? -31.186 7.501 32.739 1.00 87.00 293 THR A O 1
ATOM 2364 N N . SER A 1 294 ? -31.232 9.132 34.275 1.00 88.62 294 SER A N 1
ATOM 2365 C CA . SER A 1 294 ? -30.920 10.217 33.338 1.00 88.62 294 SER A CA 1
ATOM 2366 C C . SER A 1 294 ? -29.470 10.169 32.836 1.00 88.62 294 SER A C 1
ATOM 2368 O O . SER A 1 294 ? -29.226 10.442 31.657 1.00 88.62 294 SER A O 1
ATOM 2370 N N . TYR A 1 295 ? -28.502 9.826 33.695 1.00 90.25 295 TYR A N 1
ATOM 2371 C CA . TYR A 1 295 ? -27.111 9.620 33.280 1.00 90.25 295 TYR A CA 1
ATOM 2372 C C . TYR A 1 295 ? -26.963 8.382 32.397 1.00 90.25 295 TYR A C 1
ATOM 2374 O O . TYR A 1 295 ? -26.327 8.495 31.350 1.00 90.25 295 TYR A O 1
ATOM 2382 N N . ASP A 1 296 ? -27.623 7.271 32.720 1.00 87.62 296 ASP A N 1
ATOM 2383 C CA . ASP A 1 296 ? -27.572 6.052 31.902 1.00 87.62 296 ASP A CA 1
ATOM 2384 C C . ASP A 1 296 ? -28.162 6.289 30.511 1.00 87.62 296 ASP A C 1
ATOM 2386 O O . ASP A 1 296 ? -27.595 5.875 29.500 1.00 87.62 296 ASP A O 1
ATOM 2390 N N . ALA A 1 297 ? -29.285 7.011 30.430 1.00 87.44 297 ALA A N 1
ATOM 2391 C CA . ALA A 1 297 ? -29.890 7.378 29.153 1.00 87.44 297 ALA A CA 1
ATOM 2392 C C . ALA A 1 297 ? -28.973 8.286 28.314 1.00 87.44 297 ALA A C 1
ATOM 2394 O O . ALA A 1 297 ? -28.907 8.134 27.093 1.00 87.44 297 ALA A O 1
ATOM 2395 N N . ARG A 1 298 ? -28.249 9.221 28.949 1.00 87.31 298 ARG A N 1
ATOM 2396 C CA . ARG A 1 298 ? -27.241 10.052 28.267 1.00 87.31 298 ARG A CA 1
ATOM 2397 C C . ARG A 1 298 ? -26.035 9.229 27.815 1.00 87.31 298 ARG A C 1
ATOM 2399 O O . ARG A 1 298 ? -25.590 9.419 26.689 1.00 87.31 298 ARG A O 1
ATOM 2406 N N . SER A 1 299 ? -25.550 8.312 28.650 1.00 86.06 299 SER A N 1
ATOM 2407 C CA . SER A 1 299 ? -24.429 7.418 28.339 1.00 86.06 299 SER A CA 1
ATOM 2408 C C . SER A 1 299 ? -24.750 6.514 27.146 1.00 86.06 299 SER A C 1
ATOM 2410 O O . SER A 1 299 ? -24.002 6.485 26.172 1.00 86.06 299 SER A O 1
ATOM 2412 N N . LYS A 1 300 ? -25.931 5.879 27.137 1.00 88.38 300 LYS A N 1
ATOM 2413 C CA . LYS A 1 300 ? -26.390 5.053 26.007 1.00 88.38 300 LYS A CA 1
ATOM 2414 C C . LYS A 1 300 ? -26.473 5.840 24.702 1.00 88.38 300 LYS A C 1
ATOM 2416 O O . LYS A 1 300 ? -25.951 5.381 23.693 1.00 88.38 300 LYS A O 1
ATOM 2421 N N . LYS A 1 301 ? -27.044 7.050 24.731 1.00 89.00 301 LYS A N 1
ATOM 2422 C CA . LYS A 1 301 ? -27.075 7.932 23.552 1.00 89.00 301 LYS A CA 1
ATOM 2423 C C . LYS A 1 301 ? -25.675 8.322 23.081 1.00 89.00 301 LYS A C 1
ATOM 2425 O O . LYS A 1 301 ? -25.449 8.397 21.881 1.00 89.00 301 LYS A O 1
ATOM 2430 N N . LEU A 1 302 ? -24.738 8.564 23.999 1.00 87.19 302 LEU A N 1
ATOM 2431 C CA . LEU A 1 302 ? -23.354 8.885 23.648 1.00 87.19 302 LEU A CA 1
ATOM 2432 C C . LEU A 1 302 ? -22.667 7.706 22.939 1.00 87.19 302 LEU A C 1
ATOM 2434 O O . LEU A 1 302 ? -22.008 7.921 21.927 1.00 87.19 302 LEU A O 1
ATOM 2438 N N . ILE A 1 303 ? -22.877 6.478 23.424 1.00 85.44 303 ILE A N 1
ATOM 2439 C CA . ILE A 1 303 ? -22.349 5.245 22.814 1.00 85.44 303 ILE A CA 1
ATOM 2440 C C . ILE A 1 303 ? -22.994 4.978 21.446 1.00 85.44 303 ILE A C 1
ATOM 2442 O O . ILE A 1 303 ? -22.323 4.563 20.507 1.00 85.44 303 ILE A O 1
ATOM 2446 N N . GLU A 1 304 ? -24.299 5.207 21.295 1.00 88.25 304 GLU A N 1
ATOM 2447 C CA . GLU A 1 304 ? -24.965 5.093 19.991 1.00 88.25 304 GLU A CA 1
ATOM 2448 C C . GLU A 1 304 ? -24.395 6.103 18.990 1.00 88.25 304 GLU A C 1
ATOM 2450 O O . GLU A 1 304 ? -24.054 5.734 17.867 1.00 88.25 304 GLU A O 1
ATOM 2455 N N . VAL A 1 305 ? -24.212 7.358 19.413 1.00 85.81 305 VAL A N 1
ATOM 2456 C CA . VAL A 1 305 ? -23.593 8.394 18.579 1.00 85.81 305 VAL A CA 1
ATOM 2457 C C . VAL A 1 305 ? -22.150 8.021 18.221 1.00 85.81 305 VAL A C 1
ATOM 2459 O O . VAL A 1 305 ? -21.782 8.147 17.053 1.00 85.81 305 VAL A O 1
ATOM 2462 N N . SER A 1 306 ? -21.349 7.493 19.155 1.00 81.06 306 SER A N 1
ATOM 2463 C CA . SER A 1 306 ? -19.974 7.066 18.858 1.00 81.06 306 SER A CA 1
ATOM 2464 C C . SER A 1 306 ? -19.936 5.912 17.856 1.00 81.06 306 SER A C 1
ATOM 2466 O O . SER A 1 306 ? -19.206 6.005 16.874 1.00 81.06 306 SER A O 1
ATOM 2468 N N . LYS A 1 307 ? -20.794 4.895 18.016 1.00 87.69 307 LYS A N 1
ATOM 2469 C CA . LYS A 1 307 ? -20.920 3.780 17.062 1.00 87.69 307 LYS A CA 1
ATOM 2470 C C . LYS A 1 307 ? -21.324 4.258 15.672 1.00 87.69 307 LYS A C 1
ATOM 2472 O O . LYS A 1 307 ? -20.756 3.817 14.677 1.00 87.69 307 LYS A O 1
ATOM 2477 N N . THR A 1 308 ? -22.279 5.188 15.575 1.00 86.75 308 THR A N 1
ATOM 2478 C CA . THR A 1 308 ? -22.631 5.774 14.270 1.00 86.75 308 THR A CA 1
ATOM 2479 C C . THR A 1 308 ? -21.461 6.552 13.663 1.00 86.75 308 THR A C 1
ATOM 2481 O O . THR A 1 308 ? -21.220 6.435 12.464 1.00 86.75 308 THR A O 1
ATOM 2484 N N . GLY A 1 309 ? -20.683 7.264 14.486 1.00 84.88 309 GLY A N 1
ATOM 2485 C CA . GLY A 1 309 ? -19.447 7.928 14.075 1.00 84.88 309 GLY A CA 1
ATOM 2486 C C . GLY A 1 309 ? -18.405 6.947 13.533 1.00 84.88 309 GLY A C 1
ATOM 2487 O O . GLY A 1 309 ? -17.906 7.143 12.428 1.00 84.88 309 GLY A O 1
ATOM 2488 N N . GLU A 1 310 ? -18.139 5.853 14.243 1.00 86.31 310 GLU A N 1
ATOM 2489 C CA . GLU A 1 310 ? -17.217 4.793 13.814 1.00 86.31 310 GLU A CA 1
ATOM 2490 C C . GLU A 1 310 ? -17.634 4.185 12.471 1.00 86.31 310 GLU A C 1
ATOM 2492 O O . GLU A 1 310 ? -16.821 4.137 11.549 1.00 86.31 310 GLU A O 1
ATOM 2497 N N . MET A 1 311 ? -18.916 3.841 12.293 1.00 86.88 311 MET A N 1
ATOM 2498 C CA . MET A 1 311 ? -19.409 3.331 11.007 1.00 86.88 311 MET A CA 1
ATOM 2499 C C . MET A 1 311 ? -19.227 4.341 9.864 1.00 86.88 311 MET A C 1
ATOM 2501 O O . MET A 1 311 ? -18.884 3.952 8.745 1.00 86.88 311 MET A O 1
ATOM 2505 N N . THR A 1 312 ? -19.437 5.641 10.118 1.00 87.88 312 THR A N 1
ATOM 2506 C CA . THR A 1 312 ? -19.192 6.676 9.097 1.00 87.88 312 THR A CA 1
ATOM 2507 C C . THR A 1 312 ? -17.707 6.827 8.772 1.00 87.88 312 THR A C 1
ATOM 2509 O O . THR A 1 312 ? -17.356 6.965 7.601 1.00 87.88 312 THR A O 1
ATOM 2512 N N . ILE A 1 313 ? -16.824 6.734 9.770 1.00 88.50 313 ILE A N 1
ATOM 2513 C CA . ILE A 1 313 ? -15.369 6.782 9.580 1.00 88.50 313 ILE A CA 1
ATOM 2514 C C . ILE A 1 313 ? -14.895 5.565 8.781 1.00 88.50 313 ILE A C 1
ATOM 2516 O O . ILE A 1 313 ? -14.095 5.717 7.857 1.00 88.50 313 ILE A O 1
ATOM 2520 N N . GLU A 1 314 ? -15.411 4.372 9.072 1.00 90.88 314 GLU A N 1
ATOM 2521 C CA . GLU A 1 314 ? -15.115 3.169 8.294 1.00 90.88 314 GLU A CA 1
ATOM 2522 C C . GLU A 1 314 ? -15.586 3.294 6.842 1.00 90.88 314 GLU A C 1
ATOM 2524 O O . GLU A 1 314 ? -14.845 2.949 5.922 1.00 90.88 314 GLU A O 1
ATOM 2529 N N . ALA A 1 315 ? -16.800 3.804 6.611 1.00 88.44 315 ALA A N 1
ATOM 2530 C CA . ALA A 1 315 ? -17.320 4.019 5.262 1.00 88.44 315 ALA A CA 1
ATOM 2531 C C . ALA A 1 315 ? -16.455 5.013 4.469 1.00 88.44 315 ALA A C 1
ATOM 2533 O O . ALA A 1 315 ? -16.100 4.737 3.321 1.00 88.44 315 ALA A O 1
ATOM 2534 N N . LEU A 1 316 ? -16.054 6.127 5.093 1.00 89.75 316 LEU A N 1
ATOM 2535 C CA . LEU A 1 316 ? -15.147 7.107 4.489 1.00 89.75 316 LEU A CA 1
ATOM 2536 C C . LEU A 1 316 ? -13.745 6.530 4.250 1.00 89.75 316 LEU A C 1
ATOM 2538 O O . LEU A 1 316 ? -13.136 6.823 3.224 1.00 89.75 316 LEU A O 1
ATOM 2542 N N . SER A 1 317 ? -13.247 5.675 5.145 1.00 88.25 317 SER A N 1
ATOM 2543 C CA . SER A 1 317 ? -11.950 5.006 4.979 1.00 88.25 317 SER A CA 1
ATOM 2544 C C . SER A 1 317 ? -11.967 4.045 3.790 1.00 88.25 317 SER A C 1
ATOM 2546 O O . SER A 1 317 ? -11.078 4.111 2.948 1.00 88.25 317 SER A O 1
ATOM 2548 N N . ARG A 1 318 ? -13.027 3.237 3.636 1.00 91.88 318 ARG A N 1
ATOM 2549 C CA . ARG A 1 318 ? -13.202 2.372 2.454 1.00 91.88 318 ARG A CA 1
ATOM 2550 C C . ARG A 1 318 ? -13.300 3.185 1.158 1.00 91.88 318 ARG A C 1
ATOM 2552 O O . ARG A 1 318 ? -12.725 2.789 0.148 1.00 91.88 318 ARG A O 1
ATOM 2559 N N . GLN A 1 319 ? -14.000 4.324 1.176 1.00 92.38 319 GLN A N 1
ATOM 2560 C CA . GLN A 1 319 ? -14.072 5.226 0.019 1.00 92.38 319 GLN A CA 1
ATOM 2561 C C . GLN A 1 319 ? -12.708 5.837 -0.324 1.00 92.38 319 GLN A C 1
ATOM 2563 O O . GLN A 1 319 ? -12.344 5.874 -1.498 1.00 92.38 319 GLN A O 1
ATOM 2568 N N . ARG A 1 320 ? -11.938 6.275 0.681 1.00 92.69 320 ARG A N 1
ATOM 2569 C CA . ARG A 1 320 ? -10.560 6.748 0.494 1.00 92.69 320 ARG A CA 1
ATOM 2570 C C . ARG A 1 320 ? -9.702 5.662 -0.150 1.00 92.69 320 ARG A C 1
ATOM 2572 O O . ARG A 1 320 ? -9.064 5.940 -1.157 1.00 92.69 320 ARG A O 1
ATOM 2579 N N . ASP A 1 321 ? -9.723 4.445 0.385 1.00 92.62 321 ASP A N 1
ATOM 2580 C CA . ASP A 1 321 ? -8.888 3.344 -0.109 1.00 92.62 321 ASP A CA 1
ATOM 2581 C C . ASP A 1 321 ? -9.244 2.975 -1.558 1.00 92.62 321 ASP A C 1
ATOM 2583 O O . ASP A 1 321 ? -8.357 2.775 -2.387 1.00 92.62 321 ASP A O 1
ATOM 2587 N N . ALA A 1 322 ? -10.537 2.976 -1.903 1.00 93.69 322 ALA A N 1
ATOM 2588 C CA . ALA A 1 322 ? -10.996 2.777 -3.277 1.00 93.69 322 ALA A CA 1
ATOM 2589 C C . ALA A 1 322 ? -10.512 3.889 -4.229 1.00 93.69 322 ALA A C 1
ATOM 2591 O O . ALA A 1 322 ? -10.087 3.605 -5.351 1.00 93.69 322 ALA A O 1
ATOM 2592 N N . LEU A 1 323 ? -10.545 5.153 -3.790 1.00 91.25 323 LEU A N 1
ATOM 2593 C CA . LEU A 1 323 ? -10.042 6.283 -4.577 1.00 91.25 323 LEU A CA 1
ATOM 2594 C C . LEU A 1 323 ? -8.515 6.253 -4.721 1.00 91.25 323 LEU A C 1
ATOM 2596 O O . LEU A 1 323 ? -8.009 6.521 -5.808 1.00 91.25 323 LEU A O 1
ATOM 2600 N N . GLU A 1 324 ? -7.774 5.893 -3.673 1.00 93.88 324 GLU A N 1
ATOM 2601 C CA . GLU A 1 324 ? -6.317 5.730 -3.737 1.00 93.88 324 GLU A CA 1
ATOM 2602 C C . GLU A 1 324 ? -5.913 4.633 -4.725 1.00 93.88 324 GLU A C 1
ATOM 2604 O O . GLU A 1 324 ? -4.983 4.826 -5.513 1.00 93.88 324 GLU A O 1
ATOM 2609 N N . LEU A 1 325 ? -6.636 3.510 -4.731 1.00 93.56 325 LEU A N 1
ATOM 2610 C CA . LEU A 1 325 ? -6.420 2.423 -5.683 1.00 93.56 325 LEU A CA 1
ATOM 2611 C C . LEU A 1 325 ? -6.692 2.902 -7.116 1.00 93.56 325 LEU A C 1
ATOM 2613 O O . LEU A 1 325 ? -5.863 2.703 -8.002 1.00 93.56 325 LEU A O 1
ATOM 2617 N N . ARG A 1 326 ? -7.775 3.663 -7.325 1.00 93.19 326 ARG A N 1
ATOM 2618 C CA . ARG A 1 326 ? -8.093 4.237 -8.638 1.00 93.19 326 ARG A CA 1
ATOM 2619 C C . ARG A 1 326 ? -7.052 5.249 -9.124 1.00 93.19 326 ARG A C 1
ATOM 2621 O O . ARG A 1 326 ? -6.743 5.286 -10.312 1.00 93.19 326 ARG A O 1
ATOM 2628 N N . VAL A 1 327 ? -6.494 6.063 -8.228 1.00 93.62 327 VAL A N 1
ATOM 2629 C CA . VAL A 1 327 ? -5.407 6.999 -8.561 1.00 93.62 327 VAL A CA 1
ATOM 2630 C C . VAL A 1 327 ? -4.133 6.246 -8.942 1.00 93.62 327 VAL A C 1
ATOM 2632 O O . VAL A 1 327 ? -3.456 6.661 -9.882 1.00 93.62 327 VAL A O 1
ATOM 2635 N N . LYS A 1 328 ? -3.807 5.140 -8.258 1.00 93.62 328 LYS A N 1
ATOM 2636 C CA . LYS A 1 328 ? -2.670 4.284 -8.631 1.00 93.62 328 LYS A CA 1
ATOM 2637 C C . LYS A 1 328 ? -2.853 3.684 -10.025 1.00 93.62 328 LYS A C 1
ATOM 2639 O O . LYS A 1 328 ? -1.971 3.859 -10.856 1.00 93.62 328 LYS A O 1
ATOM 2644 N N . GLU A 1 329 ? -4.016 3.102 -10.317 1.00 94.06 329 GLU A N 1
ATOM 2645 C CA . GLU A 1 329 ? -4.326 2.561 -11.650 1.00 94.06 329 GLU A CA 1
ATOM 2646 C C . GLU A 1 329 ? -4.214 3.625 -12.753 1.00 94.06 329 GLU A C 1
ATOM 2648 O O . GLU A 1 329 ? -3.647 3.370 -13.812 1.00 94.06 329 GLU A O 1
ATOM 2653 N N . LEU A 1 330 ? -4.737 4.835 -12.517 1.00 90.88 330 LEU A N 1
ATOM 2654 C CA . LEU A 1 330 ? -4.654 5.929 -13.490 1.00 90.88 330 LEU A CA 1
ATOM 2655 C C . LEU A 1 330 ? -3.212 6.409 -13.703 1.00 90.88 330 LEU A C 1
ATOM 2657 O O . LEU A 1 330 ? -2.856 6.755 -14.828 1.00 90.88 330 LEU A O 1
ATOM 2661 N N . ARG A 1 331 ? -2.376 6.411 -12.657 1.00 92.12 331 ARG A N 1
ATOM 2662 C CA . ARG A 1 331 ? -0.941 6.715 -12.782 1.00 92.12 331 ARG A CA 1
ATOM 2663 C C . ARG A 1 331 ? -0.213 5.650 -13.587 1.00 92.12 331 ARG A C 1
ATOM 2665 O O . ARG A 1 331 ? 0.510 6.000 -14.508 1.00 92.12 331 ARG A O 1
ATOM 2672 N N . GLU A 1 332 ? -0.456 4.374 -13.306 1.00 94.12 332 GLU A N 1
ATOM 2673 C CA . GLU A 1 332 ? 0.127 3.269 -14.075 1.00 94.12 332 GLU A CA 1
ATOM 2674 C C . GLU A 1 332 ? -0.300 3.330 -15.550 1.00 94.12 332 GLU A C 1
ATOM 2676 O O . GLU A 1 332 ? 0.525 3.155 -16.445 1.00 94.12 332 GLU A O 1
ATOM 2681 N N . GLN A 1 333 ? -1.567 3.654 -15.830 1.00 91.44 333 GLN A N 1
ATOM 2682 C CA . GLN A 1 333 ? -2.049 3.867 -17.198 1.00 91.44 333 GLN A CA 1
ATOM 2683 C C . GLN A 1 333 ? -1.371 5.061 -17.883 1.00 91.44 333 GLN A C 1
ATOM 2685 O O . GLN A 1 333 ? -1.018 4.956 -19.059 1.00 91.44 333 GLN A O 1
ATOM 2690 N N . ALA A 1 334 ? -1.170 6.174 -17.170 1.00 89.94 334 ALA A N 1
ATOM 2691 C CA . ALA A 1 334 ? -0.471 7.345 -17.693 1.00 89.94 334 ALA A CA 1
ATOM 2692 C C . ALA A 1 334 ? 1.003 7.036 -17.996 1.00 89.94 334 ALA A C 1
ATOM 2694 O O . ALA A 1 334 ? 1.455 7.307 -19.104 1.00 89.94 334 ALA A O 1
ATOM 2695 N N . GLU A 1 335 ? 1.717 6.373 -17.082 1.00 92.88 335 GLU A N 1
ATOM 2696 C CA . GLU A 1 335 ? 3.106 5.947 -17.299 1.00 92.88 335 GLU A CA 1
ATOM 2697 C C . GLU A 1 335 ? 3.233 4.998 -18.498 1.00 92.88 335 GLU A C 1
ATOM 2699 O O . GLU A 1 335 ? 4.157 5.112 -19.302 1.00 92.88 335 GLU A O 1
ATOM 2704 N N . MET A 1 336 ? 2.300 4.055 -18.653 1.00 92.56 336 MET A N 1
ATOM 2705 C CA . MET A 1 336 ? 2.290 3.155 -19.809 1.00 92.56 336 MET A CA 1
ATOM 2706 C C . MET A 1 336 ? 2.013 3.903 -21.120 1.00 92.56 336 MET A C 1
ATOM 2708 O O . MET A 1 336 ? 2.602 3.566 -22.150 1.00 92.56 336 MET A O 1
ATOM 2712 N N . ALA A 1 337 ? 1.150 4.922 -21.096 1.00 91.81 337 ALA A N 1
ATOM 2713 C CA . ALA A 1 337 ? 0.883 5.771 -22.252 1.00 91.81 337 ALA A CA 1
ATOM 2714 C C . ALA A 1 337 ? 2.089 6.657 -22.614 1.00 91.81 337 ALA A C 1
ATOM 2716 O O . ALA A 1 337 ? 2.397 6.781 -23.801 1.00 91.81 337 ALA A O 1
ATOM 2717 N N . GLU A 1 338 ? 2.791 7.211 -21.622 1.00 91.06 338 GLU A N 1
ATOM 2718 C CA . GLU A 1 338 ? 4.028 7.981 -21.809 1.00 91.06 338 GLU A CA 1
ATOM 2719 C C . GLU A 1 338 ? 5.134 7.110 -22.407 1.00 91.06 338 GLU A C 1
ATOM 2721 O O . GLU A 1 338 ? 5.654 7.449 -23.467 1.00 91.06 338 GLU A O 1
ATOM 2726 N N . ARG A 1 339 ? 5.401 5.923 -21.844 1.00 93.69 339 ARG A N 1
ATOM 2727 C CA . ARG A 1 339 ? 6.374 4.970 -22.417 1.00 93.69 339 ARG A CA 1
ATOM 2728 C C . ARG A 1 339 ? 6.028 4.595 -23.860 1.00 93.69 339 ARG A C 1
ATOM 2730 O O . ARG A 1 339 ? 6.905 4.503 -24.716 1.00 93.69 339 ARG A O 1
ATOM 2737 N N . ALA A 1 340 ? 4.745 4.394 -24.166 1.00 93.19 340 ALA A N 1
ATOM 2738 C CA . ALA A 1 340 ? 4.309 4.108 -25.531 1.00 93.19 340 ALA A CA 1
ATOM 2739 C C . ALA A 1 340 ? 4.497 5.308 -26.479 1.00 93.19 340 ALA A C 1
ATOM 2741 O O . ALA A 1 340 ? 4.771 5.110 -27.664 1.00 93.19 340 ALA A O 1
ATOM 2742 N N . ALA A 1 341 ? 4.341 6.539 -25.986 1.00 90.62 341 ALA A N 1
ATOM 2743 C CA . ALA A 1 341 ? 4.620 7.750 -26.751 1.00 90.62 341 ALA A CA 1
ATOM 2744 C C . ALA A 1 341 ? 6.127 7.923 -26.993 1.00 90.62 341 ALA A C 1
ATOM 2746 O O . ALA A 1 341 ? 6.521 8.146 -28.136 1.00 90.62 341 ALA A O 1
ATOM 2747 N N . GLU A 1 342 ? 6.962 7.714 -25.973 1.00 92.44 342 GLU A N 1
ATOM 2748 C CA . GLU A 1 342 ? 8.426 7.753 -26.078 1.00 92.44 342 GLU A CA 1
ATOM 2749 C C . GLU A 1 342 ? 8.952 6.761 -27.122 1.00 92.44 342 GLU A C 1
ATOM 2751 O O . GLU A 1 342 ? 9.777 7.126 -27.961 1.00 92.44 342 GLU A O 1
ATOM 2756 N N . ILE A 1 343 ? 8.428 5.527 -27.134 1.00 93.50 343 ILE A N 1
ATOM 2757 C CA . ILE A 1 343 ? 8.779 4.519 -28.146 1.00 93.50 343 ILE A CA 1
ATOM 2758 C C . ILE A 1 343 ? 8.392 5.002 -29.549 1.00 93.50 343 ILE A C 1
ATOM 2760 O O . ILE A 1 343 ? 9.209 4.934 -30.467 1.00 93.50 343 ILE A O 1
ATOM 2764 N N . ARG A 1 344 ? 7.178 5.541 -29.732 1.00 91.44 344 ARG A N 1
ATOM 2765 C CA . ARG A 1 344 ? 6.741 6.064 -31.040 1.00 91.44 344 ARG A CA 1
ATOM 2766 C C . ARG A 1 344 ? 7.591 7.242 -31.503 1.00 91.44 344 ARG A C 1
ATOM 2768 O O . ARG A 1 344 ? 7.918 7.317 -32.685 1.00 91.44 344 ARG A O 1
ATOM 2775 N N . GLU A 1 345 ? 7.955 8.151 -30.606 1.00 92.31 345 GLU A N 1
ATOM 2776 C CA . GLU A 1 345 ? 8.849 9.258 -30.939 1.00 92.31 345 GLU A CA 1
ATOM 2777 C C . GLU A 1 345 ? 10.250 8.762 -31.300 1.00 92.31 345 GLU A C 1
ATOM 2779 O O . GLU A 1 345 ? 10.834 9.247 -32.266 1.00 92.31 345 GLU A O 1
ATOM 2784 N N . ALA A 1 346 ? 10.791 7.780 -30.573 1.00 92.75 346 ALA A N 1
ATOM 2785 C CA . ALA A 1 346 ? 12.075 7.168 -30.901 1.00 92.75 346 ALA A CA 1
ATOM 2786 C C . ALA A 1 346 ? 12.044 6.493 -32.284 1.00 92.75 346 ALA A C 1
ATOM 2788 O O . ALA A 1 346 ? 12.956 6.697 -33.085 1.00 92.75 346 ALA A O 1
ATOM 2789 N N . GLU A 1 347 ? 10.971 5.766 -32.611 1.00 93.00 347 GLU A N 1
ATOM 2790 C CA . GLU A 1 347 ? 10.770 5.182 -33.941 1.00 93.00 347 GLU A CA 1
ATOM 2791 C C . GLU A 1 347 ? 10.658 6.250 -35.037 1.00 93.00 347 GLU A C 1
ATOM 2793 O O . GLU A 1 347 ? 11.230 6.093 -36.117 1.00 93.00 347 GLU A O 1
ATOM 2798 N N . GLN A 1 348 ? 9.937 7.346 -34.784 1.00 91.12 348 GLN A N 1
ATOM 2799 C CA . GLN A 1 348 ? 9.818 8.455 -35.733 1.00 91.12 348 GLN A CA 1
ATOM 2800 C C . GLN A 1 348 ? 11.151 9.178 -35.941 1.00 91.12 348 GLN A C 1
ATOM 2802 O O . GLN A 1 348 ? 11.496 9.463 -37.087 1.00 91.12 348 GLN A O 1
ATOM 2807 N N . ARG A 1 349 ? 11.925 9.416 -34.873 1.00 94.25 349 ARG A N 1
ATOM 2808 C CA . ARG A 1 349 ? 13.282 9.979 -34.964 1.00 94.25 349 ARG A CA 1
ATOM 2809 C C . ARG A 1 349 ? 14.199 9.066 -35.773 1.00 94.25 349 ARG A C 1
ATOM 2811 O O . ARG A 1 349 ? 14.778 9.525 -36.747 1.00 94.25 349 ARG A O 1
ATOM 2818 N N . ALA A 1 350 ? 14.224 7.765 -35.478 1.00 92.62 350 ALA A N 1
ATOM 2819 C CA . ALA A 1 350 ? 15.030 6.799 -36.228 1.00 92.62 350 ALA A CA 1
ATOM 2820 C C . ALA A 1 350 ? 14.647 6.737 -37.721 1.00 92.62 350 ALA A C 1
ATOM 2822 O O . ALA A 1 350 ? 15.512 6.615 -38.593 1.00 92.62 350 ALA A O 1
ATOM 2823 N N . ARG A 1 351 ? 13.350 6.858 -38.047 1.00 93.81 351 ARG A N 1
ATOM 2824 C CA . ARG A 1 351 ? 12.888 6.989 -39.441 1.00 93.81 351 ARG A CA 1
ATOM 2825 C C . ARG A 1 351 ? 13.359 8.297 -40.076 1.00 93.81 351 ARG A C 1
ATOM 2827 O O . ARG A 1 351 ? 13.778 8.269 -41.231 1.00 93.81 351 ARG A O 1
ATOM 2834 N N . GLY A 1 352 ? 13.304 9.408 -39.343 1.00 91.62 352 GLY A N 1
ATOM 2835 C CA . GLY A 1 352 ? 13.827 10.707 -39.771 1.00 91.62 352 GLY A CA 1
ATOM 2836 C C . GLY A 1 352 ? 15.317 10.644 -40.098 1.00 91.62 352 GLY A C 1
ATOM 2837 O O . GLY A 1 352 ? 15.704 10.992 -41.211 1.00 91.62 352 GLY A O 1
ATOM 2838 N N . ASP A 1 353 ? 16.122 10.089 -39.192 1.00 93.81 353 ASP A N 1
ATOM 2839 C CA . ASP A 1 353 ? 17.569 9.923 -39.367 1.00 93.81 353 ASP A CA 1
ATOM 2840 C C . ASP A 1 353 ? 17.890 9.034 -40.580 1.00 93.81 353 ASP A C 1
ATOM 2842 O O . ASP A 1 353 ? 18.765 9.353 -41.387 1.00 93.81 353 ASP A O 1
ATOM 2846 N N . SER A 1 354 ? 17.136 7.943 -40.776 1.00 93.81 354 SER A N 1
ATOM 2847 C CA . SER A 1 354 ? 17.288 7.072 -41.949 1.00 93.81 354 SER A CA 1
ATOM 2848 C C . SER A 1 354 ? 16.956 7.788 -43.262 1.00 93.81 354 SER A C 1
ATOM 2850 O O . SER A 1 354 ? 17.664 7.613 -44.257 1.00 93.81 354 SER A O 1
ATOM 2852 N N . LEU A 1 355 ? 15.894 8.601 -43.290 1.00 93.19 355 LEU A N 1
ATOM 2853 C CA . LEU A 1 355 ? 15.540 9.397 -44.466 1.00 93.19 355 LEU A CA 1
ATOM 2854 C C . LEU A 1 355 ? 16.587 10.479 -44.740 1.00 93.19 355 LEU A C 1
ATOM 2856 O O . LEU A 1 355 ? 16.981 10.649 -45.891 1.00 93.19 355 LEU A O 1
ATOM 2860 N N . GLN A 1 356 ? 17.085 11.156 -43.706 1.00 93.12 356 GLN A N 1
ATOM 2861 C CA . GLN A 1 356 ? 18.133 12.164 -43.842 1.00 93.12 356 GLN A CA 1
ATOM 2862 C C . GLN A 1 356 ? 19.436 11.556 -44.377 1.00 93.12 356 GLN A C 1
ATOM 2864 O O . GLN A 1 356 ? 20.047 12.125 -45.281 1.00 93.12 356 GLN A O 1
ATOM 2869 N N . ALA A 1 357 ? 19.819 10.366 -43.903 1.00 92.31 357 ALA A N 1
ATOM 2870 C CA . ALA A 1 357 ? 20.967 9.633 -44.431 1.00 92.31 357 ALA A CA 1
ATOM 2871 C C . ALA A 1 357 ? 20.795 9.282 -45.921 1.00 92.31 357 ALA A C 1
ATOM 2873 O O . ALA A 1 357 ? 21.720 9.480 -46.707 1.00 92.31 357 ALA A O 1
ATOM 2874 N N . LYS A 1 358 ? 19.600 8.831 -46.333 1.00 93.38 358 LYS A N 1
ATOM 2875 C CA . LYS A 1 358 ? 19.291 8.547 -47.748 1.00 93.38 358 LYS A CA 1
ATOM 2876 C C . LYS A 1 358 ? 19.333 9.799 -48.623 1.00 93.38 358 LYS A C 1
ATOM 2878 O O . LYS A 1 358 ? 19.827 9.729 -49.745 1.00 93.38 358 LYS A O 1
ATOM 2883 N N . VAL A 1 359 ? 18.833 10.932 -48.128 1.00 92.56 359 VAL A N 1
ATOM 2884 C CA . VAL A 1 359 ? 18.906 12.216 -48.845 1.00 92.56 359 VAL A CA 1
ATOM 2885 C C . VAL A 1 359 ? 20.362 12.646 -49.014 1.00 92.56 359 VAL A C 1
ATOM 2887 O O . VAL A 1 359 ? 20.766 12.947 -50.132 1.00 92.56 359 VAL A O 1
ATOM 2890 N N . ALA A 1 360 ? 21.175 12.581 -47.956 1.00 92.31 360 ALA A N 1
ATOM 2891 C CA . ALA A 1 360 ? 22.599 12.913 -48.030 1.00 92.31 360 ALA A CA 1
ATOM 2892 C C . ALA A 1 360 ? 23.364 12.003 -49.012 1.00 92.31 360 ALA A C 1
ATOM 2894 O O . ALA A 1 360 ? 24.223 12.464 -49.766 1.00 92.31 360 ALA A O 1
ATOM 2895 N N . GLU A 1 361 ? 23.037 10.708 -49.052 1.00 92.38 361 GLU A N 1
ATOM 2896 C CA . GLU A 1 361 ? 23.604 9.773 -50.027 1.00 92.38 361 GLU A CA 1
ATOM 2897 C C . GLU A 1 361 ? 23.172 10.113 -51.463 1.00 92.38 361 GLU A C 1
ATOM 2899 O O . GLU A 1 361 ? 23.998 10.116 -52.380 1.00 92.38 361 GLU A O 1
ATOM 2904 N N . GLN A 1 362 ? 21.899 10.465 -51.669 1.00 92.25 362 GLN A N 1
ATOM 2905 C CA . GLN A 1 362 ? 21.388 10.894 -52.969 1.00 92.25 362 GLN A CA 1
ATOM 2906 C C . GLN A 1 362 ? 22.043 12.201 -53.441 1.00 92.25 362 GLN A C 1
ATOM 2908 O O . GLN A 1 362 ? 22.408 12.302 -54.612 1.00 92.25 362 GLN A O 1
ATOM 2913 N N . GLU A 1 363 ? 22.237 13.176 -52.552 1.00 92.56 363 GLU A N 1
ATOM 2914 C CA . GLU A 1 363 ? 22.946 14.427 -52.843 1.00 92.56 363 GLU A CA 1
ATOM 2915 C C . GLU A 1 363 ? 24.406 14.170 -53.225 1.00 92.56 363 GLU A C 1
ATOM 2917 O O . GLU A 1 363 ? 24.884 14.707 -54.224 1.00 92.56 363 GLU A O 1
ATOM 2922 N N . LYS A 1 364 ? 25.097 13.275 -52.508 1.00 93.81 364 LYS A N 1
ATOM 2923 C CA . LYS A 1 364 ? 26.466 12.863 -52.848 1.00 93.81 364 LYS A CA 1
ATOM 2924 C C . LYS A 1 364 ? 26.536 12.196 -54.225 1.00 93.81 364 LYS A C 1
ATOM 2926 O O . LYS A 1 364 ? 27.419 12.517 -55.020 1.00 93.81 364 LYS A O 1
ATOM 2931 N N . ASN A 1 365 ? 25.603 11.292 -54.523 1.00 93.38 365 ASN A N 1
ATOM 2932 C CA . ASN A 1 365 ? 25.526 10.624 -55.824 1.00 93.38 365 ASN A CA 1
ATOM 2933 C C . ASN A 1 365 ? 25.218 11.616 -56.952 1.00 93.38 365 ASN A C 1
ATOM 2935 O O . ASN A 1 365 ? 25.799 11.518 -58.034 1.00 93.38 365 ASN A O 1
ATOM 2939 N N . ARG A 1 366 ? 24.348 12.597 -56.693 1.00 93.62 366 ARG A N 1
ATOM 2940 C CA . ARG A 1 366 ? 24.034 13.672 -57.635 1.00 93.62 366 ARG A CA 1
ATOM 2941 C C . ARG A 1 366 ? 25.252 14.554 -57.904 1.00 93.62 366 ARG A C 1
ATOM 2943 O O . ARG A 1 366 ? 25.571 14.761 -59.067 1.00 93.62 366 ARG A O 1
ATOM 2950 N N . ALA A 1 367 ? 25.970 14.985 -56.869 1.00 93.62 367 ALA A N 1
ATOM 2951 C CA . ALA A 1 367 ? 27.197 15.764 -57.023 1.00 93.62 367 ALA A CA 1
ATOM 2952 C C . ALA A 1 367 ? 28.267 14.997 -57.822 1.00 93.62 367 ALA A C 1
ATOM 2954 O O . ALA A 1 367 ? 28.911 15.560 -58.704 1.00 93.62 367 ALA A O 1
ATOM 2955 N N . ALA A 1 368 ? 28.418 13.691 -57.576 1.00 93.00 368 ALA A N 1
ATOM 2956 C CA . ALA A 1 368 ? 29.328 12.844 -58.347 1.00 93.00 368 ALA A CA 1
ATOM 2957 C C . ALA A 1 368 ? 28.905 12.709 -59.822 1.00 93.00 368 ALA A C 1
ATOM 2959 O O . ALA A 1 368 ? 29.757 12.697 -60.710 1.00 93.00 368 ALA A O 1
ATOM 2960 N N . ALA A 1 369 ? 27.602 12.611 -60.102 1.00 91.06 369 ALA A N 1
ATOM 2961 C CA . ALA A 1 369 ? 27.085 12.583 -61.468 1.00 91.06 369 ALA A CA 1
ATOM 2962 C C . ALA A 1 369 ? 27.277 13.931 -62.180 1.00 91.06 369 ALA A C 1
ATOM 2964 O O . ALA A 1 369 ? 27.712 13.952 -63.329 1.00 91.06 369 ALA A O 1
ATOM 2965 N N . GLU A 1 370 ? 27.011 15.045 -61.496 1.00 93.88 370 GLU A N 1
ATOM 2966 C CA . GLU A 1 370 ? 27.232 16.400 -62.011 1.00 93.88 370 GLU A CA 1
ATOM 2967 C C . GLU A 1 370 ? 28.717 16.633 -62.335 1.00 93.88 370 GLU A C 1
ATOM 2969 O O . GLU A 1 370 ? 29.027 17.105 -63.426 1.00 93.88 370 GLU A O 1
ATOM 2974 N N . ALA A 1 371 ? 29.642 16.194 -61.472 1.00 94.00 371 ALA A N 1
ATOM 2975 C CA . ALA A 1 371 ? 31.081 16.250 -61.747 1.00 94.00 371 ALA A CA 1
ATOM 2976 C C . ALA A 1 371 ? 31.473 15.456 -63.008 1.00 94.00 371 ALA A C 1
ATOM 2978 O O . ALA A 1 371 ? 32.181 15.976 -63.867 1.00 94.00 371 ALA A O 1
ATOM 2979 N N . ARG A 1 372 ? 30.944 14.235 -63.181 1.00 94.62 372 ARG A N 1
ATOM 2980 C CA . ARG A 1 372 ? 31.180 13.433 -64.399 1.00 94.62 372 ARG A CA 1
ATOM 2981 C C . ARG A 1 372 ? 30.640 14.104 -65.659 1.00 94.62 372 ARG A C 1
ATOM 2983 O O . ARG A 1 372 ? 31.247 13.988 -66.719 1.00 94.62 372 ARG A O 1
ATOM 2990 N N . VAL A 1 373 ? 29.496 14.784 -65.573 1.00 93.38 373 VAL A N 1
ATOM 2991 C CA . VAL A 1 373 ? 28.943 15.540 -66.707 1.00 93.38 373 VAL A CA 1
ATOM 2992 C C . VAL A 1 373 ? 29.866 16.698 -67.077 1.00 93.38 373 VAL A C 1
ATOM 2994 O O . VAL A 1 373 ? 30.104 16.909 -68.266 1.00 93.38 373 VAL A O 1
ATOM 2997 N N . VAL A 1 374 ? 30.421 17.408 -66.089 1.00 94.75 374 VAL A N 1
ATOM 2998 C CA . VAL A 1 374 ? 31.406 18.472 -66.330 1.00 94.75 374 VAL A CA 1
ATOM 2999 C C . VAL A 1 374 ? 32.646 17.909 -67.027 1.00 94.75 374 VAL A C 1
ATOM 3001 O O . VAL A 1 374 ? 32.969 18.384 -68.114 1.00 94.75 374 VAL A O 1
ATOM 3004 N N . GLU A 1 375 ? 33.256 16.845 -66.497 1.00 93.81 375 GLU A N 1
ATOM 3005 C CA . GLU A 1 375 ? 34.428 16.187 -67.105 1.00 93.81 375 GLU A CA 1
ATOM 3006 C C . GLU A 1 375 ? 34.162 15.743 -68.554 1.00 93.81 375 GLU A C 1
ATOM 3008 O O . GLU A 1 375 ? 34.960 15.997 -69.458 1.00 93.81 375 GLU A O 1
ATOM 3013 N N . LEU A 1 376 ? 33.011 15.109 -68.809 1.00 93.62 376 LEU A N 1
ATOM 3014 C CA . LEU A 1 376 ? 32.627 14.697 -70.161 1.00 93.62 376 LEU A CA 1
ATOM 3015 C C . LEU A 1 376 ? 32.405 15.900 -71.083 1.00 93.62 376 LEU A C 1
ATOM 3017 O O . LEU A 1 376 ? 32.781 15.842 -72.251 1.00 93.62 376 LEU A O 1
ATOM 3021 N N . SER A 1 377 ? 31.818 16.988 -70.583 1.00 93.94 377 SER A N 1
ATOM 3022 C CA . SER A 1 377 ? 31.600 18.204 -71.371 1.00 93.94 377 SER A CA 1
ATOM 3023 C C . SER A 1 377 ? 32.913 18.891 -71.755 1.00 93.94 377 SER A C 1
ATOM 3025 O O . SER A 1 377 ? 33.051 19.353 -72.887 1.00 93.94 377 SER A O 1
ATOM 3027 N N . GLU A 1 378 ? 33.898 18.908 -70.854 1.00 94.75 378 GLU A N 1
ATOM 3028 C CA . GLU A 1 378 ? 35.246 19.412 -71.132 1.00 94.75 378 GLU A CA 1
ATOM 3029 C C . GLU A 1 378 ? 35.939 18.532 -72.169 1.00 94.75 378 GLU A C 1
ATOM 3031 O O . GLU A 1 378 ? 36.455 19.039 -73.164 1.00 94.75 378 GLU A O 1
ATOM 3036 N N . ARG A 1 379 ? 35.838 17.205 -72.025 1.00 94.06 379 ARG A N 1
ATOM 3037 C CA . ARG A 1 379 ? 36.392 16.272 -73.005 1.00 94.06 379 ARG A CA 1
ATOM 3038 C C . ARG A 1 379 ? 35.766 16.425 -74.392 1.00 94.06 379 ARG A C 1
ATOM 3040 O O . ARG A 1 379 ? 36.467 16.313 -75.396 1.00 94.06 379 ARG A O 1
ATOM 3047 N N . VAL A 1 380 ? 34.458 16.668 -74.469 1.00 94.81 380 VAL A N 1
ATOM 3048 C CA . VAL A 1 380 ? 33.776 16.939 -75.743 1.00 94.81 380 VAL A CA 1
ATOM 3049 C C . VAL A 1 380 ? 34.299 18.230 -76.369 1.00 94.81 380 VAL A C 1
ATOM 3051 O O . VAL A 1 380 ? 34.639 18.204 -77.548 1.00 94.81 380 VAL A O 1
ATOM 3054 N N . LYS A 1 381 ? 34.456 19.313 -75.596 1.00 95.50 381 LYS A N 1
ATOM 3055 C CA . LYS A 1 381 ? 35.039 20.570 -76.100 1.00 95.50 381 LYS A CA 1
ATOM 3056 C C . LYS A 1 381 ? 36.451 20.372 -76.653 1.00 95.50 381 LYS A C 1
ATOM 3058 O O . LYS A 1 381 ? 36.734 20.826 -77.755 1.00 95.50 381 LYS A O 1
ATOM 3063 N N . GLU A 1 382 ? 37.313 19.640 -75.946 1.00 94.25 382 GLU A N 1
ATOM 3064 C CA . GLU A 1 382 ? 38.661 19.313 -76.439 1.00 94.25 382 GLU A CA 1
ATOM 3065 C C . GLU A 1 382 ? 38.618 18.561 -77.778 1.00 94.25 382 GLU A C 1
ATOM 3067 O O . GLU A 1 382 ? 39.404 18.835 -78.686 1.00 94.25 382 GLU A O 1
ATOM 3072 N N . LEU A 1 383 ? 37.705 17.593 -77.915 1.00 93.44 383 LEU A N 1
ATOM 3073 C CA . LEU A 1 383 ? 37.532 16.839 -79.157 1.00 93.44 383 LEU A CA 1
ATOM 3074 C C . LEU A 1 383 ? 36.989 17.725 -80.287 1.00 93.44 383 LEU A C 1
ATOM 3076 O O . LEU A 1 383 ? 37.437 17.599 -81.427 1.00 93.44 383 LEU A O 1
ATOM 3080 N N . GLU A 1 384 ? 36.065 18.638 -79.991 1.00 94.69 384 GLU A N 1
ATOM 3081 C CA . GLU A 1 384 ? 35.561 19.629 -80.946 1.00 94.69 384 GLU A CA 1
ATOM 3082 C C . GLU A 1 384 ? 36.676 20.574 -81.422 1.00 94.69 384 GLU A C 1
ATOM 3084 O O . GLU A 1 384 ? 36.814 20.793 -82.628 1.00 94.69 384 GLU A O 1
ATOM 3089 N N . GLU A 1 385 ? 37.530 21.061 -80.517 1.00 94.81 385 GLU A N 1
ATOM 3090 C CA . GLU A 1 385 ? 38.712 21.870 -80.848 1.00 94.81 385 GLU A CA 1
ATOM 3091 C C . GLU A 1 385 ? 39.720 21.089 -81.703 1.00 94.81 385 GLU A C 1
ATOM 3093 O O . GLU A 1 385 ? 40.235 21.608 -82.700 1.00 94.81 385 GLU A O 1
ATOM 3098 N N . GLN A 1 386 ? 39.969 19.815 -81.379 1.00 94.31 386 GLN A N 1
ATOM 3099 C CA . GLN A 1 386 ? 40.817 18.941 -82.193 1.00 94.31 386 GLN A CA 1
ATOM 3100 C C . GLN A 1 386 ? 40.253 18.776 -83.607 1.00 94.31 386 GLN A C 1
ATOM 3102 O O . GLN A 1 386 ? 40.993 18.951 -84.580 1.00 94.31 386 GLN A O 1
ATOM 3107 N N . ILE A 1 387 ? 38.952 18.501 -83.744 1.00 93.81 387 ILE A N 1
ATOM 3108 C CA . ILE A 1 387 ? 38.279 18.400 -85.045 1.00 93.81 387 ILE A CA 1
ATOM 3109 C C . ILE A 1 387 ? 38.384 19.721 -85.810 1.00 93.81 387 ILE A C 1
ATOM 3111 O O . ILE A 1 387 ? 38.692 19.707 -87.004 1.00 93.81 387 ILE A O 1
ATOM 3115 N N . GLN A 1 388 ? 38.171 20.858 -85.150 1.00 93.88 388 GLN A N 1
ATOM 3116 C CA . GLN A 1 388 ? 38.284 22.170 -85.779 1.00 93.88 388 GLN A CA 1
ATOM 3117 C C . GLN A 1 388 ? 39.712 22.430 -86.278 1.00 93.88 388 GLN A C 1
ATOM 3119 O O . GLN A 1 388 ? 39.896 22.828 -87.429 1.00 93.88 388 GLN A O 1
ATOM 3124 N N . SER A 1 389 ? 40.730 22.089 -85.483 1.00 94.25 389 SER A N 1
ATOM 3125 C CA . SER A 1 389 ? 42.135 22.200 -85.892 1.00 94.25 389 SER A CA 1
ATOM 3126 C C . SER A 1 389 ? 42.463 21.321 -87.109 1.00 94.25 389 SER A C 1
ATOM 3128 O O . SER A 1 389 ? 43.204 21.736 -88.005 1.00 94.25 389 SER A O 1
ATOM 3130 N N . LEU A 1 390 ? 41.884 20.116 -87.187 1.00 91.38 390 LEU A N 1
ATOM 3131 C CA . LEU A 1 390 ? 42.035 19.219 -88.333 1.00 91.38 390 LEU A CA 1
ATOM 3132 C C . LEU A 1 390 ? 41.335 19.777 -89.575 1.00 91.38 390 LEU A C 1
ATOM 3134 O O . LEU A 1 390 ? 41.915 19.738 -90.661 1.00 91.38 390 LEU A O 1
ATOM 3138 N N . ARG A 1 391 ? 40.133 20.346 -89.423 1.00 93.00 391 ARG A N 1
ATOM 3139 C CA . ARG A 1 391 ? 39.412 21.027 -90.511 1.00 93.00 391 ARG A CA 1
ATOM 3140 C C . ARG A 1 391 ? 40.214 22.210 -91.052 1.00 93.00 391 ARG A C 1
ATOM 3142 O O . ARG A 1 391 ? 40.389 22.308 -92.261 1.00 93.00 391 ARG A O 1
ATOM 3149 N N . GLU A 1 392 ? 40.776 23.052 -90.188 1.00 92.88 392 GLU A N 1
ATOM 3150 C CA . GLU A 1 392 ? 41.635 24.172 -90.600 1.00 92.88 392 GLU A CA 1
ATOM 3151 C C . GLU A 1 392 ? 42.899 23.709 -91.333 1.00 92.88 392 GLU A C 1
ATOM 3153 O O . GLU A 1 392 ? 43.287 24.303 -92.341 1.00 92.88 392 GLU A O 1
ATOM 3158 N N . ARG A 1 393 ? 43.549 22.636 -90.858 1.00 90.88 393 ARG A N 1
ATOM 3159 C CA . ARG A 1 393 ? 44.703 22.033 -91.548 1.00 90.88 393 ARG A CA 1
ATOM 3160 C C . ARG A 1 393 ? 44.316 21.475 -92.914 1.00 90.88 393 ARG A C 1
ATOM 3162 O O . ARG A 1 393 ? 45.058 21.682 -93.869 1.00 90.88 393 ARG A O 1
ATOM 3169 N N . SER A 1 394 ? 43.167 20.808 -93.016 1.00 89.06 394 SER A N 1
ATOM 3170 C CA . SER A 1 394 ? 42.643 20.286 -94.281 1.00 89.06 394 SER A CA 1
ATOM 3171 C C . SER A 1 394 ? 42.352 21.412 -95.277 1.00 89.06 394 SER A C 1
ATOM 3173 O O . SER A 1 394 ? 42.795 21.324 -96.418 1.00 89.06 394 SER A O 1
ATOM 3175 N N . VAL A 1 395 ? 41.717 22.508 -94.846 1.00 91.38 395 VAL A N 1
ATOM 3176 C CA . VAL A 1 395 ? 41.487 23.691 -95.697 1.00 91.38 395 VAL A CA 1
ATOM 3177 C C . VAL A 1 395 ? 42.810 24.294 -96.170 1.00 91.38 395 VAL A C 1
ATOM 3179 O O . VAL A 1 395 ? 42.971 24.540 -97.361 1.00 91.38 395 VAL A O 1
ATOM 3182 N N . LYS A 1 396 ? 43.796 24.462 -95.277 1.00 90.81 396 LYS A N 1
ATOM 3183 C CA . LYS A 1 396 ? 45.133 24.952 -95.655 1.00 90.81 396 LYS A CA 1
ATOM 3184 C C . LYS A 1 396 ? 45.817 24.041 -96.678 1.00 90.81 396 LYS A C 1
ATOM 3186 O O . LYS A 1 396 ? 46.449 24.551 -97.597 1.00 90.81 396 LYS A O 1
ATOM 3191 N N . LEU A 1 397 ? 45.693 22.721 -96.532 1.00 86.81 397 LEU A N 1
ATOM 3192 C CA . LEU A 1 397 ? 46.199 21.737 -97.496 1.00 86.81 397 LEU A CA 1
ATOM 3193 C C . LEU A 1 397 ? 45.526 21.891 -98.862 1.00 86.81 397 LEU A C 1
ATOM 3195 O O . LEU A 1 397 ? 46.233 22.011 -99.856 1.00 86.81 397 LEU A O 1
ATOM 3199 N N . VAL A 1 398 ? 44.194 21.986 -98.902 1.00 86.06 398 VAL A N 1
ATOM 3200 C CA . VAL A 1 398 ? 43.432 22.206 -100.142 1.00 86.06 398 VAL A CA 1
ATOM 3201 C C . VAL A 1 398 ? 43.790 23.545 -100.791 1.00 86.06 398 VAL A C 1
ATOM 3203 O O . VAL A 1 398 ? 43.920 23.622 -102.010 1.00 86.06 398 VAL A O 1
ATOM 3206 N N . ASP A 1 399 ? 43.993 24.605 -100.009 1.00 85.31 399 ASP A N 1
ATOM 3207 C CA . ASP A 1 399 ? 44.435 25.905 -100.521 1.00 85.31 399 ASP A CA 1
ATOM 3208 C C . ASP A 1 399 ? 45.863 25.849 -101.072 1.00 85.31 399 ASP A C 1
ATOM 3210 O O . ASP A 1 399 ? 46.142 26.450 -102.111 1.00 85.31 399 ASP A O 1
ATOM 3214 N N . MET A 1 400 ? 46.774 25.134 -100.402 1.00 83.69 400 MET A N 1
ATOM 3215 C CA . MET A 1 400 ? 48.125 24.900 -100.916 1.00 83.69 400 MET A CA 1
ATOM 3216 C C . MET A 1 400 ? 48.090 24.074 -102.200 1.00 83.69 400 MET A C 1
ATOM 3218 O O . MET A 1 400 ? 48.775 24.433 -103.150 1.00 83.69 400 MET A O 1
ATOM 3222 N N . GLU A 1 401 ? 47.270 23.025 -102.269 1.00 77.94 401 GLU A N 1
ATOM 3223 C CA . GLU A 1 401 ? 47.061 22.229 -103.481 1.00 77.94 401 GLU A CA 1
ATOM 3224 C C . GLU A 1 401 ? 46.442 23.062 -104.600 1.00 77.94 401 GLU A C 1
ATOM 3226 O O . GLU A 1 401 ? 46.944 23.007 -105.711 1.00 77.94 401 GLU A O 1
ATOM 3231 N N . ARG A 1 402 ? 45.444 23.914 -104.330 1.00 77.56 402 ARG A N 1
ATOM 3232 C CA . ARG A 1 402 ? 44.900 24.855 -105.326 1.00 77.56 402 ARG A CA 1
ATOM 3233 C C . ARG A 1 402 ? 45.955 25.829 -105.838 1.00 77.56 402 ARG A C 1
ATOM 3235 O O . ARG A 1 402 ? 46.028 26.042 -107.044 1.00 77.56 402 ARG A O 1
ATOM 3242 N N . ARG A 1 403 ? 46.778 26.413 -104.959 1.00 76.62 403 ARG A N 1
ATOM 3243 C CA . ARG A 1 403 ? 47.885 27.305 -105.360 1.00 76.62 403 ARG A CA 1
ATOM 3244 C C . ARG A 1 403 ? 48.938 26.558 -106.175 1.00 76.62 403 ARG A C 1
ATOM 3246 O O . ARG A 1 403 ? 49.379 27.069 -107.196 1.00 76.62 403 ARG A O 1
ATOM 3253 N N . ARG A 1 404 ? 49.267 25.324 -105.787 1.00 68.12 404 ARG A N 1
ATOM 3254 C CA . ARG A 1 404 ? 50.169 24.444 -106.538 1.00 68.12 404 ARG A CA 1
ATOM 3255 C C . ARG A 1 404 ? 49.561 24.078 -107.896 1.00 68.12 404 ARG A C 1
ATOM 3257 O O . ARG A 1 404 ? 50.227 24.188 -108.908 1.00 68.12 404 ARG A O 1
ATOM 3264 N N . CYS A 1 405 ? 48.277 23.746 -107.973 1.00 59.81 405 CYS A N 1
ATOM 3265 C CA . CYS A 1 405 ? 47.585 23.513 -109.240 1.00 59.81 405 CYS A CA 1
ATOM 3266 C C . CYS A 1 405 ? 47.544 24.771 -110.124 1.00 59.81 405 CYS A C 1
ATOM 3268 O O . CYS A 1 405 ? 47.611 24.633 -111.335 1.00 59.81 405 CYS A O 1
ATOM 3270 N N . LEU A 1 406 ? 47.498 25.982 -109.556 1.00 56.56 406 LEU A N 1
ATOM 3271 C CA . LEU A 1 406 ? 47.616 27.238 -110.312 1.00 56.56 406 LEU A CA 1
ATOM 3272 C C . LEU A 1 406 ? 49.050 27.517 -110.809 1.00 56.56 406 LEU A C 1
ATOM 3274 O O . LEU A 1 406 ? 49.203 28.152 -111.847 1.00 56.56 406 LEU A O 1
ATOM 3278 N N . GLU A 1 407 ? 50.087 27.024 -110.122 1.00 56.25 407 GLU A N 1
ATOM 3279 C CA . GLU A 1 407 ? 51.492 27.077 -110.576 1.00 56.25 407 GLU A CA 1
ATOM 3280 C C . GLU A 1 407 ? 51.859 25.956 -111.572 1.00 56.25 407 GLU A C 1
ATOM 3282 O O . GLU A 1 407 ? 52.796 26.114 -112.353 1.00 56.25 407 GLU A O 1
ATOM 3287 N N . TYR A 1 408 ? 51.125 24.836 -111.564 1.00 53.53 408 TYR A N 1
ATOM 3288 C CA . TYR A 1 408 ? 51.414 23.619 -112.341 1.00 53.53 408 TYR A CA 1
ATOM 3289 C C . TYR A 1 408 ? 50.295 23.205 -113.316 1.00 53.53 408 TYR A C 1
ATOM 3291 O O . TYR A 1 408 ? 50.305 22.074 -113.799 1.00 53.53 408 TYR A O 1
ATOM 3299 N N . LEU A 1 409 ? 49.350 24.092 -113.642 1.00 44.31 409 LEU A N 1
ATOM 3300 C CA . LEU A 1 409 ? 48.499 23.969 -114.832 1.00 44.31 409 LEU A CA 1
ATOM 3301 C C . LEU A 1 409 ? 49.115 24.809 -115.960 1.00 44.31 409 LEU A C 1
ATOM 3303 O O . LEU A 1 409 ? 48.913 26.026 -116.001 1.00 44.31 409 LEU A O 1
ATOM 3307 N N . PRO A 1 410 ? 49.858 24.193 -116.898 1.00 44.69 410 PRO A N 1
ATOM 3308 C CA . PRO A 1 410 ? 50.199 24.827 -118.156 1.00 44.69 410 PRO A CA 1
ATOM 3309 C C . PRO A 1 410 ? 48.920 25.240 -118.882 1.00 44.69 410 PRO A C 1
ATOM 3311 O O . PRO A 1 410 ? 48.053 24.422 -119.193 1.00 44.69 410 PRO A O 1
ATOM 3314 N N . SER A 1 411 ? 48.819 26.525 -119.201 1.00 50.00 411 SER A N 1
ATOM 3315 C CA . SER A 1 411 ? 47.959 26.954 -120.292 1.00 50.00 411 SER A CA 1
ATOM 3316 C C . SER A 1 411 ? 48.587 26.429 -121.588 1.00 50.00 411 SER A C 1
ATOM 3318 O O . SER A 1 411 ? 49.549 27.015 -122.075 1.00 50.00 411 SER A O 1
ATOM 3320 N N . LYS A 1 412 ? 48.008 25.332 -122.110 1.00 44.06 412 LYS A N 1
ATOM 3321 C CA . LYS A 1 412 ? 48.231 24.632 -123.401 1.00 44.06 412 LYS A CA 1
ATOM 3322 C C . LYS A 1 412 ? 48.858 23.236 -123.259 1.00 44.06 412 LYS A C 1
ATOM 3324 O O . LYS A 1 412 ? 50.041 23.088 -122.977 1.00 44.06 412 LYS A O 1
ATOM 3329 N N . GLU A 1 413 ? 48.038 22.217 -123.516 1.00 47.94 413 GLU A N 1
ATOM 3330 C CA . GLU A 1 413 ? 48.472 20.861 -123.863 1.00 47.94 413 GLU A CA 1
ATOM 3331 C C . GLU A 1 413 ? 49.115 20.849 -125.265 1.00 47.94 413 GLU A C 1
ATOM 3333 O O . GLU A 1 413 ? 48.639 21.541 -126.167 1.00 47.94 413 GLU A O 1
ATOM 3338 N N . ASN A 1 414 ? 50.136 19.994 -125.422 1.00 51.16 414 ASN A N 1
ATOM 3339 C CA . ASN A 1 414 ? 50.832 19.563 -126.649 1.00 51.16 414 ASN A CA 1
ATOM 3340 C C . ASN A 1 414 ? 52.103 20.312 -127.091 1.00 51.16 414 ASN A C 1
ATOM 3342 O O . ASN A 1 414 ? 52.113 20.875 -128.178 1.00 51.16 414 ASN A O 1
ATOM 3346 N N . GLU A 1 415 ? 53.202 20.180 -126.329 1.00 52.38 415 GLU A N 1
ATOM 3347 C CA . GLU A 1 415 ? 54.567 19.991 -126.879 1.00 52.38 415 GLU A CA 1
ATOM 3348 C C . GLU A 1 415 ? 55.583 19.569 -125.777 1.00 52.38 415 GLU A C 1
ATOM 3350 O O . GLU A 1 415 ? 55.566 20.159 -124.694 1.00 52.38 415 GLU A O 1
ATOM 3355 N N . PRO A 1 416 ? 56.464 18.562 -125.994 1.00 56.31 416 PRO A N 1
ATOM 3356 C CA . PRO A 1 416 ? 57.467 18.139 -125.002 1.00 56.31 416 PRO A CA 1
ATOM 3357 C C . PRO A 1 416 ? 58.608 19.155 -124.820 1.00 56.31 416 PRO A C 1
ATOM 3359 O O . PRO A 1 416 ? 59.141 19.686 -125.792 1.00 56.31 416 PRO A O 1
ATOM 3362 N N . SER A 1 417 ? 59.024 19.388 -123.571 1.00 62.75 417 SER A N 1
ATOM 3363 C CA . SER A 1 417 ? 60.026 20.401 -123.197 1.00 62.75 417 SER A CA 1
ATOM 3364 C C . SER A 1 417 ? 61.448 19.826 -123.098 1.00 62.75 417 SER A C 1
ATOM 3366 O O . SER A 1 417 ? 61.653 18.726 -122.585 1.00 62.75 417 SER A O 1
ATOM 3368 N N . ASP A 1 418 ? 62.462 20.620 -123.467 1.00 59.22 418 ASP A N 1
ATOM 3369 C CA . ASP A 1 418 ? 63.912 20.319 -123.412 1.00 59.22 418 ASP A CA 1
ATOM 3370 C C . ASP A 1 418 ? 64.455 19.828 -122.052 1.00 59.22 418 ASP A C 1
ATOM 3372 O O . ASP A 1 418 ? 65.606 19.399 -121.924 1.00 59.22 418 ASP A O 1
ATOM 3376 N N . ARG A 1 419 ? 63.644 19.897 -120.996 1.00 62.91 419 ARG A N 1
ATOM 3377 C CA . ARG A 1 419 ? 63.982 19.383 -119.668 1.00 62.91 419 ARG A CA 1
ATOM 3378 C C . ARG A 1 419 ? 63.782 17.870 -119.559 1.00 62.91 419 ARG A C 1
ATOM 3380 O O . ARG A 1 419 ? 64.577 17.202 -118.900 1.00 62.91 419 ARG A O 1
ATOM 3387 N N . GLU A 1 420 ? 62.786 17.318 -120.244 1.00 64.88 420 GLU A N 1
ATOM 3388 C CA . GLU A 1 420 ? 62.486 15.880 -120.238 1.00 64.88 420 GLU A CA 1
ATOM 3389 C C . GLU A 1 420 ? 63.570 15.078 -120.977 1.00 64.88 420 GLU A C 1
ATOM 3391 O O . GLU A 1 420 ? 63.950 13.987 -120.549 1.00 64.88 420 GLU A O 1
ATOM 3396 N N . THR A 1 421 ? 64.182 15.665 -122.010 1.00 65.69 421 THR A N 1
ATOM 3397 C CA . THR A 1 421 ? 65.307 15.063 -122.746 1.00 65.69 421 THR A CA 1
ATOM 3398 C C . THR A 1 421 ? 66.630 15.071 -121.962 1.00 65.69 421 THR A C 1
ATOM 3400 O O . THR A 1 421 ? 67.499 14.235 -122.222 1.00 65.69 421 THR A O 1
ATOM 3403 N N . LYS A 1 422 ? 66.798 15.960 -120.970 1.00 68.81 422 LYS A N 1
ATOM 3404 C CA . LYS A 1 422 ? 67.959 15.973 -120.053 1.00 68.81 422 LYS A CA 1
ATOM 3405 C C . LYS A 1 422 ? 67.844 14.933 -118.940 1.00 68.81 422 LYS A C 1
ATOM 3407 O O . LYS A 1 422 ? 68.811 14.217 -118.691 1.00 68.81 422 LYS A O 1
ATOM 3412 N N . ILE A 1 423 ? 66.657 14.784 -118.351 1.00 72.44 423 ILE A N 1
ATOM 3413 C CA . ILE A 1 423 ? 66.395 13.796 -117.290 1.00 72.44 423 ILE A CA 1
ATOM 3414 C C . ILE A 1 423 ? 66.648 12.371 -117.802 1.00 72.44 423 ILE A C 1
ATOM 3416 O O . ILE A 1 423 ? 67.233 11.547 -117.102 1.00 72.44 423 ILE A O 1
ATOM 3420 N N . TRP A 1 424 ? 66.318 12.097 -119.067 1.00 71.38 424 TRP A N 1
ATOM 3421 C CA . TRP A 1 424 ? 66.586 10.800 -119.691 1.00 71.38 424 TRP A CA 1
ATOM 3422 C C . TRP A 1 424 ? 68.089 10.475 -119.820 1.00 71.38 424 TRP A C 1
ATOM 3424 O O . TRP A 1 424 ? 68.491 9.318 -119.701 1.00 71.38 424 TRP A O 1
ATOM 3434 N N . LYS A 1 425 ? 68.949 11.486 -120.015 1.00 71.56 425 LYS A N 1
ATOM 3435 C CA . LYS A 1 425 ? 70.412 11.306 -120.087 1.00 71.56 425 LYS A CA 1
ATOM 3436 C C . LYS A 1 425 ? 71.039 11.095 -118.703 1.00 71.56 425 LYS A C 1
ATOM 3438 O O . LYS A 1 425 ? 71.954 10.284 -118.569 1.00 71.56 425 LYS A O 1
ATOM 3443 N N . GLU A 1 426 ? 70.527 11.767 -117.674 1.00 73.06 426 GLU A N 1
ATOM 3444 C CA . GLU A 1 426 ? 70.983 11.624 -116.281 1.00 73.06 426 GLU A CA 1
ATOM 3445 C C . GLU A 1 426 ? 70.611 10.254 -115.681 1.00 73.06 426 GLU A C 1
ATOM 3447 O O . GLU A 1 426 ? 71.402 9.635 -114.962 1.00 73.06 426 GLU A O 1
ATOM 3452 N N . LEU A 1 427 ? 69.451 9.710 -116.057 1.00 75.56 427 LEU A N 1
ATOM 3453 C CA . LEU A 1 427 ? 69.005 8.371 -115.650 1.00 75.56 427 LEU A CA 1
ATOM 3454 C C . LEU A 1 427 ? 69.890 7.245 -116.214 1.00 75.56 427 LEU A C 1
ATOM 3456 O O . LEU A 1 427 ? 70.093 6.219 -115.566 1.00 75.56 427 LEU A O 1
ATOM 3460 N N . GLN A 1 428 ? 70.495 7.453 -117.385 1.00 71.19 428 GLN A N 1
ATOM 3461 C CA . GLN A 1 428 ? 71.426 6.482 -117.960 1.00 71.19 428 GLN A CA 1
ATOM 3462 C C . GLN A 1 428 ? 72.817 6.534 -117.301 1.00 71.19 428 GLN A C 1
ATOM 3464 O O . GLN A 1 428 ? 73.487 5.507 -117.190 1.00 71.19 428 GLN A O 1
ATOM 3469 N N . ALA A 1 429 ? 73.236 7.701 -116.802 1.00 71.12 429 ALA A N 1
ATOM 3470 C CA . ALA A 1 429 ? 74.495 7.864 -116.073 1.00 71.12 429 ALA A CA 1
ATOM 3471 C C . ALA A 1 429 ? 74.440 7.257 -114.656 1.00 71.12 429 ALA A C 1
ATOM 3473 O O . ALA A 1 429 ? 75.401 6.631 -114.204 1.00 71.12 429 ALA A O 1
ATOM 3474 N N . THR A 1 430 ? 73.300 7.372 -113.971 1.00 72.19 430 THR A N 1
ATOM 3475 C CA . THR A 1 430 ? 73.091 6.808 -112.622 1.00 72.19 430 THR A CA 1
ATOM 3476 C C . THR A 1 430 ? 73.031 5.279 -112.618 1.00 72.19 430 THR A C 1
ATOM 3478 O O . THR A 1 430 ? 73.523 4.643 -111.685 1.00 72.19 430 THR A O 1
ATOM 3481 N N . ARG A 1 431 ? 72.556 4.666 -113.708 1.00 75.94 431 ARG A N 1
ATOM 3482 C CA . ARG A 1 431 ? 72.573 3.207 -113.897 1.00 75.94 431 ARG A CA 1
ATOM 3483 C C . ARG A 1 431 ? 73.989 2.609 -113.918 1.00 75.94 431 ARG A C 1
ATOM 3485 O O . ARG A 1 431 ? 74.184 1.506 -113.421 1.00 75.94 431 ARG A O 1
ATOM 3492 N N . VAL A 1 432 ? 74.979 3.339 -114.440 1.00 73.31 432 VAL A N 1
ATOM 3493 C CA . VAL A 1 432 ? 76.397 2.914 -114.483 1.00 73.31 432 VAL A CA 1
ATOM 3494 C C . VAL A 1 432 ? 77.110 3.130 -113.138 1.00 73.31 432 VAL A C 1
ATOM 3496 O O . VAL A 1 432 ? 78.067 2.427 -112.814 1.00 73.31 432 VAL A O 1
ATOM 3499 N N . ALA A 1 433 ? 76.651 4.086 -112.325 1.00 72.00 433 ALA A N 1
ATOM 3500 C CA . ALA A 1 433 ? 77.177 4.304 -110.977 1.00 72.00 433 ALA A CA 1
ATOM 3501 C C . ALA A 1 433 ? 76.721 3.208 -109.995 1.00 72.00 433 ALA A C 1
ATOM 3503 O O . ALA A 1 433 ? 77.514 2.752 -109.173 1.00 72.00 433 ALA A O 1
ATOM 3504 N N . LEU A 1 434 ? 75.480 2.727 -110.134 1.00 73.88 434 LEU A N 1
ATOM 3505 C CA . LEU A 1 434 ? 74.907 1.686 -109.275 1.00 73.88 434 LEU A CA 1
ATOM 3506 C C . LEU A 1 434 ? 75.655 0.345 -109.388 1.00 73.88 434 LEU A C 1
ATOM 3508 O O . LEU A 1 434 ? 75.941 -0.282 -108.373 1.00 73.88 434 LEU A O 1
ATOM 3512 N N . SER A 1 435 ? 76.084 -0.040 -110.596 1.00 72.19 435 SER A N 1
ATOM 3513 C CA . SER A 1 435 ? 76.866 -1.268 -110.808 1.00 72.19 435 SER A CA 1
ATOM 3514 C C . SER A 1 435 ? 78.257 -1.249 -110.158 1.00 72.19 435 SER A C 1
ATOM 3516 O O . SER A 1 435 ? 78.846 -2.304 -109.962 1.00 72.19 435 SER A O 1
ATOM 3518 N N . ARG A 1 436 ? 78.810 -0.072 -109.821 1.00 72.25 436 ARG A N 1
ATOM 3519 C CA . ARG A 1 436 ? 80.104 0.029 -109.117 1.00 72.25 436 ARG A CA 1
ATOM 3520 C C . ARG A 1 436 ? 79.958 -0.128 -107.601 1.00 72.25 436 ARG A C 1
ATOM 3522 O O . ARG A 1 436 ? 80.818 -0.735 -106.977 1.00 72.25 436 ARG A O 1
ATOM 3529 N N . ALA A 1 437 ? 78.848 0.340 -107.028 1.00 73.25 437 ALA A N 1
ATOM 3530 C CA . ALA A 1 437 ? 78.563 0.207 -105.597 1.00 73.25 437 ALA A CA 1
ATOM 3531 C C . ALA A 1 437 ? 78.271 -1.251 -105.174 1.00 73.25 437 ALA A C 1
ATOM 3533 O O . ALA A 1 437 ? 78.560 -1.649 -104.047 1.00 73.25 437 ALA A O 1
ATOM 3534 N N . GLU A 1 438 ? 77.741 -2.076 -106.082 1.00 74.75 438 GLU A N 1
ATOM 3535 C CA . GLU A 1 438 ? 77.494 -3.505 -105.829 1.00 74.75 438 GLU A CA 1
ATOM 3536 C C . GLU A 1 438 ? 78.793 -4.334 -105.720 1.00 74.75 438 GLU A C 1
ATOM 3538 O O . GLU A 1 438 ? 78.818 -5.357 -105.030 1.00 74.75 438 GLU A O 1
ATOM 3543 N N . GLU A 1 439 ? 79.889 -3.877 -106.335 1.00 70.94 439 GLU A N 1
ATOM 3544 C CA . GLU A 1 439 ? 81.210 -4.520 -106.282 1.00 70.94 439 GLU A CA 1
ATOM 3545 C C . GLU A 1 439 ? 81.906 -4.282 -104.924 1.00 70.94 439 GLU A C 1
ATOM 3547 O O . GLU A 1 439 ? 82.497 -5.199 -104.350 1.00 70.94 439 GLU A O 1
ATOM 3552 N N . GLU A 1 440 ? 81.753 -3.084 -104.347 1.00 71.25 440 GLU A N 1
ATOM 3553 C CA . GLU A 1 440 ? 82.319 -2.694 -103.042 1.00 71.25 440 GLU A CA 1
ATOM 3554 C C . GLU A 1 440 ? 81.645 -3.423 -101.862 1.00 71.25 440 GLU A C 1
ATOM 3556 O O . GLU A 1 440 ? 82.290 -3.783 -100.873 1.00 71.25 440 GLU A O 1
ATOM 3561 N N . LEU A 1 441 ? 80.352 -3.739 -101.988 1.00 72.00 441 LEU A N 1
ATOM 3562 C CA . LEU A 1 441 ? 79.571 -4.422 -100.950 1.00 72.00 441 LEU A CA 1
ATOM 3563 C C . LEU A 1 441 ? 79.947 -5.909 -100.797 1.00 72.00 441 LEU A C 1
ATOM 3565 O O . LEU A 1 441 ? 79.706 -6.516 -99.749 1.00 72.00 441 LEU A O 1
ATOM 3569 N N . ARG A 1 442 ? 80.575 -6.501 -101.822 1.00 73.94 442 ARG A N 1
ATOM 3570 C CA . ARG A 1 442 ? 81.088 -7.878 -101.785 1.00 73.94 442 ARG A CA 1
ATOM 3571 C C . ARG A 1 442 ? 82.402 -7.982 -101.011 1.00 73.94 442 ARG A C 1
ATOM 3573 O O . ARG A 1 442 ? 82.595 -8.960 -100.294 1.00 73.94 442 ARG A O 1
ATOM 3580 N N . GLN A 1 443 ? 83.247 -6.952 -101.087 1.00 69.19 443 GLN A N 1
ATOM 3581 C CA . GLN A 1 443 ? 84.523 -6.884 -100.371 1.00 69.19 443 GLN A CA 1
ATOM 3582 C C . GLN A 1 443 ? 84.312 -6.785 -98.846 1.00 69.19 443 GLN A C 1
ATOM 3584 O O . GLN A 1 443 ? 84.956 -7.497 -98.084 1.00 69.19 443 GLN A O 1
ATOM 3589 N N . SER A 1 444 ? 83.315 -6.011 -98.398 1.00 68.38 444 SER A N 1
ATOM 3590 C CA . SER A 1 444 ? 82.987 -5.834 -96.970 1.00 68.38 444 SER A CA 1
ATOM 3591 C C . SER A 1 444 ? 82.481 -7.108 -96.266 1.00 68.38 444 SER A C 1
ATOM 3593 O O . SER A 1 444 ? 82.582 -7.219 -95.043 1.00 68.38 444 SER A O 1
ATOM 3595 N N . ARG A 1 445 ? 81.949 -8.093 -97.005 1.00 74.69 445 ARG A N 1
ATOM 3596 C CA . ARG A 1 445 ? 81.492 -9.367 -96.420 1.00 74.69 445 ARG A CA 1
ATOM 3597 C C . ARG A 1 445 ? 82.650 -10.310 -96.077 1.00 74.69 445 ARG A C 1
ATOM 3599 O O . ARG A 1 445 ? 82.521 -11.063 -95.120 1.00 74.69 445 ARG A O 1
ATOM 3606 N N . ALA A 1 446 ? 83.777 -10.224 -96.787 1.00 70.94 446 ALA A N 1
ATOM 3607 C CA . ALA A 1 446 ? 84.954 -11.058 -96.537 1.00 70.94 446 ALA A CA 1
ATOM 3608 C C . ALA A 1 446 ? 85.688 -10.690 -95.228 1.00 70.94 446 ALA A C 1
ATOM 3610 O O . ALA A 1 446 ? 86.216 -11.571 -94.554 1.00 70.94 446 ALA A O 1
ATOM 3611 N N . ASP A 1 447 ? 85.648 -9.418 -94.819 1.00 68.50 447 ASP A N 1
ATOM 3612 C CA . ASP A 1 447 ? 86.311 -8.926 -93.598 1.00 68.50 447 ASP A CA 1
ATOM 3613 C C . ASP A 1 447 ? 85.557 -9.273 -92.296 1.00 68.50 447 ASP A C 1
ATOM 3615 O O . ASP A 1 447 ? 86.104 -9.186 -91.196 1.00 68.50 447 ASP A O 1
ATOM 3619 N N . LYS A 1 448 ? 84.285 -9.682 -92.394 1.00 76.00 448 LYS A N 1
ATOM 3620 C CA . LYS A 1 448 ? 83.457 -10.050 -91.234 1.00 76.00 448 LYS A CA 1
ATOM 3621 C C . LYS A 1 448 ? 83.731 -11.479 -90.744 1.00 76.00 448 LYS A C 1
ATOM 3623 O O . LYS A 1 448 ? 83.690 -11.732 -89.539 1.00 76.00 448 LYS A O 1
ATOM 3628 N N . ASP A 1 449 ? 84.057 -12.393 -91.653 1.00 71.12 449 ASP A N 1
ATOM 3629 C CA . ASP A 1 449 ? 84.299 -13.807 -91.333 1.00 71.12 449 ASP A CA 1
ATOM 3630 C C . ASP A 1 449 ? 85.675 -14.037 -90.676 1.00 71.12 449 ASP A C 1
ATOM 3632 O O . ASP A 1 449 ? 85.840 -14.933 -89.845 1.00 71.12 449 ASP A O 1
ATOM 3636 N N . THR A 1 450 ? 86.655 -13.171 -90.942 1.00 66.25 450 THR A N 1
ATOM 3637 C CA . THR A 1 450 ? 87.961 -13.149 -90.258 1.00 66.25 450 THR A CA 1
ATOM 3638 C C . THR A 1 450 ? 87.870 -12.684 -88.801 1.00 66.25 450 THR A C 1
ATOM 3640 O O . THR A 1 450 ? 88.667 -13.122 -87.971 1.00 66.25 450 THR A O 1
ATOM 3643 N N . PHE A 1 451 ? 86.874 -11.864 -88.451 1.00 64.25 451 PHE A N 1
ATOM 3644 C CA . PHE A 1 451 ? 86.666 -11.374 -87.083 1.00 64.25 451 PHE A CA 1
ATOM 3645 C C . PHE A 1 451 ? 86.003 -12.416 -86.163 1.00 64.25 451 PHE A C 1
ATOM 3647 O O . PHE A 1 451 ? 86.297 -12.478 -84.971 1.00 64.25 451 PHE A O 1
ATOM 3654 N N . LEU A 1 452 ? 85.140 -13.285 -86.700 1.00 69.44 452 LEU A N 1
ATOM 3655 C CA . LEU A 1 452 ? 84.472 -14.334 -85.916 1.00 69.44 452 LEU A CA 1
ATOM 3656 C C . LEU A 1 452 ? 85.416 -15.487 -85.528 1.00 69.44 452 LEU A C 1
ATOM 3658 O O . LEU A 1 452 ? 85.260 -16.074 -84.457 1.00 69.44 452 LEU A O 1
ATOM 3662 N N . ASN A 1 453 ? 86.446 -15.752 -86.336 1.00 58.94 453 ASN A N 1
ATOM 3663 C CA . ASN A 1 453 ? 87.448 -16.785 -86.053 1.00 58.94 453 ASN A CA 1
ATOM 3664 C C . ASN A 1 453 ? 88.459 -16.391 -84.955 1.00 58.94 453 ASN A C 1
ATOM 3666 O O . ASN A 1 453 ? 89.045 -17.276 -84.335 1.00 58.94 453 ASN A O 1
ATOM 3670 N N . SER A 1 454 ? 88.643 -15.098 -84.651 1.00 57.78 454 SER A N 1
ATOM 3671 C CA . SER A 1 454 ? 89.486 -14.661 -83.519 1.00 57.78 454 SER A CA 1
ATOM 3672 C C . SER A 1 454 ? 88.756 -14.761 -82.170 1.00 57.78 454 SER A C 1
ATOM 3674 O O . SER A 1 454 ? 89.373 -15.034 -81.141 1.00 57.78 454 SER A O 1
ATOM 3676 N N . LEU A 1 455 ? 87.424 -14.635 -82.179 1.00 53.19 455 LEU A N 1
ATOM 3677 C CA . LEU A 1 455 ? 86.559 -14.748 -81.001 1.00 53.19 455 LEU A CA 1
ATOM 3678 C C . LEU A 1 455 ? 86.431 -16.193 -80.489 1.00 53.19 455 LEU A C 1
ATOM 3680 O O . LEU A 1 455 ? 86.387 -16.409 -79.277 1.00 53.19 455 LEU A O 1
ATOM 3684 N N . SER A 1 456 ? 86.448 -17.199 -81.373 1.00 52.94 456 SER A N 1
ATOM 3685 C CA . SER A 1 456 ? 86.380 -18.610 -80.952 1.00 52.94 456 SER A CA 1
ATOM 3686 C C . SER A 1 456 ? 87.685 -19.124 -80.325 1.00 52.94 456 SER A C 1
ATOM 3688 O O . SER A 1 456 ? 87.667 -20.132 -79.622 1.00 52.94 456 SER A O 1
ATOM 3690 N N . GLN A 1 457 ? 88.811 -18.432 -80.542 1.00 48.41 457 GLN A N 1
ATOM 3691 C CA . GLN A 1 457 ? 90.129 -18.794 -80.005 1.00 48.41 457 GLN A CA 1
ATOM 3692 C C . GLN A 1 457 ? 90.347 -18.319 -78.554 1.00 48.41 457 GLN A C 1
ATOM 3694 O O . GLN A 1 457 ? 91.218 -18.844 -77.862 1.00 48.41 457 GLN A O 1
ATOM 3699 N N . ILE A 1 458 ? 89.531 -17.373 -78.073 1.00 49.91 458 ILE A N 1
ATOM 3700 C CA . ILE A 1 458 ? 89.592 -16.818 -76.708 1.00 49.91 458 ILE A CA 1
ATOM 3701 C C . ILE A 1 458 ? 88.725 -17.636 -75.730 1.00 49.91 458 ILE A C 1
ATOM 3703 O O . ILE A 1 458 ? 89.059 -17.754 -74.557 1.00 49.91 458 ILE A O 1
ATOM 3707 N N . ALA A 1 459 ? 87.663 -18.291 -76.210 1.00 50.38 459 ALA A N 1
ATOM 3708 C CA . ALA A 1 459 ? 86.725 -19.045 -75.370 1.00 50.38 459 ALA A CA 1
ATOM 3709 C C . ALA A 1 459 ? 87.215 -20.443 -74.917 1.00 50.38 459 ALA A C 1
ATOM 3711 O O . ALA A 1 459 ? 86.511 -21.117 -74.172 1.00 50.38 459 ALA A O 1
ATOM 3712 N N . GLN A 1 460 ? 88.398 -20.903 -75.352 1.00 45.56 460 GLN A N 1
ATOM 3713 C CA . GLN A 1 460 ? 88.912 -22.258 -75.064 1.00 45.56 460 GLN A CA 1
ATOM 3714 C C . GLN A 1 460 ? 90.113 -22.310 -74.100 1.00 45.56 460 GLN A C 1
ATOM 3716 O O . GLN A 1 460 ? 90.741 -23.360 -73.959 1.00 45.56 460 GLN A O 1
ATOM 3721 N N . ARG A 1 461 ? 90.452 -21.218 -73.404 1.00 47.94 461 ARG A N 1
ATOM 3722 C CA . ARG A 1 461 ? 91.487 -21.235 -72.355 1.00 47.94 461 ARG A CA 1
ATOM 3723 C C . ARG A 1 461 ? 91.029 -20.504 -71.097 1.00 47.94 461 ARG A C 1
ATOM 3725 O O . ARG A 1 461 ? 91.334 -19.334 -70.948 1.00 47.94 461 ARG A O 1
ATOM 3732 N N . GLU A 1 462 ? 90.345 -21.225 -70.212 1.00 43.88 462 GLU A N 1
ATOM 3733 C CA . GLU A 1 462 ? 90.584 -21.227 -68.757 1.00 43.88 462 GLU A CA 1
ATOM 3734 C C . GLU A 1 462 ? 89.615 -22.213 -68.088 1.00 43.88 462 GLU A C 1
ATOM 3736 O O . GLU A 1 462 ? 88.436 -21.935 -67.895 1.00 43.88 462 GLU A O 1
ATOM 3741 N N . GLY A 1 463 ? 90.126 -23.407 -67.778 1.00 51.09 463 GLY A N 1
ATOM 3742 C CA . GLY A 1 463 ? 89.462 -24.369 -66.905 1.00 51.09 463 GLY A CA 1
ATOM 3743 C C . GLY A 1 463 ? 89.763 -24.040 -65.445 1.00 51.09 463 GLY A C 1
ATOM 3744 O O . GLY A 1 463 ? 90.927 -23.897 -65.068 1.00 51.09 463 GLY A O 1
ATOM 3745 N N . ALA A 1 464 ? 88.716 -23.950 -64.626 1.00 53.00 464 ALA A N 1
ATOM 3746 C CA . ALA A 1 464 ? 88.800 -23.805 -63.173 1.00 53.00 464 ALA A CA 1
ATOM 3747 C C . ALA A 1 464 ? 87.706 -24.634 -62.471 1.00 53.00 464 ALA A C 1
ATOM 3749 O O . ALA A 1 464 ? 87.115 -24.199 -61.483 1.00 53.00 464 ALA A O 1
ATOM 3750 N N . ASP A 1 465 ? 87.473 -25.858 -62.948 1.00 57.66 465 ASP A N 1
ATOM 3751 C CA . ASP A 1 465 ? 86.369 -26.732 -62.515 1.00 57.66 465 ASP A CA 1
ATOM 3752 C C . ASP A 1 465 ? 86.511 -27.295 -61.081 1.00 57.66 465 ASP A C 1
ATOM 3754 O O . ASP A 1 465 ? 85.735 -28.144 -60.674 1.00 57.66 465 ASP A O 1
ATOM 3758 N N . ASN A 1 466 ? 87.472 -26.833 -60.269 1.00 58.41 466 ASN A N 1
ATOM 3759 C CA . ASN A 1 466 ? 87.646 -27.301 -58.880 1.00 58.41 466 ASN A CA 1
ATOM 3760 C C . ASN A 1 466 ? 87.584 -26.203 -57.800 1.00 58.41 466 ASN A C 1
ATOM 3762 O O . ASN A 1 466 ? 87.574 -26.520 -56.609 1.00 58.41 466 ASN A O 1
ATOM 3766 N N . ILE A 1 467 ? 87.536 -24.919 -58.174 1.00 59.97 467 ILE A N 1
ATOM 3767 C CA . ILE A 1 467 ? 87.405 -23.798 -57.216 1.00 59.97 467 ILE A CA 1
ATOM 3768 C C . ILE A 1 467 ? 85.960 -23.285 -57.179 1.00 59.97 467 ILE A C 1
ATOM 3770 O O . ILE A 1 467 ? 85.476 -22.890 -56.117 1.00 59.97 467 ILE A O 1
ATOM 3774 N N . GLN A 1 468 ? 85.247 -23.353 -58.307 1.00 61.94 468 GLN A N 1
ATOM 3775 C CA . GLN A 1 468 ? 83.847 -22.937 -58.392 1.00 61.94 468 GLN A CA 1
ATOM 3776 C C . GLN A 1 468 ? 82.919 -23.815 -57.545 1.00 61.94 468 GLN A C 1
ATOM 3778 O O . GLN A 1 468 ? 82.090 -23.262 -56.828 1.00 61.94 468 GLN A O 1
ATOM 3783 N N . ASP A 1 469 ? 83.112 -25.135 -57.515 1.00 62.12 469 ASP A N 1
ATOM 3784 C CA . ASP A 1 469 ? 82.221 -26.032 -56.764 1.00 62.12 469 ASP A CA 1
ATOM 3785 C C . ASP A 1 469 ? 82.340 -25.873 -55.237 1.00 62.12 469 ASP A C 1
ATOM 3787 O O . ASP A 1 469 ? 81.328 -25.832 -54.538 1.00 62.12 469 ASP A O 1
ATOM 3791 N N . LYS A 1 470 ? 83.550 -25.673 -54.689 1.00 67.38 470 LYS A N 1
ATOM 3792 C CA . LYS A 1 470 ? 83.721 -25.388 -53.247 1.00 67.38 470 LYS A CA 1
ATOM 3793 C C . LYS A 1 470 ? 83.147 -24.026 -52.860 1.00 67.38 470 LYS A C 1
ATOM 3795 O O . LYS A 1 470 ? 82.472 -23.910 -51.837 1.00 67.38 470 LYS A O 1
ATOM 3800 N N . MET A 1 471 ? 83.362 -23.014 -53.698 1.00 67.56 471 MET A N 1
ATOM 3801 C CA . MET A 1 471 ? 82.798 -21.680 -53.498 1.00 67.56 471 MET A CA 1
ATOM 3802 C C . MET A 1 471 ? 81.269 -21.701 -53.585 1.00 67.56 471 MET A C 1
ATOM 3804 O O . MET A 1 471 ? 80.610 -21.063 -52.772 1.00 67.56 471 MET A O 1
ATOM 3808 N N . ALA A 1 472 ? 80.697 -22.485 -54.501 1.00 74.19 472 ALA A N 1
ATOM 3809 C CA . ALA A 1 472 ? 79.256 -22.675 -54.612 1.00 74.19 472 ALA A CA 1
ATOM 3810 C C . ALA A 1 472 ? 78.674 -23.337 -53.353 1.00 74.19 472 ALA A C 1
ATOM 3812 O O . ALA A 1 472 ? 77.663 -22.865 -52.838 1.00 74.19 472 ALA A O 1
ATOM 3813 N N . THR A 1 473 ? 79.334 -24.360 -52.795 1.00 78.31 473 THR A N 1
ATOM 3814 C CA . THR A 1 473 ? 78.875 -24.990 -51.542 1.00 78.31 473 THR A CA 1
ATOM 3815 C C . THR A 1 473 ? 78.959 -24.056 -50.330 1.00 78.31 473 THR A C 1
ATOM 3817 O O . THR A 1 473 ? 77.996 -23.963 -49.573 1.00 78.31 473 THR A O 1
ATOM 3820 N N . GLU A 1 474 ? 80.044 -23.288 -50.165 1.00 79.25 474 GLU A N 1
ATOM 3821 C CA . GLU A 1 474 ? 80.149 -22.306 -49.074 1.00 79.25 474 GLU A CA 1
ATOM 3822 C C . GLU A 1 474 ? 79.170 -21.134 -49.237 1.00 79.25 474 GLU A C 1
ATOM 3824 O O . GLU A 1 474 ? 78.661 -20.609 -48.242 1.00 79.25 474 GLU A O 1
ATOM 3829 N N . LEU A 1 475 ? 78.891 -20.711 -50.474 1.00 81.44 475 LEU A N 1
ATOM 3830 C CA . LEU A 1 475 ? 77.883 -19.690 -50.756 1.00 81.44 475 LEU A CA 1
ATOM 3831 C C . LEU A 1 475 ? 76.479 -20.195 -50.425 1.00 81.44 475 LEU A C 1
ATOM 3833 O O . LEU A 1 475 ? 75.738 -19.459 -49.780 1.00 81.44 475 LEU A O 1
ATOM 3837 N N . LEU A 1 476 ? 76.148 -21.447 -50.756 1.00 84.38 476 LEU A N 1
ATOM 3838 C CA . LEU A 1 476 ? 74.872 -22.069 -50.388 1.00 84.38 476 LEU A CA 1
ATOM 3839 C C . LEU A 1 476 ? 74.712 -22.211 -48.866 1.00 84.38 476 LEU A C 1
ATOM 3841 O O . LEU A 1 476 ? 73.644 -21.901 -48.337 1.00 84.38 476 LEU A O 1
ATOM 3845 N N . ASP A 1 477 ? 75.763 -22.598 -48.137 1.00 85.81 477 ASP A N 1
ATOM 3846 C CA . ASP A 1 477 ? 75.732 -22.669 -46.668 1.00 85.81 477 ASP A CA 1
ATOM 3847 C C . ASP A 1 477 ? 75.561 -21.282 -46.028 1.00 85.81 477 ASP A C 1
ATOM 3849 O O . ASP A 1 477 ? 74.789 -21.105 -45.075 1.00 85.81 477 ASP A O 1
ATOM 3853 N N . ARG A 1 478 ? 76.242 -20.257 -46.561 1.00 87.12 478 ARG A N 1
ATOM 3854 C CA . ARG A 1 478 ? 76.052 -18.864 -46.124 1.00 87.12 478 ARG A CA 1
ATOM 3855 C C . ARG A 1 478 ? 74.661 -18.352 -46.473 1.00 87.12 478 ARG A C 1
ATOM 3857 O O . ARG A 1 478 ? 74.059 -17.669 -45.648 1.00 87.12 478 ARG A O 1
ATOM 3864 N N . GLU A 1 479 ? 74.127 -18.703 -47.635 1.00 88.62 479 GLU A N 1
ATOM 3865 C CA . GLU A 1 479 ? 72.784 -18.331 -48.069 1.00 88.62 479 GLU A CA 1
ATOM 3866 C C . GLU A 1 479 ? 71.714 -18.983 -47.184 1.00 88.62 479 GLU A C 1
ATOM 3868 O O . GLU A 1 479 ? 70.835 -18.287 -46.675 1.00 88.62 479 GLU A O 1
ATOM 3873 N N . GLN A 1 480 ? 71.850 -20.272 -46.852 1.00 89.19 480 GLN A N 1
ATOM 3874 C CA . GLN A 1 480 ? 70.988 -20.938 -45.869 1.00 89.19 480 GLN A CA 1
ATOM 3875 C C . GLN A 1 480 ? 71.084 -20.295 -44.481 1.00 89.19 480 GLN A C 1
ATOM 3877 O O . GLN A 1 480 ? 70.067 -20.129 -43.802 1.00 89.19 480 GLN A O 1
ATOM 3882 N N . LYS A 1 481 ? 72.285 -19.898 -44.042 1.00 92.19 481 LYS A N 1
ATOM 3883 C CA . LYS A 1 481 ? 72.468 -19.197 -42.763 1.00 92.19 481 LYS A CA 1
ATOM 3884 C C . LYS A 1 481 ? 71.822 -17.809 -42.778 1.00 92.19 481 LYS A C 1
ATOM 3886 O O . LYS A 1 481 ? 71.204 -17.426 -41.788 1.00 92.19 481 LYS A O 1
ATOM 3891 N N . ILE A 1 482 ? 71.900 -17.086 -43.896 1.00 90.62 482 ILE A N 1
ATOM 3892 C CA . ILE A 1 482 ? 71.215 -15.801 -44.093 1.00 90.62 482 ILE A CA 1
ATOM 3893 C C . ILE A 1 482 ? 69.695 -15.990 -44.064 1.00 90.62 482 ILE A C 1
ATOM 3895 O O . ILE A 1 482 ? 69.009 -15.203 -43.419 1.00 90.62 482 ILE A O 1
ATOM 3899 N N . ILE A 1 483 ? 69.160 -17.033 -44.703 1.00 92.00 483 ILE A N 1
ATOM 3900 C CA . ILE A 1 483 ? 67.719 -17.332 -44.686 1.00 92.00 483 ILE A CA 1
ATOM 3901 C C . ILE A 1 483 ? 67.243 -17.638 -43.259 1.00 92.00 483 ILE A C 1
ATOM 3903 O O . ILE A 1 483 ? 66.243 -17.071 -42.823 1.00 92.00 483 ILE A O 1
ATOM 3907 N N . LYS A 1 484 ? 67.987 -18.451 -42.496 1.00 92.56 484 LYS A N 1
ATOM 3908 C CA . LYS A 1 484 ? 67.678 -18.734 -41.081 1.00 92.56 484 LYS A CA 1
ATOM 3909 C C . LYS A 1 484 ? 67.719 -17.473 -40.218 1.00 92.56 484 LYS A C 1
ATOM 3911 O O . LYS A 1 484 ? 66.825 -17.257 -39.410 1.00 92.56 484 LYS A O 1
ATOM 3916 N N . LEU A 1 485 ? 68.720 -16.612 -40.407 1.00 91.00 485 LEU A N 1
ATOM 3917 C CA . LEU A 1 485 ? 68.799 -15.339 -39.685 1.00 91.00 485 LEU A CA 1
ATOM 3918 C C . LEU A 1 485 ? 67.652 -14.393 -40.061 1.00 91.00 485 LEU A C 1
ATOM 3920 O O . LEU A 1 485 ? 67.109 -13.737 -39.182 1.00 91.00 485 LEU A O 1
ATOM 3924 N N . LYS A 1 486 ? 67.234 -14.357 -41.333 1.00 91.25 486 LYS A N 1
ATOM 3925 C CA . LYS A 1 486 ? 66.048 -13.599 -41.760 1.00 91.25 486 LYS A CA 1
ATOM 3926 C C . LYS A 1 486 ? 64.773 -14.118 -41.095 1.00 91.25 486 LYS A C 1
ATOM 3928 O O . LYS A 1 486 ? 63.984 -13.305 -40.639 1.00 91.25 486 LYS A O 1
ATOM 3933 N N . GLN A 1 487 ? 64.596 -15.437 -40.991 1.00 91.75 487 GLN A N 1
ATOM 3934 C CA . GLN A 1 487 ? 63.456 -16.026 -40.278 1.00 91.75 487 GLN A CA 1
ATOM 3935 C C . GLN A 1 487 ? 63.445 -15.625 -38.799 1.00 91.75 487 GLN A C 1
ATOM 3937 O O . GLN A 1 487 ? 62.427 -15.144 -38.320 1.00 91.75 487 GLN A O 1
ATOM 3942 N N . VAL A 1 488 ? 64.589 -15.711 -38.111 1.00 92.81 488 VAL A N 1
ATOM 3943 C CA . VAL A 1 488 ? 64.708 -15.274 -36.707 1.00 92.81 488 VAL A CA 1
ATOM 3944 C C . VAL A 1 488 ? 64.421 -13.776 -36.551 1.00 92.81 488 VAL A C 1
ATOM 3946 O O . VAL A 1 488 ? 63.773 -13.379 -35.589 1.00 92.81 488 VAL A O 1
ATOM 3949 N N . ILE A 1 489 ? 64.868 -12.936 -37.490 1.00 92.06 489 ILE A N 1
ATOM 3950 C CA . ILE A 1 489 ? 64.570 -11.495 -37.475 1.00 92.06 489 ILE A CA 1
ATOM 3951 C C . ILE A 1 489 ? 63.066 -11.246 -37.640 1.00 92.06 489 ILE A C 1
ATOM 3953 O O . ILE A 1 489 ? 62.513 -10.419 -36.922 1.00 92.06 489 ILE A O 1
ATOM 3957 N N . GLU A 1 490 ? 62.395 -11.939 -38.559 1.00 94.19 490 GLU A N 1
ATOM 3958 C CA . GLU A 1 490 ? 60.947 -11.783 -38.744 1.00 94.19 490 GLU A CA 1
ATOM 3959 C C . GLU A 1 490 ? 60.151 -12.308 -37.536 1.00 94.19 490 GLU A C 1
ATOM 3961 O O . GLU A 1 490 ? 59.212 -11.648 -37.098 1.00 94.19 490 GLU A O 1
ATOM 3966 N N . GLU A 1 491 ? 60.570 -13.417 -36.920 1.00 92.69 491 GLU A N 1
ATOM 3967 C CA . GLU A 1 491 ? 59.996 -13.898 -35.654 1.00 92.69 491 GLU A CA 1
ATOM 3968 C C . GLU A 1 491 ? 60.192 -12.886 -34.515 1.00 92.69 491 GLU A C 1
ATOM 3970 O O . GLU A 1 491 ? 59.266 -12.620 -33.749 1.00 92.69 491 GLU A O 1
ATOM 3975 N N . GLN A 1 492 ? 61.379 -12.278 -34.408 1.00 90.19 492 GLN A N 1
ATOM 3976 C CA . GLN A 1 492 ? 61.649 -11.241 -33.409 1.00 90.19 492 GLN A CA 1
ATOM 3977 C C . GLN A 1 492 ? 60.805 -9.984 -33.636 1.00 90.19 492 GLN A C 1
ATOM 3979 O O . GLN A 1 492 ? 60.282 -9.446 -32.665 1.00 90.19 492 GLN A O 1
ATOM 3984 N N . LYS A 1 493 ? 60.609 -9.553 -34.888 1.00 93.19 493 LYS A N 1
ATOM 3985 C CA . LYS A 1 493 ? 59.723 -8.425 -35.219 1.00 93.19 493 LYS A CA 1
ATOM 3986 C C . LYS A 1 493 ? 58.265 -8.709 -34.874 1.00 93.19 493 LYS A C 1
ATOM 3988 O O . LYS A 1 493 ? 57.576 -7.829 -34.367 1.00 93.19 493 LYS A O 1
ATOM 3993 N N . GLU A 1 494 ? 57.779 -9.921 -35.140 1.00 93.56 494 GLU A N 1
ATOM 3994 C CA . GLU A 1 494 ? 56.406 -10.288 -34.785 1.00 93.56 494 GLU A CA 1
ATOM 3995 C C . GLU A 1 494 ? 56.232 -10.349 -33.259 1.00 93.56 494 GLU A C 1
ATOM 3997 O O . GLU A 1 494 ? 55.241 -9.845 -32.732 1.00 93.56 494 GLU A O 1
ATOM 4002 N N . ASN A 1 495 ? 57.229 -10.860 -32.528 1.00 90.81 495 ASN A N 1
ATOM 4003 C CA . ASN A 1 495 ? 57.236 -10.833 -31.063 1.00 90.81 495 ASN A CA 1
ATOM 4004 C C . ASN A 1 495 ? 57.289 -9.400 -30.504 1.00 90.81 495 ASN A C 1
ATOM 4006 O O . ASN A 1 495 ? 56.592 -9.098 -29.537 1.00 90.81 495 ASN A O 1
ATOM 4010 N N . GLU A 1 496 ? 58.076 -8.506 -31.108 1.00 90.75 496 GLU A N 1
ATOM 4011 C CA . GLU A 1 496 ? 58.130 -7.086 -30.740 1.00 90.75 496 GLU A CA 1
ATOM 4012 C C . GLU A 1 496 ? 56.766 -6.419 -30.943 1.00 90.75 496 GLU A C 1
ATOM 4014 O O . GLU A 1 496 ? 56.245 -5.785 -30.029 1.00 90.75 496 GLU A O 1
ATOM 4019 N N . LYS A 1 497 ? 56.113 -6.675 -32.079 1.00 94.88 497 LYS A N 1
ATOM 4020 C CA . LYS A 1 497 ? 54.763 -6.179 -32.368 1.00 94.88 497 LYS A CA 1
ATOM 4021 C C . LYS A 1 497 ? 53.716 -6.706 -31.381 1.00 94.88 497 LYS A C 1
ATOM 4023 O O . LYS A 1 497 ? 52.839 -5.956 -30.952 1.00 94.88 497 LYS A O 1
ATOM 4028 N N . GLN A 1 498 ? 53.792 -7.981 -30.995 1.00 90.81 498 GLN A N 1
ATOM 4029 C CA . GLN A 1 498 ? 52.926 -8.546 -29.953 1.00 90.81 498 GLN A CA 1
ATOM 4030 C C . GLN A 1 498 ? 53.190 -7.895 -28.589 1.00 90.81 498 GLN A C 1
ATOM 4032 O O . GLN A 1 498 ? 52.249 -7.584 -27.855 1.00 90.81 498 GLN A O 1
ATOM 4037 N N . MET A 1 499 ? 54.456 -7.626 -28.263 1.00 92.94 499 MET A N 1
ATOM 4038 C CA . MET A 1 499 ? 54.838 -6.935 -27.036 1.00 92.94 499 MET A CA 1
ATOM 4039 C C . MET A 1 499 ? 54.323 -5.489 -27.019 1.00 92.94 499 MET A C 1
ATOM 4041 O O . MET A 1 499 ? 53.724 -5.089 -26.023 1.00 92.94 499 MET A O 1
ATOM 4045 N N . GLU A 1 500 ? 54.441 -4.737 -28.115 1.00 91.75 500 GLU A N 1
ATOM 4046 C CA . GLU A 1 500 ? 53.877 -3.384 -28.256 1.00 91.75 500 GLU A CA 1
ATOM 4047 C C . GLU A 1 500 ? 52.349 -3.376 -28.085 1.00 91.75 500 GLU A C 1
ATOM 4049 O O . GLU A 1 500 ? 51.786 -2.538 -27.373 1.00 91.75 500 GLU A O 1
ATOM 4054 N N . GLN A 1 501 ? 51.655 -4.352 -28.678 1.00 90.75 501 GLN A N 1
ATOM 4055 C CA . GLN A 1 501 ? 50.211 -4.522 -28.490 1.00 90.75 501 GLN A CA 1
ATOM 4056 C C . GLN A 1 501 ? 49.855 -4.834 -27.030 1.00 90.75 501 GLN A C 1
ATOM 4058 O O . GLN A 1 501 ? 48.890 -4.286 -26.500 1.00 90.75 501 GLN A O 1
ATOM 4063 N N . SER A 1 502 ? 50.637 -5.672 -26.347 1.00 91.56 502 SER A N 1
ATOM 4064 C CA . SER A 1 502 ? 50.420 -5.949 -24.922 1.00 91.56 502 SER A CA 1
ATOM 4065 C C . SER A 1 502 ? 50.695 -4.718 -24.046 1.00 91.56 502 SER A C 1
ATOM 4067 O O . SER A 1 502 ? 49.925 -4.420 -23.134 1.00 91.56 502 SER A O 1
ATOM 4069 N N . MET A 1 503 ? 51.731 -3.938 -24.368 1.00 92.69 503 MET A N 1
ATOM 4070 C CA . MET A 1 503 ? 52.100 -2.721 -23.647 1.00 92.69 503 MET A CA 1
ATOM 4071 C C . MET A 1 503 ? 51.009 -1.655 -23.767 1.00 92.69 503 MET A C 1
ATOM 4073 O O . MET A 1 503 ? 50.563 -1.120 -22.754 1.00 92.69 503 MET A O 1
ATOM 4077 N N . THR A 1 504 ? 50.493 -1.425 -24.975 1.00 92.00 504 THR A N 1
ATOM 4078 C CA . THR A 1 504 ? 49.370 -0.499 -25.203 1.00 92.00 504 THR A CA 1
ATOM 4079 C C . THR A 1 504 ? 48.089 -0.946 -24.490 1.00 92.00 504 THR A C 1
ATOM 4081 O O . THR A 1 504 ? 47.356 -0.114 -23.952 1.00 92.00 504 THR A O 1
ATOM 4084 N N . GLN A 1 505 ? 47.815 -2.253 -24.398 1.00 89.62 505 GLN A N 1
ATOM 4085 C CA . GLN A 1 505 ? 46.702 -2.771 -23.589 1.00 89.62 505 GLN A CA 1
ATOM 4086 C C . GLN A 1 505 ? 46.890 -2.481 -22.093 1.00 89.62 505 GLN A C 1
ATOM 4088 O O . GLN A 1 505 ? 45.947 -2.014 -21.448 1.00 89.62 505 GLN A O 1
ATOM 4093 N N . TYR A 1 506 ? 48.087 -2.701 -21.543 1.00 90.88 506 TYR A N 1
ATOM 4094 C CA . TYR A 1 506 ? 48.382 -2.385 -20.142 1.00 90.88 506 TYR A CA 1
ATOM 4095 C C . TYR A 1 506 ? 48.317 -0.881 -19.851 1.00 90.88 506 TYR A C 1
ATOM 4097 O O . TYR A 1 506 ? 47.788 -0.482 -18.814 1.00 90.88 506 TYR A O 1
ATOM 4105 N N . GLU A 1 507 ? 48.783 -0.030 -20.765 1.00 91.69 507 GLU A N 1
ATOM 4106 C CA . GLU A 1 507 ? 48.663 1.426 -20.641 1.00 91.69 507 GLU A CA 1
ATOM 4107 C C . GLU A 1 507 ? 47.199 1.879 -20.630 1.00 91.69 507 GLU A C 1
ATOM 4109 O O . GLU A 1 507 ? 46.809 2.695 -19.789 1.00 91.69 507 GLU A O 1
ATOM 4114 N N . ASN A 1 508 ? 46.363 1.296 -21.493 1.00 90.62 508 ASN A N 1
ATOM 4115 C CA . ASN A 1 508 ? 44.924 1.561 -21.522 1.00 90.62 508 ASN A CA 1
ATOM 4116 C C . ASN A 1 508 ? 44.224 1.100 -20.233 1.00 90.62 508 ASN A C 1
ATOM 4118 O O . ASN A 1 508 ? 43.388 1.828 -19.693 1.00 90.62 508 ASN A O 1
ATOM 4122 N N . GLN A 1 509 ? 44.590 -0.069 -19.696 1.00 90.12 509 GLN A N 1
ATOM 4123 C CA . GLN A 1 509 ? 44.100 -0.545 -18.396 1.00 90.12 509 GLN A CA 1
ATOM 4124 C C . GLN A 1 509 ? 44.554 0.366 -17.247 1.00 90.12 509 GLN A C 1
ATOM 4126 O O . GLN A 1 509 ? 43.784 0.670 -16.338 1.00 90.12 509 GLN A O 1
ATOM 4131 N N . LEU A 1 510 ? 45.791 0.862 -17.284 1.00 90.38 510 LEU A N 1
ATOM 4132 C CA . LEU A 1 510 ? 46.291 1.796 -16.280 1.00 90.38 510 LEU A CA 1
ATOM 4133 C C . LEU A 1 510 ? 45.572 3.151 -16.365 1.00 90.38 510 LEU A C 1
ATOM 4135 O O . LEU A 1 510 ? 45.270 3.758 -15.336 1.00 90.38 510 LEU A O 1
ATOM 4139 N N . ALA A 1 511 ? 45.273 3.628 -17.574 1.00 88.56 511 ALA A N 1
ATOM 4140 C CA . ALA A 1 511 ? 44.498 4.843 -17.794 1.00 88.56 511 ALA A CA 1
ATOM 4141 C C . ALA A 1 511 ? 43.055 4.703 -17.280 1.00 88.56 511 ALA A C 1
ATOM 4143 O O . ALA A 1 511 ? 42.574 5.605 -16.588 1.00 88.56 511 ALA A O 1
ATOM 4144 N N . SER A 1 512 ? 42.390 3.569 -17.536 1.00 88.44 512 SER A N 1
ATOM 4145 C CA . SER A 1 512 ? 41.038 3.305 -17.027 1.00 88.44 512 SER A CA 1
ATOM 4146 C C . SER A 1 512 ? 41.014 3.193 -15.500 1.00 88.44 512 SER A C 1
ATOM 4148 O O . SER A 1 512 ? 40.183 3.836 -14.860 1.00 88.44 512 SER A O 1
ATOM 4150 N N . LEU A 1 513 ? 41.983 2.499 -14.893 1.00 87.06 513 LEU A N 1
ATOM 4151 C CA . LEU A 1 513 ? 42.133 2.432 -13.436 1.00 87.06 513 LEU A CA 1
ATOM 4152 C C . LEU A 1 513 ? 42.392 3.811 -12.819 1.00 87.06 513 LEU A C 1
ATOM 4154 O O . LEU A 1 513 ? 41.814 4.146 -11.789 1.00 87.06 513 LEU A O 1
ATOM 4158 N N . ARG A 1 514 ? 43.218 4.656 -13.449 1.00 87.31 514 ARG A N 1
ATOM 4159 C CA . ARG A 1 514 ? 43.444 6.039 -12.989 1.00 87.31 514 ARG A CA 1
ATOM 4160 C C . ARG A 1 514 ? 42.174 6.886 -13.060 1.00 87.31 514 ARG A C 1
ATOM 4162 O O . ARG A 1 514 ? 41.954 7.708 -12.169 1.00 87.31 514 ARG A O 1
ATOM 4169 N N . LEU A 1 515 ? 41.356 6.716 -14.098 1.00 86.12 515 LEU A N 1
ATOM 4170 C CA . LEU A 1 515 ? 40.057 7.384 -14.210 1.00 86.12 515 LEU A CA 1
ATOM 4171 C C . LEU A 1 515 ? 39.079 6.882 -13.147 1.00 86.12 515 LEU A C 1
ATOM 4173 O O . LEU A 1 515 ? 38.409 7.701 -12.524 1.00 86.12 515 LEU A O 1
ATOM 4177 N N . GLU A 1 516 ? 39.058 5.580 -12.873 1.00 84.19 516 GLU A N 1
ATOM 4178 C CA . GLU A 1 516 ? 38.207 4.996 -11.836 1.00 84.19 516 GLU A CA 1
ATOM 4179 C C . GLU A 1 516 ? 38.624 5.457 -10.435 1.00 84.19 516 GLU A C 1
ATOM 4181 O O . GLU A 1 516 ? 37.785 5.887 -9.653 1.00 84.19 516 GLU A O 1
ATOM 4186 N N . VAL A 1 517 ? 39.925 5.509 -10.135 1.00 79.69 517 VAL A N 1
ATOM 4187 C CA . VAL A 1 517 ? 40.435 6.081 -8.877 1.00 79.69 517 VAL A CA 1
ATOM 4188 C C . VAL A 1 517 ? 40.070 7.562 -8.748 1.00 79.69 517 VAL A C 1
ATOM 4190 O O . VAL A 1 517 ? 39.703 8.010 -7.662 1.00 79.69 517 VAL A O 1
ATOM 4193 N N . LYS A 1 518 ? 40.130 8.342 -9.837 1.00 80.19 518 LYS A N 1
ATOM 4194 C CA . LYS A 1 518 ? 39.642 9.733 -9.838 1.00 80.19 518 LYS A CA 1
ATOM 4195 C C . LYS A 1 518 ? 38.130 9.803 -9.613 1.00 80.19 518 LYS A C 1
ATOM 4197 O O . LYS A 1 518 ? 37.684 10.674 -8.875 1.00 80.19 518 LYS A O 1
ATOM 4202 N N . ARG A 1 519 ? 37.349 8.891 -10.200 1.00 75.94 519 ARG A N 1
ATOM 4203 C CA . ARG A 1 519 ? 35.894 8.793 -10.014 1.00 75.94 519 ARG A CA 1
ATOM 4204 C C . ARG A 1 519 ? 35.537 8.452 -8.569 1.00 75.94 519 ARG A C 1
ATOM 4206 O O . ARG A 1 519 ? 34.680 9.118 -8.005 1.00 75.94 519 ARG A O 1
ATOM 4213 N N . LEU A 1 520 ? 36.238 7.496 -7.962 1.00 71.06 520 LEU A N 1
ATOM 4214 C CA . LEU A 1 520 ? 36.077 7.101 -6.560 1.00 71.06 520 LEU A CA 1
ATOM 4215 C C . LEU A 1 520 ? 36.488 8.226 -5.602 1.00 71.06 520 LEU A C 1
ATOM 4217 O O . LEU A 1 520 ? 35.724 8.563 -4.707 1.00 71.06 520 LEU A O 1
ATOM 4221 N N . ARG A 1 521 ? 37.618 8.906 -5.848 1.00 66.62 521 ARG A N 1
ATOM 4222 C CA . ARG A 1 521 ? 37.992 10.113 -5.082 1.00 66.62 521 ARG A CA 1
ATOM 4223 C C . ARG A 1 521 ? 36.964 11.235 -5.217 1.00 66.62 521 ARG A C 1
ATOM 4225 O O . ARG A 1 521 ? 36.690 11.936 -4.250 1.00 66.62 521 ARG A O 1
ATOM 4232 N N . ASN A 1 522 ? 36.383 11.412 -6.402 1.00 63.50 522 ASN A N 1
ATOM 4233 C CA . ASN A 1 522 ? 35.303 12.375 -6.609 1.00 63.50 522 ASN A CA 1
ATOM 4234 C C . ASN A 1 522 ? 33.993 11.923 -5.944 1.00 63.50 522 ASN A C 1
ATOM 4236 O O . ASN A 1 522 ? 33.198 12.773 -5.561 1.00 63.50 522 ASN A O 1
ATOM 4240 N N . TYR A 1 523 ? 33.778 10.619 -5.755 1.00 54.28 523 TYR A N 1
ATOM 4241 C CA . TYR A 1 523 ? 32.647 10.072 -5.002 1.00 54.28 523 TYR A CA 1
ATOM 4242 C C . TYR A 1 523 ? 32.724 10.467 -3.516 1.00 54.28 523 TYR A C 1
ATOM 4244 O O . TYR A 1 523 ? 31.724 10.914 -2.955 1.00 54.28 523 TYR A O 1
ATOM 4252 N N . ASP A 1 524 ? 33.925 10.470 -2.926 1.00 49.47 524 ASP A N 1
ATOM 4253 C CA . ASP A 1 524 ? 34.159 10.991 -1.567 1.00 49.47 524 ASP A CA 1
ATOM 4254 C C . ASP A 1 524 ? 33.923 12.514 -1.462 1.00 49.47 524 ASP A C 1
ATOM 4256 O O . ASP A 1 524 ? 33.614 13.032 -0.393 1.00 49.47 524 ASP A O 1
ATOM 4260 N N . CYS A 1 525 ? 33.991 13.255 -2.575 1.00 48.47 525 CYS A N 1
ATOM 4261 C CA . CYS A 1 525 ? 33.701 14.696 -2.606 1.00 48.47 525 CYS A CA 1
ATOM 4262 C C . CYS A 1 525 ? 32.193 15.014 -2.579 1.00 48.47 525 CYS A C 1
ATOM 4264 O O . CYS A 1 525 ? 31.817 16.135 -2.227 1.00 48.47 525 CYS A O 1
ATOM 4266 N N . TYR A 1 526 ? 31.341 14.050 -2.951 1.00 49.72 526 TYR A N 1
ATOM 4267 C CA . TYR A 1 526 ? 29.881 14.125 -2.800 1.00 49.72 526 TYR A CA 1
ATOM 4268 C C . TYR A 1 526 ? 29.402 13.555 -1.460 1.00 49.72 526 TYR A C 1
ATOM 4270 O O . TYR A 1 526 ? 28.305 13.887 -1.023 1.00 49.72 526 TYR A O 1
ATOM 4278 N N . ALA A 1 527 ? 30.251 12.799 -0.760 1.00 46.97 527 ALA A N 1
ATOM 4279 C CA . ALA A 1 527 ? 30.115 12.501 0.663 1.00 46.97 527 ALA A CA 1
ATOM 4280 C C . ALA A 1 527 ? 30.655 13.650 1.539 1.00 46.97 527 ALA A C 1
ATOM 4282 O O . ALA A 1 527 ? 31.236 13.422 2.599 1.00 46.97 527 ALA A O 1
ATOM 4283 N N . LYS A 1 528 ? 30.449 14.910 1.125 1.00 54.50 528 LYS A N 1
ATOM 4284 C CA . LYS A 1 528 ? 30.434 15.999 2.100 1.00 54.50 528 LYS A CA 1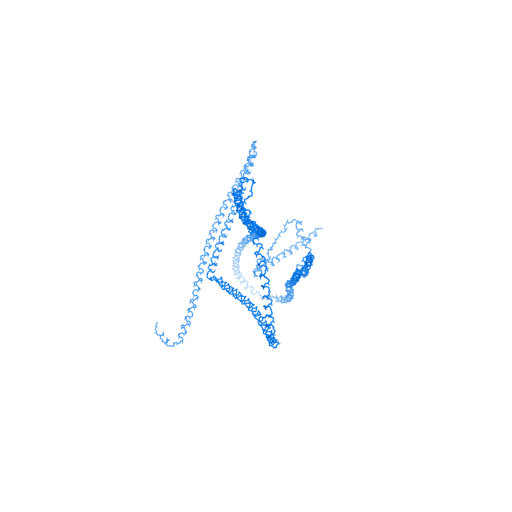
ATOM 4285 C C . LYS A 1 528 ? 29.233 15.737 2.991 1.00 54.50 528 LYS A C 1
ATOM 4287 O O . LYS A 1 528 ? 28.101 16.018 2.605 1.00 54.50 528 LYS A O 1
ATOM 4292 N N . GLU A 1 529 ? 29.502 15.149 4.150 1.00 56.31 529 GLU A N 1
ATOM 4293 C CA . GLU A 1 529 ? 28.634 15.220 5.312 1.00 56.31 529 GLU A CA 1
ATOM 4294 C C . GLU A 1 529 ? 28.053 16.635 5.350 1.00 56.31 529 GLU A C 1
ATOM 4296 O O . GLU A 1 529 ? 28.789 17.609 5.528 1.00 56.31 529 GLU A O 1
ATOM 4301 N N . ILE A 1 530 ? 26.745 16.766 5.108 1.00 58.94 530 ILE A N 1
ATOM 4302 C CA . ILE A 1 530 ? 26.026 17.970 5.518 1.00 58.94 530 ILE A CA 1
ATOM 4303 C C . ILE A 1 530 ? 26.406 18.122 6.991 1.00 58.94 530 ILE A C 1
ATOM 4305 O O . ILE A 1 530 ? 26.158 17.171 7.746 1.00 58.94 530 ILE A O 1
ATOM 4309 N N . PRO A 1 531 ? 27.066 19.223 7.404 1.00 68.38 531 PRO A N 1
ATOM 4310 C CA . PRO A 1 531 ? 27.497 19.379 8.780 1.00 68.38 531 PRO A CA 1
ATOM 4311 C C . PRO A 1 531 ? 26.306 19.057 9.670 1.00 68.38 531 PRO A C 1
ATOM 4313 O O . PRO A 1 531 ? 25.213 19.568 9.429 1.00 68.38 531 PRO A O 1
ATOM 4316 N N . PHE A 1 532 ? 26.479 18.193 10.671 1.00 71.38 532 PHE A N 1
ATOM 4317 C CA . PHE A 1 532 ? 25.384 17.751 11.545 1.00 71.38 532 PHE A CA 1
ATOM 4318 C C . PHE A 1 532 ? 24.529 18.930 12.049 1.00 71.38 532 PHE A C 1
ATOM 4320 O O . PHE A 1 532 ? 23.319 18.813 12.209 1.00 71.38 532 PHE A O 1
ATOM 4327 N N . GLN A 1 533 ? 25.149 20.101 12.202 1.00 76.25 533 GLN A N 1
ATOM 4328 C CA . GLN A 1 533 ? 24.511 21.361 12.559 1.00 76.25 533 GLN A CA 1
ATOM 4329 C C . GLN A 1 533 ? 23.542 21.922 11.493 1.00 76.25 533 GLN A C 1
ATOM 4331 O O . GLN A 1 533 ? 22.474 22.421 11.847 1.00 76.25 533 GLN A O 1
ATOM 4336 N N . GLU A 1 534 ? 23.854 21.817 10.200 1.00 77.75 534 GLU A N 1
ATOM 4337 C CA . GLU A 1 534 ? 22.939 22.162 9.097 1.00 77.75 534 GLU A CA 1
ATOM 4338 C C . GLU A 1 534 ? 21.760 21.184 9.022 1.00 77.75 534 GLU A C 1
ATOM 4340 O O . GLU A 1 534 ? 20.613 21.596 8.853 1.00 77.75 534 GLU A O 1
ATOM 4345 N N . LEU A 1 535 ? 22.005 19.892 9.250 1.00 80.75 535 LEU A N 1
ATOM 4346 C CA . LEU A 1 535 ? 20.932 18.899 9.327 1.00 80.75 535 LEU A CA 1
ATOM 4347 C C . LEU A 1 535 ? 20.025 19.140 10.548 1.00 80.75 535 LEU A C 1
ATOM 4349 O O . LEU A 1 535 ? 18.801 19.069 10.453 1.00 80.75 535 LEU A O 1
ATOM 4353 N N . GLN A 1 536 ? 20.616 19.476 11.696 1.00 81.00 536 GLN A N 1
ATOM 4354 C CA . GLN A 1 536 ? 19.901 19.762 12.939 1.00 81.00 536 GLN A CA 1
ATOM 4355 C C . GLN A 1 536 ? 19.056 21.039 12.829 1.00 81.00 536 GLN A C 1
ATOM 4357 O O . GLN A 1 536 ? 17.933 21.082 13.332 1.00 81.00 536 GLN A O 1
ATOM 4362 N N . THR A 1 537 ? 19.560 22.068 12.144 1.00 88.50 537 THR A N 1
ATOM 4363 C CA . THR A 1 537 ? 18.805 23.303 11.877 1.00 88.50 537 THR A CA 1
ATOM 4364 C C . THR A 1 537 ? 17.678 23.085 10.873 1.00 88.50 537 THR A C 1
ATOM 4366 O O . THR A 1 537 ? 16.582 23.600 11.091 1.00 88.50 537 THR A O 1
ATOM 4369 N N . GLN A 1 538 ? 17.884 22.270 9.834 1.00 90.00 538 GLN A N 1
ATOM 4370 C CA . GLN A 1 538 ? 16.811 21.875 8.915 1.00 90.00 538 GLN A CA 1
ATOM 4371 C C . GLN A 1 538 ? 15.731 21.043 9.620 1.00 90.00 538 GLN A C 1
ATOM 4373 O O . GLN A 1 538 ? 14.543 21.304 9.437 1.00 90.00 538 GLN A O 1
ATOM 4378 N N . LEU A 1 539 ? 16.120 20.100 10.484 1.00 87.62 539 LEU A N 1
ATOM 4379 C CA . LEU A 1 539 ? 15.183 19.328 11.304 1.00 87.62 539 LEU A CA 1
ATOM 4380 C C . LEU A 1 539 ? 14.374 20.224 12.244 1.00 87.62 539 LEU A C 1
ATOM 4382 O O . LEU A 1 539 ? 13.162 20.052 12.347 1.00 87.62 539 LEU A O 1
ATOM 4386 N N . LEU A 1 540 ? 15.014 21.200 12.893 1.00 93.19 540 LEU A N 1
ATOM 4387 C CA . LEU A 1 540 ? 14.322 22.156 13.756 1.00 93.19 540 LEU A CA 1
ATOM 4388 C C . LEU A 1 540 ? 13.343 23.031 12.960 1.00 93.19 540 LEU A C 1
ATOM 4390 O O . LEU A 1 540 ? 12.210 23.229 13.394 1.00 93.19 540 LEU A O 1
ATOM 4394 N N . ALA A 1 541 ? 13.745 23.518 11.783 1.00 91.88 541 ALA A N 1
ATOM 4395 C CA . ALA A 1 541 ? 12.879 24.305 10.909 1.00 91.88 541 ALA A CA 1
ATOM 4396 C C . ALA A 1 541 ? 11.658 23.499 10.435 1.00 91.88 541 ALA A C 1
ATOM 4398 O O . ALA A 1 541 ? 10.533 23.993 10.505 1.00 91.88 541 ALA A O 1
ATOM 4399 N N . LEU A 1 542 ? 11.863 22.241 10.028 1.00 93.75 542 LEU A N 1
ATOM 4400 C CA . LEU A 1 542 ? 10.778 21.325 9.671 1.00 93.75 542 LEU A CA 1
ATOM 4401 C C . LEU A 1 542 ? 9.870 21.029 10.868 1.00 93.75 542 LEU A C 1
ATOM 4403 O O . LEU A 1 542 ? 8.653 21.008 10.717 1.00 93.75 542 LEU A O 1
ATOM 4407 N N . HIS A 1 543 ? 10.430 20.857 12.066 1.00 93.12 543 HIS A N 1
ATOM 4408 C CA . HIS A 1 543 ? 9.646 20.631 13.278 1.00 93.12 543 HIS A CA 1
ATOM 4409 C C . HIS A 1 543 ? 8.738 21.827 13.597 1.00 93.12 543 HIS A C 1
ATOM 4411 O O . HIS A 1 543 ? 7.542 21.652 13.824 1.00 93.12 543 HIS A O 1
ATOM 4417 N N . ILE A 1 544 ? 9.278 23.049 13.521 1.00 93.62 544 ILE A N 1
ATOM 4418 C CA . ILE A 1 544 ? 8.503 24.284 13.701 1.00 93.62 544 ILE A CA 1
ATOM 4419 C C . ILE A 1 544 ? 7.400 24.387 12.637 1.00 93.62 544 ILE A C 1
ATOM 4421 O O . ILE A 1 544 ? 6.261 24.694 12.984 1.00 93.62 544 ILE A O 1
ATOM 4425 N N . GLN A 1 545 ? 7.698 24.079 11.369 1.00 95.12 545 GLN A N 1
ATOM 4426 C CA . GLN A 1 545 ? 6.697 24.077 10.293 1.00 95.12 545 GLN A CA 1
ATOM 4427 C C . GLN A 1 545 ? 5.582 23.050 10.525 1.00 95.12 545 GLN A C 1
ATOM 4429 O O . GLN A 1 545 ? 4.407 23.340 10.302 1.00 95.12 545 GLN A O 1
ATOM 4434 N N . VAL A 1 546 ? 5.920 21.850 10.998 1.00 93.69 546 VAL A N 1
ATOM 4435 C CA . VAL A 1 546 ? 4.928 20.820 11.330 1.00 93.69 546 VAL A CA 1
ATOM 4436 C C . VAL A 1 546 ? 4.042 21.281 12.485 1.00 93.69 546 VAL A C 1
ATOM 4438 O O . VAL A 1 546 ? 2.823 21.115 12.422 1.00 93.69 546 VAL A O 1
ATOM 4441 N N . GLU A 1 547 ? 4.609 21.911 13.515 1.00 92.88 547 GLU A N 1
ATOM 4442 C CA . GLU A 1 547 ? 3.813 22.475 14.604 1.00 92.88 547 GLU A CA 1
ATOM 4443 C C . GLU A 1 547 ? 2.880 23.596 14.133 1.00 92.88 547 GLU A C 1
ATOM 4445 O O . GLU A 1 547 ? 1.717 23.632 14.545 1.00 92.88 547 GLU A O 1
ATOM 4450 N N . THR A 1 548 ? 3.349 24.510 13.277 1.00 94.00 548 THR A N 1
ATOM 4451 C CA . THR A 1 548 ? 2.501 25.587 12.741 1.00 94.00 548 THR A CA 1
ATOM 4452 C C . THR A 1 548 ? 1.373 25.023 11.888 1.00 94.00 548 THR A C 1
ATOM 4454 O O . THR A 1 548 ? 0.216 25.362 12.126 1.00 94.00 548 THR A O 1
ATOM 4457 N N . LEU A 1 549 ? 1.674 24.083 10.987 1.00 93.69 549 LEU A N 1
ATOM 4458 C CA . LEU A 1 549 ? 0.665 23.423 10.155 1.00 93.69 549 LEU A CA 1
ATOM 4459 C C . LEU A 1 549 ? -0.331 22.611 10.995 1.00 93.69 549 LEU A C 1
ATOM 4461 O O . LEU A 1 549 ? -1.517 22.556 10.674 1.00 93.69 549 LEU A O 1
ATOM 4465 N N . SER A 1 550 ? 0.113 22.011 12.102 1.00 91.50 550 SER A N 1
ATOM 4466 C CA . SER A 1 550 ? -0.769 21.313 13.042 1.00 91.50 550 SER A CA 1
ATOM 4467 C C . SER A 1 550 ? -1.746 22.275 13.732 1.00 91.50 550 SER A C 1
ATOM 4469 O O . SER A 1 550 ? -2.948 21.999 13.786 1.00 91.50 550 SER A O 1
ATOM 4471 N N . ARG A 1 551 ? -1.271 23.444 14.192 1.00 92.00 551 ARG A N 1
ATOM 4472 C CA . ARG A 1 551 ? -2.126 24.502 14.772 1.00 92.00 551 ARG A CA 1
ATOM 4473 C C . ARG A 1 551 ? -3.094 25.091 13.739 1.00 92.00 551 ARG A C 1
ATOM 4475 O O . ARG A 1 551 ? -4.259 25.327 14.047 1.00 92.00 551 ARG A O 1
ATOM 4482 N N . GLU A 1 552 ? -2.648 25.292 12.504 1.00 93.81 552 GLU A N 1
ATOM 4483 C CA . GLU A 1 552 ? -3.513 25.752 11.413 1.00 93.81 552 GLU A CA 1
ATOM 4484 C C . GLU A 1 552 ? -4.579 24.713 11.059 1.00 93.81 552 GLU A C 1
ATOM 4486 O O . GLU A 1 552 ? -5.748 25.057 10.892 1.00 93.81 552 GLU A O 1
ATOM 4491 N N . LYS A 1 553 ? -4.218 23.426 11.020 1.00 93.50 553 LYS A N 1
ATOM 4492 C CA . LYS A 1 553 ? -5.170 22.334 10.801 1.00 93.50 553 LYS A CA 1
ATOM 4493 C C . LYS A 1 553 ? -6.258 22.324 11.873 1.00 93.50 553 LYS A C 1
ATOM 4495 O O . LYS A 1 553 ? -7.432 22.208 11.528 1.00 93.50 553 LYS A O 1
ATOM 4500 N N . THR A 1 554 ? -5.916 22.454 13.155 1.00 91.00 554 THR A N 1
ATOM 4501 C CA . THR A 1 554 ? -6.927 22.477 14.229 1.00 91.00 554 THR A CA 1
ATOM 4502 C C . THR A 1 554 ? -7.813 23.724 14.156 1.00 91.00 554 THR A C 1
ATOM 4504 O O . THR A 1 554 ? -9.031 23.621 14.331 1.00 91.00 554 THR A O 1
ATOM 4507 N N . ALA A 1 555 ? -7.253 24.884 13.800 1.00 91.19 555 ALA A N 1
ATOM 4508 C CA . ALA A 1 555 ? -8.022 26.102 13.534 1.00 91.19 555 ALA A CA 1
ATOM 4509 C C . ALA A 1 555 ? -8.973 25.945 12.329 1.00 91.19 555 ALA A C 1
ATOM 4511 O O . ALA A 1 555 ? -10.131 26.360 12.379 1.00 91.19 555 ALA A O 1
ATOM 4512 N N . LEU A 1 556 ? -8.531 25.287 11.254 1.00 93.69 556 LEU A N 1
ATOM 4513 C CA . LEU A 1 556 ? -9.364 25.027 10.079 1.00 93.69 556 LEU A CA 1
ATOM 4514 C C . LEU A 1 556 ? -10.472 24.014 10.371 1.00 93.69 556 LEU A C 1
ATOM 4516 O O . LEU A 1 556 ? -11.605 24.222 9.945 1.00 93.69 556 LEU A O 1
ATOM 4520 N N . VAL A 1 557 ? -10.181 22.956 11.130 1.00 94.56 557 VAL A N 1
ATOM 4521 C CA . VAL A 1 557 ? -11.181 21.963 11.551 1.00 94.56 557 VAL A CA 1
ATOM 4522 C C . VAL A 1 557 ? -12.263 22.614 12.417 1.00 94.56 557 VAL A C 1
ATOM 4524 O O . VAL A 1 557 ? -13.450 22.403 12.173 1.00 94.56 557 VAL A O 1
ATOM 4527 N N . THR A 1 558 ? -11.885 23.461 13.378 1.00 92.12 558 THR A N 1
ATOM 4528 C CA . THR A 1 558 ? -12.858 24.187 14.215 1.00 92.12 558 THR A CA 1
ATOM 4529 C C . THR A 1 558 ? -13.674 25.196 13.399 1.00 92.12 558 THR A C 1
ATOM 4531 O O . THR A 1 558 ? -14.894 25.277 13.565 1.00 92.12 558 THR A O 1
ATOM 4534 N N . ALA A 1 559 ? -13.051 25.904 12.451 1.00 90.38 559 ALA A N 1
ATOM 4535 C CA . ALA A 1 559 ? -13.745 26.807 11.530 1.00 90.38 559 ALA A CA 1
ATOM 4536 C C . ALA A 1 559 ? -14.663 26.081 10.525 1.00 90.38 559 ALA A C 1
ATOM 4538 O O . ALA A 1 559 ? -15.661 26.647 10.074 1.00 90.38 559 ALA A O 1
ATOM 4539 N N . ALA A 1 560 ? -14.337 24.846 10.139 1.00 90.31 560 ALA A N 1
ATOM 4540 C CA . ALA A 1 560 ? -15.188 24.010 9.296 1.00 90.31 560 ALA A CA 1
ATOM 4541 C C . ALA A 1 560 ? -16.400 23.492 10.082 1.00 90.31 560 ALA A C 1
ATOM 4543 O O . ALA A 1 560 ? -17.525 23.589 9.597 1.00 90.31 560 ALA A O 1
ATOM 4544 N N . ALA A 1 561 ? -16.192 23.034 11.321 1.00 88.12 561 ALA A N 1
ATOM 4545 C CA . ALA A 1 561 ? -17.272 22.604 12.207 1.00 88.12 561 ALA A CA 1
ATOM 4546 C C . ALA A 1 561 ? -18.260 23.746 12.510 1.00 88.12 561 ALA A C 1
ATOM 4548 O O . ALA A 1 561 ? -19.476 23.549 12.452 1.00 88.12 561 ALA A O 1
ATOM 4549 N N . SER A 1 562 ? -17.763 24.963 12.765 1.00 87.62 562 SER A N 1
ATOM 4550 C CA . SER A 1 562 ? -18.625 26.131 12.991 1.00 87.62 562 SER A CA 1
ATOM 4551 C C . SER A 1 562 ? -19.418 26.527 11.739 1.00 87.62 562 SER A C 1
ATOM 4553 O O . SER A 1 562 ? -20.602 26.856 11.844 1.00 87.62 562 SER A O 1
ATOM 4555 N N . ARG A 1 563 ? -18.810 26.435 10.546 1.00 91.56 563 ARG A N 1
ATOM 4556 C CA . ARG A 1 563 ? -19.501 26.653 9.265 1.00 91.56 563 ARG A CA 1
ATOM 4557 C C . ARG A 1 563 ? -20.562 25.593 8.979 1.00 91.56 563 ARG A C 1
ATOM 4559 O O . ARG A 1 563 ? -21.655 25.962 8.566 1.00 91.56 563 ARG A O 1
ATOM 4566 N N . ALA A 1 564 ? -20.287 24.317 9.242 1.00 86.25 564 ALA A N 1
ATOM 4567 C CA . ALA A 1 564 ? -21.266 23.243 9.078 1.00 86.25 564 ALA A CA 1
ATOM 4568 C C . ALA A 1 564 ? -22.506 23.467 9.963 1.00 86.25 564 ALA A C 1
ATOM 4570 O O . ALA A 1 564 ? -23.632 23.435 9.472 1.00 86.25 564 ALA A O 1
ATOM 4571 N N . LEU A 1 565 ? -22.302 23.817 11.239 1.00 90.38 565 LEU A N 1
ATOM 4572 C CA . LEU A 1 565 ? -23.386 24.187 12.158 1.00 90.38 565 LEU A CA 1
ATOM 4573 C C . LEU A 1 565 ? -24.184 25.410 11.682 1.00 90.38 565 LEU A C 1
ATOM 4575 O O . LEU A 1 565 ? -25.395 25.490 11.893 1.00 90.38 565 LEU A O 1
ATOM 4579 N N . MET A 1 566 ? -23.517 26.392 11.075 1.00 90.81 566 MET A N 1
ATOM 4580 C CA . MET A 1 566 ? -24.180 27.572 10.521 1.00 90.81 566 MET A CA 1
ATOM 4581 C C . MET A 1 566 ? -25.053 27.209 9.313 1.00 90.81 566 MET A C 1
ATOM 4583 O O . MET A 1 566 ? -26.209 27.626 9.265 1.00 90.81 566 MET A O 1
ATOM 4587 N N . LEU A 1 567 ? -24.552 26.378 8.396 1.00 89.62 567 LEU A N 1
ATOM 4588 C CA . LEU A 1 567 ? -25.320 25.894 7.246 1.00 89.62 567 LEU A CA 1
ATOM 4589 C C . LEU A 1 567 ? -26.542 25.080 7.678 1.00 89.62 567 LEU A C 1
ATOM 4591 O O . LEU A 1 567 ? -27.644 25.366 7.220 1.00 89.62 567 LEU A O 1
ATOM 4595 N N . GLU A 1 568 ? -26.389 24.171 8.641 1.00 90.25 568 GLU A N 1
ATOM 4596 C CA . GLU A 1 568 ? -27.509 23.393 9.181 1.00 90.25 568 GLU A CA 1
ATOM 4597 C C . GLU A 1 568 ? -28.598 24.304 9.785 1.00 90.25 568 GLU A C 1
ATOM 4599 O O . GLU A 1 568 ? -29.800 24.082 9.614 1.00 90.25 568 GLU A O 1
ATOM 4604 N N . ARG A 1 569 ? -28.203 25.392 10.464 1.00 88.88 569 ARG A N 1
ATOM 4605 C CA . ARG A 1 569 ? -29.156 26.400 10.961 1.00 88.88 569 ARG A CA 1
ATOM 4606 C C . ARG A 1 569 ? -29.879 27.121 9.823 1.00 88.88 569 ARG A C 1
ATOM 4608 O O . ARG A 1 569 ? -31.074 27.387 9.961 1.00 88.88 569 ARG A O 1
ATOM 4615 N N . HIS A 1 570 ? -29.189 27.439 8.730 1.00 86.88 570 HIS A N 1
ATOM 4616 C CA . HIS A 1 570 ? -29.805 28.070 7.562 1.00 86.88 570 HIS A CA 1
ATOM 4617 C C . HIS A 1 570 ? -30.762 27.133 6.828 1.00 86.88 570 HIS A C 1
ATOM 4619 O O . HIS A 1 570 ? -31.846 27.579 6.462 1.00 86.88 570 HIS A O 1
ATOM 4625 N N . GLU A 1 571 ? -30.423 25.853 6.676 1.00 88.12 571 GLU A N 1
ATOM 4626 C CA . GLU A 1 571 ? -31.317 24.843 6.097 1.00 88.12 571 GLU A CA 1
ATOM 4627 C C . GLU A 1 571 ? -32.600 24.706 6.920 1.00 88.12 571 GLU A C 1
ATOM 4629 O O . GLU A 1 571 ? -33.700 24.845 6.386 1.00 88.12 571 GLU A O 1
ATOM 4634 N N . ARG A 1 572 ? -32.481 24.573 8.250 1.00 90.62 572 ARG A N 1
ATOM 4635 C CA . ARG A 1 572 ? -33.649 24.534 9.147 1.00 90.62 572 ARG A CA 1
ATOM 4636 C C . ARG A 1 572 ? -34.503 25.801 9.044 1.00 90.62 572 ARG A C 1
ATOM 4638 O O . ARG A 1 572 ? -35.731 25.722 9.065 1.00 90.62 572 ARG A O 1
ATOM 4645 N N . ALA A 1 573 ? -33.878 26.975 8.941 1.00 86.12 573 ALA A N 1
ATOM 4646 C CA . ALA A 1 573 ? -34.602 28.230 8.759 1.00 86.12 573 ALA A CA 1
ATOM 4647 C C . ALA A 1 573 ? -35.316 28.282 7.397 1.00 86.12 573 ALA A C 1
ATOM 4649 O O . ALA A 1 573 ? -36.483 28.669 7.336 1.00 86.12 573 ALA A O 1
ATOM 4650 N N . ALA A 1 574 ? -34.653 27.854 6.321 1.00 86.19 574 ALA A N 1
ATOM 4651 C CA . ALA A 1 574 ? -35.229 27.780 4.982 1.00 86.19 574 ALA A CA 1
ATOM 4652 C C . ALA A 1 574 ? -36.432 26.825 4.931 1.00 86.19 574 ALA A C 1
ATOM 4654 O O . ALA A 1 574 ? -37.467 27.183 4.369 1.00 86.19 574 ALA A O 1
ATOM 4655 N N . ASP A 1 575 ? -36.350 25.670 5.594 1.00 88.56 575 ASP A N 1
ATOM 4656 C CA . ASP A 1 575 ? -37.464 24.728 5.725 1.00 88.56 575 ASP A CA 1
ATOM 4657 C C . ASP A 1 575 ? -38.668 25.343 6.444 1.00 88.56 575 ASP A C 1
ATOM 4659 O O . ASP A 1 575 ? -39.814 25.174 6.010 1.00 88.56 575 ASP A O 1
ATOM 4663 N N . LEU A 1 576 ? -38.431 26.088 7.528 1.00 89.75 576 LEU A N 1
ATOM 4664 C CA . LEU A 1 576 ? -39.488 26.813 8.236 1.00 89.75 576 LEU A CA 1
ATOM 4665 C C . LEU A 1 576 ? -40.119 27.887 7.346 1.00 89.75 576 LEU A C 1
ATOM 4667 O O . LEU A 1 576 ? -41.348 27.975 7.285 1.00 89.75 576 LEU A O 1
ATOM 4671 N N . PHE A 1 577 ? -39.315 28.648 6.598 1.00 83.94 577 PHE A N 1
ATOM 4672 C CA . PHE A 1 577 ? -39.833 29.615 5.630 1.00 83.94 577 PHE A CA 1
ATOM 4673 C C . PHE A 1 577 ? -40.647 28.932 4.527 1.00 83.94 577 PHE A C 1
ATOM 4675 O O . PHE A 1 577 ? -41.738 29.397 4.205 1.00 83.94 577 PHE A O 1
ATOM 4682 N N . ALA A 1 578 ? -40.194 27.798 3.993 1.00 88.56 578 ALA A N 1
ATOM 4683 C CA . ALA A 1 578 ? -40.927 27.042 2.981 1.00 88.56 578 ALA A CA 1
ATOM 4684 C C . ALA A 1 578 ? -42.259 26.489 3.516 1.00 88.56 578 ALA A C 1
ATOM 4686 O O . ALA A 1 578 ? -43.267 26.493 2.803 1.00 88.56 578 ALA A O 1
ATOM 4687 N N . ARG A 1 579 ? -42.298 26.024 4.772 1.00 89.25 579 ARG A N 1
ATOM 4688 C CA . ARG A 1 579 ? -43.542 25.617 5.450 1.00 89.25 579 ARG A CA 1
ATOM 4689 C C . ARG A 1 579 ? -44.483 26.799 5.653 1.00 89.25 579 ARG A C 1
ATOM 4691 O O . ARG A 1 579 ? -45.660 26.681 5.339 1.00 89.25 579 ARG A O 1
ATOM 4698 N N . MET A 1 580 ? -43.967 27.941 6.102 1.00 88.81 580 MET A N 1
ATOM 4699 C CA . MET A 1 580 ? -44.753 29.161 6.286 1.00 88.81 580 MET A CA 1
ATOM 4700 C C . MET A 1 580 ? -45.330 29.669 4.960 1.00 88.81 580 MET A C 1
ATOM 4702 O O . MET A 1 580 ? -46.496 30.043 4.896 1.00 88.81 580 MET A O 1
ATOM 4706 N N . VAL A 1 581 ? -44.543 29.649 3.881 1.00 86.19 581 VAL A N 1
ATOM 4707 C CA . VAL A 1 581 ? -45.004 30.039 2.542 1.00 86.19 581 VAL A CA 1
ATOM 4708 C C . VAL A 1 581 ? -46.089 29.088 2.037 1.00 86.19 581 VAL A C 1
ATOM 4710 O O . VAL A 1 581 ? -47.073 29.563 1.476 1.00 86.19 581 VAL A O 1
ATOM 4713 N N . ARG A 1 582 ? -45.954 27.772 2.258 1.00 87.50 582 ARG A N 1
ATOM 4714 C CA . ARG A 1 582 ? -47.010 26.793 1.944 1.00 87.50 582 ARG A CA 1
ATOM 4715 C C . ARG A 1 582 ? -48.278 27.059 2.746 1.00 87.50 582 ARG A C 1
ATOM 4717 O O . ARG A 1 582 ? -49.303 27.317 2.137 1.00 87.50 582 ARG A O 1
ATOM 4724 N N . ALA A 1 583 ? -48.174 27.161 4.070 1.00 83.94 583 ALA A N 1
ATOM 4725 C CA . ALA A 1 583 ? -49.308 27.480 4.933 1.00 83.94 583 ALA A CA 1
ATOM 4726 C C . ALA A 1 583 ? -49.996 28.792 4.525 1.00 83.94 583 ALA A C 1
ATOM 4728 O O . ALA A 1 583 ? -51.217 28.878 4.539 1.00 83.94 583 ALA A O 1
ATOM 4729 N N . ARG A 1 584 ? -49.228 29.807 4.102 1.00 82.44 584 ARG A N 1
ATOM 4730 C CA . ARG A 1 584 ? -49.775 31.064 3.578 1.00 82.44 584 ARG A CA 1
ATOM 4731 C C . ARG A 1 584 ? -50.507 30.868 2.249 1.00 82.44 584 ARG A C 1
ATOM 4733 O O . ARG A 1 584 ? -51.555 31.474 2.068 1.00 82.44 584 ARG A O 1
ATOM 4740 N N . ARG A 1 585 ? -49.982 30.055 1.325 1.00 80.25 585 ARG A N 1
ATOM 4741 C CA . ARG A 1 585 ? -50.681 29.709 0.073 1.00 80.25 585 ARG A CA 1
ATOM 4742 C C . ARG A 1 585 ? -51.962 28.928 0.352 1.00 80.25 585 ARG A C 1
ATOM 4744 O O . ARG A 1 585 ? -52.982 29.260 -0.236 1.00 80.25 585 ARG A O 1
ATOM 4751 N N . ASP A 1 586 ? -51.919 27.973 1.275 1.00 78.69 586 ASP A N 1
ATOM 4752 C CA . ASP A 1 586 ? -53.071 27.161 1.673 1.00 78.69 586 ASP A CA 1
ATOM 4753 C C . ASP A 1 586 ? -54.154 28.032 2.335 1.00 78.69 586 ASP A C 1
ATOM 4755 O O . ASP A 1 586 ? -55.329 27.921 1.999 1.00 78.69 586 ASP A O 1
ATOM 4759 N N . LEU A 1 587 ? -53.760 28.981 3.196 1.00 77.50 587 LEU A N 1
ATOM 4760 C CA . LEU A 1 587 ? -54.656 29.993 3.773 1.00 77.50 587 LEU A CA 1
ATOM 4761 C C . LEU A 1 587 ? -55.262 30.912 2.712 1.00 77.50 587 LEU A C 1
ATOM 4763 O O . LEU A 1 587 ? -56.451 31.199 2.763 1.00 77.50 587 LEU A O 1
ATOM 4767 N N . VAL A 1 588 ? -54.468 31.380 1.747 1.00 80.19 588 VAL A N 1
ATOM 4768 C CA . VAL A 1 588 ? -54.969 32.214 0.643 1.00 80.19 588 VAL A CA 1
ATOM 4769 C C . VAL A 1 588 ? -55.934 31.425 -0.244 1.00 80.19 588 VAL A C 1
ATOM 4771 O O . VAL A 1 588 ? -56.942 31.980 -0.663 1.00 80.19 588 VAL A O 1
ATOM 4774 N N . ALA A 1 589 ? -55.674 30.140 -0.495 1.00 75.81 589 ALA A N 1
ATOM 4775 C CA . ALA A 1 589 ? -56.594 29.267 -1.219 1.00 75.81 589 ALA A CA 1
ATOM 4776 C C . ALA A 1 589 ? -57.905 29.049 -0.442 1.00 75.81 589 ALA A C 1
ATOM 4778 O O . ALA A 1 589 ? -58.977 29.115 -1.037 1.00 75.81 589 ALA A O 1
ATOM 4779 N N . ALA A 1 590 ? -57.829 28.867 0.881 1.00 71.31 590 ALA A N 1
ATOM 4780 C CA . ALA A 1 590 ? -58.998 28.740 1.751 1.00 71.31 590 ALA A CA 1
ATOM 4781 C C . ALA A 1 590 ? -59.824 30.037 1.830 1.00 71.31 590 ALA A C 1
ATOM 4783 O O . ALA A 1 590 ? -61.048 29.986 1.825 1.00 71.31 590 ALA A O 1
ATOM 4784 N N . LEU A 1 591 ? -59.166 31.201 1.853 1.00 69.69 591 LEU A N 1
ATOM 4785 C CA . LEU A 1 591 ? -59.816 32.518 1.879 1.00 69.69 591 LEU A CA 1
ATOM 4786 C C . LEU A 1 591 ? -60.288 32.992 0.492 1.00 69.69 591 LEU A C 1
ATOM 4788 O O . LEU A 1 591 ? -61.144 33.866 0.405 1.00 69.69 591 LEU A O 1
ATOM 4792 N N . GLY A 1 592 ? -59.738 32.438 -0.593 1.00 59.31 592 GLY A N 1
ATOM 4793 C CA . GLY A 1 592 ? -60.137 32.735 -1.974 1.00 59.31 592 GLY A CA 1
ATOM 4794 C C . GLY A 1 592 ? -61.487 32.128 -2.378 1.00 59.31 592 GLY A C 1
ATOM 4795 O O . GLY A 1 592 ? -62.048 32.525 -3.399 1.00 59.31 592 GLY A O 1
ATOM 4796 N N . GLY A 1 593 ? -62.023 31.201 -1.578 1.00 56.66 593 GLY A N 1
ATOM 4797 C CA . GLY A 1 593 ? -63.381 30.670 -1.700 1.00 56.66 593 GLY A CA 1
ATOM 4798 C C . GLY A 1 593 ? -64.381 31.445 -0.835 1.00 56.66 593 GLY A C 1
ATOM 4799 O O . GLY A 1 593 ? -64.705 31.021 0.267 1.00 56.66 593 GLY A O 1
ATOM 4800 N N . ASN A 1 594 ? -64.877 32.577 -1.334 1.00 50.62 594 ASN A N 1
ATOM 4801 C CA . ASN A 1 594 ? -66.057 33.281 -0.802 1.00 50.62 594 ASN A CA 1
ATOM 4802 C C . ASN A 1 594 ? -67.325 32.390 -0.922 1.00 50.62 594 ASN A C 1
ATOM 4804 O O . ASN A 1 594 ? -67.420 31.623 -1.875 1.00 50.62 594 ASN A O 1
ATOM 4808 N N . SER A 1 595 ? -68.357 32.459 -0.068 1.00 51.97 595 SER A N 1
ATOM 4809 C CA . SER A 1 595 ? -68.765 33.534 0.853 1.00 51.97 595 SER A CA 1
ATOM 4810 C C . SER A 1 595 ? -69.808 33.083 1.896 1.00 51.97 595 SER A C 1
ATOM 4812 O O . SER A 1 595 ? -70.721 32.337 1.554 1.00 51.97 595 SER A O 1
ATOM 4814 N N . GLU A 1 596 ? -69.709 33.701 3.082 1.00 45.31 596 GLU A N 1
ATOM 4815 C CA . GLU A 1 596 ? -70.680 33.929 4.184 1.00 45.31 596 GLU A CA 1
ATOM 4816 C C . GLU A 1 596 ? -70.300 33.289 5.537 1.00 45.31 596 GLU A C 1
ATOM 4818 O O . GL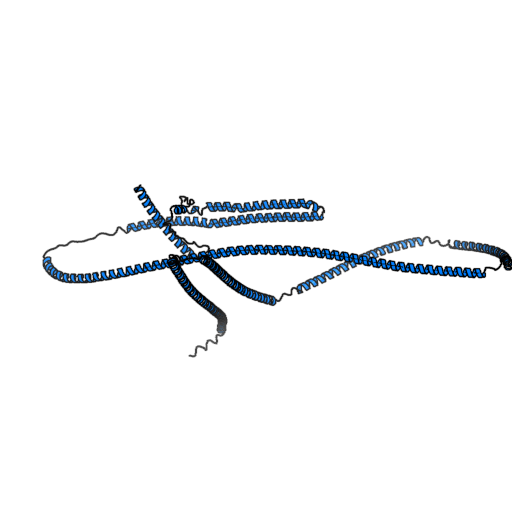U A 1 596 ? -70.146 32.071 5.623 1.00 45.31 596 GLU A O 1
ATOM 4823 N N . PRO A 1 597 ? -70.142 34.093 6.618 1.00 52.69 597 PRO A N 1
ATOM 4824 C CA . PRO A 1 597 ? -69.733 33.580 7.917 1.00 52.69 597 PRO A CA 1
ATOM 4825 C C . PRO A 1 597 ? -70.938 32.915 8.580 1.00 52.69 597 PRO A C 1
ATOM 4827 O O . PRO A 1 597 ? -71.877 33.585 9.019 1.00 52.69 597 PRO A O 1
ATOM 4830 N N . SER A 1 598 ? -70.920 31.586 8.666 1.00 48.41 598 SER A N 1
ATOM 4831 C CA . SER A 1 598 ? -71.909 30.875 9.472 1.00 48.41 598 SER A CA 1
ATOM 4832 C C . SER A 1 598 ? -71.760 31.324 10.931 1.00 48.41 598 SER A C 1
ATOM 4834 O O . SER A 1 598 ? -70.652 31.481 11.435 1.00 48.41 598 SER A O 1
ATOM 4836 N N . SER A 1 599 ? -72.854 31.527 11.663 1.00 52.62 599 SER A N 1
ATOM 4837 C CA . SER A 1 599 ? -72.794 31.921 13.081 1.00 52.62 599 SER A CA 1
ATOM 4838 C C . SER A 1 599 ? -72.140 30.862 13.992 1.00 52.62 599 SER A C 1
ATOM 4840 O O . SER A 1 599 ? -71.913 31.130 15.170 1.00 52.62 599 SER A O 1
ATOM 4842 N N . LEU A 1 600 ? -71.810 29.678 13.458 1.00 52.44 600 LEU A N 1
ATOM 4843 C CA . LEU A 1 600 ? -70.961 28.670 14.101 1.00 52.44 600 LEU A CA 1
ATOM 4844 C C . LEU A 1 600 ? -69.469 29.064 14.112 1.00 52.44 600 LEU A C 1
ATOM 4846 O O . LEU A 1 600 ? -68.739 28.643 15.011 1.00 52.44 600 LEU A O 1
ATOM 4850 N N . ASP A 1 601 ? -69.028 29.924 13.187 1.00 53.75 601 ASP A N 1
ATOM 4851 C CA . ASP A 1 601 ? -67.625 30.330 13.045 1.00 53.75 601 ASP A CA 1
ATOM 4852 C C . ASP A 1 601 ? -67.151 31.296 14.128 1.00 53.75 601 ASP A C 1
ATOM 4854 O O . ASP A 1 601 ? -65.958 31.351 14.386 1.00 53.75 601 ASP A O 1
ATOM 4858 N N . GLN A 1 602 ? -68.019 32.041 14.821 1.00 55.53 602 GLN A N 1
ATOM 4859 C CA . GLN A 1 602 ? -67.549 32.946 15.885 1.00 55.53 602 GLN A CA 1
ATOM 4860 C C . GLN A 1 602 ? -67.052 32.190 17.120 1.00 55.53 602 GLN A C 1
ATOM 4862 O O . GLN A 1 602 ? -66.084 32.617 17.750 1.00 55.53 602 GLN A O 1
ATOM 4867 N N . PHE A 1 603 ? -67.673 31.056 17.459 1.00 59.97 603 PHE A N 1
ATOM 4868 C CA . PHE A 1 603 ? -67.238 30.240 18.594 1.00 59.97 603 PHE A CA 1
ATOM 4869 C C . PHE A 1 603 ? -65.962 29.464 18.246 1.00 59.97 603 PHE A C 1
ATOM 4871 O O . PHE A 1 603 ? -65.009 29.479 19.027 1.00 59.97 603 PHE A O 1
ATOM 4878 N N . ALA A 1 604 ? -65.909 28.891 17.037 1.00 61.94 604 ALA A N 1
ATOM 4879 C CA . ALA A 1 604 ? -64.721 28.230 16.506 1.00 61.94 604 ALA A CA 1
ATOM 4880 C C . ALA A 1 604 ? -63.557 29.218 16.315 1.00 61.94 604 ALA A C 1
ATOM 4882 O O . ALA A 1 604 ? -62.447 28.932 16.752 1.00 61.94 604 ALA A O 1
ATOM 4883 N N . HIS A 1 605 ? -63.790 30.420 15.778 1.00 68.12 605 HIS A N 1
ATOM 4884 C CA . HIS A 1 605 ? -62.767 31.465 15.697 1.00 68.12 605 HIS A CA 1
ATOM 4885 C C . HIS A 1 605 ? -62.341 31.963 17.070 1.00 68.12 605 HIS A C 1
ATOM 4887 O O . HIS A 1 605 ? -61.151 32.143 17.273 1.00 68.12 605 HIS A O 1
ATOM 4893 N N . ALA A 1 606 ? -63.245 32.156 18.035 1.00 72.56 606 ALA A N 1
ATOM 4894 C CA . ALA A 1 606 ? -62.850 32.568 19.382 1.00 72.56 606 ALA A CA 1
ATOM 4895 C C . ALA A 1 606 ? -62.008 31.492 20.087 1.00 72.56 606 ALA A C 1
ATOM 4897 O O . ALA A 1 606 ? -61.101 31.816 20.854 1.00 72.56 606 ALA A O 1
ATOM 4898 N N . GLU A 1 607 ? -62.287 30.214 19.833 1.00 74.38 607 GLU A N 1
ATOM 4899 C CA . GLU A 1 607 ? -61.529 29.085 20.369 1.00 74.38 607 GLU A CA 1
ATOM 4900 C C . GLU A 1 607 ? -60.191 28.875 19.647 1.00 74.38 607 GLU A C 1
ATOM 4902 O O . GLU A 1 607 ? -59.168 28.656 20.296 1.00 74.38 607 GLU A O 1
ATOM 4907 N N . VAL A 1 608 ? -60.151 29.060 18.326 1.00 75.50 608 VAL A N 1
ATOM 4908 C CA . VAL A 1 608 ? -58.914 29.094 17.536 1.00 75.50 608 VAL A CA 1
ATOM 4909 C C . VAL A 1 608 ? -58.068 30.310 17.910 1.00 75.50 608 VAL A C 1
ATOM 4911 O O . VAL A 1 608 ? -56.868 30.179 18.089 1.00 75.50 608 VAL A O 1
ATOM 4914 N N . SER A 1 609 ? -58.658 31.484 18.126 1.00 78.31 609 SER A N 1
ATOM 4915 C CA . SER A 1 609 ? -57.942 32.673 18.596 1.00 78.31 609 SER A CA 1
ATOM 4916 C C . SER A 1 609 ? -57.432 32.496 20.023 1.00 78.31 609 SER A C 1
ATOM 4918 O O . SER A 1 609 ? -56.291 32.853 20.293 1.00 78.31 609 SER A O 1
ATOM 4920 N N . ARG A 1 610 ? -58.208 31.884 20.931 1.00 79.50 610 ARG A N 1
ATOM 4921 C CA . ARG A 1 610 ? -57.730 31.540 22.282 1.00 79.50 610 ARG A CA 1
ATOM 4922 C C . ARG A 1 610 ? -56.599 30.517 22.247 1.00 79.50 610 ARG A C 1
ATOM 4924 O O . ARG A 1 610 ? -55.611 30.698 22.955 1.00 79.50 610 ARG A O 1
ATOM 4931 N N . SER A 1 611 ? -56.717 29.472 21.430 1.00 78.88 611 SER A N 1
ATOM 4932 C CA . SER A 1 611 ? -55.666 28.460 21.299 1.00 78.88 611 SER A CA 1
ATOM 4933 C C . SER A 1 611 ? -54.419 29.039 20.632 1.00 78.88 611 SER A C 1
ATOM 4935 O O . SER A 1 611 ? -53.321 28.819 21.131 1.00 78.88 611 SER A O 1
ATOM 4937 N N . LEU A 1 612 ? -54.561 29.886 19.611 1.00 79.31 612 LEU A N 1
ATOM 4938 C CA . LEU A 1 612 ? -53.452 30.602 18.982 1.00 79.31 612 LEU A CA 1
ATOM 4939 C C . LEU A 1 612 ? -52.778 31.569 19.964 1.00 79.31 612 LEU A C 1
ATOM 4941 O O . LEU A 1 612 ? -51.556 31.576 20.057 1.00 79.31 612 LEU A O 1
ATOM 4945 N N . SER A 1 613 ? -53.537 32.342 20.746 1.00 83.25 613 SER A N 1
ATOM 4946 C CA . SER A 1 613 ? -52.980 33.208 21.794 1.00 83.25 613 SER A CA 1
ATOM 4947 C C . SER A 1 613 ? -52.268 32.408 22.885 1.00 83.25 613 SER A C 1
ATOM 4949 O O . SER A 1 613 ? -51.202 32.820 23.332 1.00 83.25 613 SER A O 1
ATOM 4951 N N . SER A 1 614 ? -52.801 31.249 23.278 1.00 85.00 614 SER A N 1
ATOM 4952 C CA . SER A 1 614 ? -52.157 30.339 24.233 1.00 85.00 614 SER A CA 1
ATOM 4953 C C . SER A 1 614 ? -50.861 29.738 23.672 1.00 85.00 614 SER A C 1
ATOM 4955 O O . SER A 1 614 ? -49.840 29.714 24.359 1.00 85.00 614 SER A O 1
ATOM 4957 N N . VAL A 1 615 ? -50.856 29.325 22.403 1.00 83.88 615 VAL A N 1
ATOM 4958 C CA . VAL A 1 615 ? -49.658 28.834 21.702 1.00 83.88 615 VAL A CA 1
ATOM 4959 C C . VAL A 1 615 ? -48.621 29.949 21.541 1.00 83.88 615 VAL A C 1
ATOM 4961 O O . VAL A 1 615 ? -47.433 29.725 21.749 1.00 83.88 615 VAL A O 1
ATOM 4964 N N . CYS A 1 616 ? -49.042 31.174 21.230 1.00 83.75 616 CYS A N 1
ATOM 4965 C CA . CYS A 1 616 ? -48.148 32.327 21.159 1.00 83.75 616 CYS A CA 1
ATOM 4966 C C . CYS A 1 616 ? -47.571 32.694 22.532 1.00 83.75 616 CYS A C 1
ATOM 4968 O O . CYS A 1 616 ? -46.385 33.000 22.613 1.00 83.75 616 CYS A O 1
ATOM 4970 N N . ALA A 1 617 ? -48.367 32.628 23.603 1.00 82.62 617 ALA A N 1
ATOM 4971 C CA . ALA A 1 617 ? -47.906 32.882 24.968 1.00 82.62 617 ALA A CA 1
ATOM 4972 C C . ALA A 1 617 ? -46.901 31.817 25.428 1.00 82.62 617 ALA A C 1
ATOM 4974 O O . ALA A 1 617 ? -45.794 32.151 25.833 1.00 82.62 617 ALA A O 1
ATOM 4975 N N . THR A 1 618 ? -47.227 30.535 25.252 1.00 83.62 618 THR A N 1
ATOM 4976 C CA . THR A 1 618 ? -46.306 29.430 25.567 1.00 83.62 618 THR A CA 1
ATOM 4977 C C . THR A 1 618 ? -45.039 29.483 24.715 1.00 83.62 618 THR A C 1
ATOM 4979 O O . THR A 1 618 ? -43.943 29.293 25.234 1.00 83.62 618 THR A O 1
ATOM 4982 N N . SER A 1 619 ? -45.143 29.822 23.429 1.00 80.06 619 SER A N 1
ATOM 4983 C CA . SER A 1 619 ? -43.980 30.067 22.571 1.00 80.06 619 SER A CA 1
ATOM 4984 C C . SER A 1 619 ? -43.132 31.223 23.107 1.00 80.06 619 SER A C 1
ATOM 4986 O O . SER A 1 619 ? -41.922 31.069 23.269 1.00 80.06 619 SER A O 1
ATOM 4988 N N . ALA A 1 620 ? -43.741 32.353 23.474 1.00 84.06 620 ALA A N 1
ATOM 4989 C CA . ALA A 1 620 ? -43.034 33.484 24.069 1.00 84.06 620 ALA A CA 1
ATOM 4990 C C . ALA A 1 620 ? -42.324 33.105 25.383 1.00 84.06 620 ALA A C 1
ATOM 4992 O O . ALA A 1 620 ? -41.160 33.470 25.564 1.00 84.06 620 ALA A O 1
ATOM 4993 N N . ASP A 1 621 ? -42.964 32.311 26.242 1.00 85.31 621 ASP A N 1
ATOM 4994 C CA . ASP A 1 621 ? -42.380 31.797 27.486 1.00 85.31 621 ASP A CA 1
ATOM 4995 C C . ASP A 1 621 ? -41.219 30.826 27.220 1.00 85.31 621 ASP A C 1
ATOM 4997 O O . ASP A 1 621 ? -40.168 30.896 27.858 1.00 85.31 621 ASP A O 1
ATOM 5001 N N . THR A 1 622 ? -41.337 29.954 26.214 1.00 85.88 622 THR A N 1
ATOM 5002 C CA . THR A 1 622 ? -40.218 29.083 25.818 1.00 85.88 622 THR A CA 1
ATOM 5003 C C . THR A 1 622 ? -39.049 29.882 25.238 1.00 85.88 622 THR A C 1
ATOM 5005 O O . THR A 1 622 ? -37.890 29.562 25.505 1.00 85.88 622 THR A O 1
ATOM 5008 N N . TRP A 1 623 ? -39.316 30.967 24.505 1.00 82.69 623 TRP A N 1
ATOM 5009 C CA . TRP A 1 623 ? -38.285 31.860 23.975 1.00 82.69 623 TRP A CA 1
ATOM 5010 C C . TRP A 1 623 ? -37.570 32.659 25.065 1.00 82.69 623 TRP A C 1
ATOM 5012 O O . TRP A 1 623 ? -36.353 32.863 24.979 1.00 82.69 623 TRP A O 1
ATOM 5022 N N . THR A 1 624 ? -38.287 33.130 26.086 1.00 89.12 624 THR A N 1
ATOM 5023 C CA . THR A 1 624 ? -37.669 33.806 27.235 1.00 89.12 624 THR A CA 1
ATOM 5024 C C . THR A 1 624 ? -36.837 32.825 28.058 1.00 89.12 624 THR A C 1
ATOM 5026 O O . THR A 1 624 ? -35.690 33.147 28.378 1.00 89.12 624 THR A O 1
ATOM 5029 N N . ALA A 1 625 ? -37.332 31.605 28.292 1.00 86.31 625 ALA A N 1
ATOM 5030 C CA . ALA A 1 625 ? -36.576 30.533 28.942 1.00 86.31 625 ALA A CA 1
ATOM 5031 C C . ALA A 1 625 ? -35.301 30.167 28.162 1.00 86.31 625 ALA A C 1
ATOM 5033 O O . ALA A 1 625 ? -34.216 30.093 28.739 1.00 86.31 625 ALA A O 1
ATOM 5034 N N . LEU A 1 626 ? -35.387 30.034 26.834 1.00 88.00 626 LEU A N 1
ATOM 5035 C CA . LEU A 1 626 ? -34.227 29.754 25.987 1.00 88.00 626 LEU A CA 1
ATOM 5036 C C . LEU A 1 626 ? -33.194 30.890 26.026 1.00 88.00 626 LEU A C 1
ATOM 5038 O O . LEU A 1 626 ? -31.989 30.633 26.061 1.00 88.00 626 LEU A O 1
ATOM 5042 N N . ARG A 1 627 ? -33.636 32.157 26.048 1.00 86.62 627 ARG A N 1
ATOM 5043 C CA . ARG A 1 627 ? -32.730 33.304 26.229 1.00 86.62 627 ARG A CA 1
ATOM 5044 C C . ARG A 1 627 ? -32.042 33.282 27.593 1.00 86.62 627 ARG A C 1
ATOM 5046 O O . ARG A 1 627 ? -30.846 33.566 27.653 1.00 86.62 627 ARG A O 1
ATOM 5053 N N . ALA A 1 628 ? -32.762 32.933 28.658 1.00 86.94 628 ALA A N 1
ATOM 5054 C CA . ALA A 1 628 ? -32.191 32.804 29.996 1.00 86.94 628 ALA A CA 1
ATOM 5055 C C . ALA A 1 628 ? -31.141 31.682 30.057 1.00 86.94 628 ALA A C 1
ATOM 5057 O O . ALA A 1 628 ? -30.042 31.900 30.574 1.00 86.94 628 ALA A O 1
ATOM 5058 N N . GLU A 1 629 ? -31.423 30.525 29.450 1.00 90.69 629 GLU A N 1
ATOM 5059 C CA . GLU A 1 629 ? -30.462 29.422 29.355 1.00 90.69 629 GLU A CA 1
ATOM 5060 C C . GLU A 1 629 ? -29.240 29.792 28.515 1.00 90.69 629 GLU A C 1
ATOM 5062 O O . GLU A 1 629 ? -28.113 29.551 28.938 1.00 90.69 629 GLU A O 1
ATOM 5067 N N . ARG A 1 630 ? -29.419 30.476 27.379 1.00 87.75 630 ARG A N 1
ATOM 5068 C CA . ARG A 1 630 ? -28.292 30.980 26.582 1.00 87.75 630 ARG A CA 1
ATOM 5069 C C . ARG A 1 630 ? -27.404 31.934 27.385 1.00 87.75 630 ARG A C 1
ATOM 5071 O O . ARG A 1 630 ? -26.184 31.827 27.321 1.00 87.75 630 ARG A O 1
ATOM 5078 N N . ALA A 1 631 ? -27.993 32.845 28.159 1.00 87.06 631 ALA A N 1
ATOM 5079 C CA . ALA A 1 631 ? -27.235 33.741 29.031 1.00 87.06 631 ALA A CA 1
ATOM 5080 C C . ALA A 1 631 ? -26.515 32.981 30.162 1.00 87.06 631 ALA A C 1
ATOM 5082 O O . ALA A 1 631 ? -25.408 33.347 30.553 1.00 87.06 631 ALA A O 1
ATOM 5083 N N . ARG A 1 632 ? -27.118 31.908 30.689 1.00 90.75 632 ARG A N 1
ATOM 5084 C CA . ARG A 1 632 ? -26.476 31.017 31.665 1.00 90.75 632 ARG A CA 1
ATOM 5085 C C . ARG A 1 632 ? -25.280 30.285 31.058 1.00 90.75 632 ARG A C 1
ATOM 5087 O O . ARG A 1 632 ? -24.225 30.284 31.680 1.00 90.75 632 ARG A O 1
ATOM 5094 N N . VAL A 1 633 ? -25.425 29.736 29.852 1.00 87.69 633 VAL A N 1
ATOM 5095 C CA . VAL A 1 633 ? -24.340 29.061 29.123 1.00 87.69 633 VAL A CA 1
ATOM 5096 C C . VAL A 1 633 ? -23.176 30.015 28.873 1.00 87.69 633 VAL A C 1
ATOM 5098 O O . VAL A 1 633 ? -22.061 29.685 29.249 1.00 87.69 633 VAL A O 1
ATOM 5101 N N . LEU A 1 634 ? -23.429 31.228 28.371 1.00 89.06 634 LEU A N 1
ATOM 5102 C CA . LEU A 1 634 ? -22.367 32.218 28.137 1.00 89.06 634 LEU A CA 1
ATOM 5103 C C . LEU A 1 634 ? -21.594 32.583 29.419 1.00 89.06 634 LEU A C 1
ATOM 5105 O O . LEU A 1 634 ? -20.379 32.753 29.381 1.00 89.06 634 LEU A O 1
ATOM 5109 N N . ARG A 1 635 ? -22.277 32.671 30.570 1.00 90.88 635 ARG A N 1
ATOM 5110 C CA . ARG A 1 635 ? -21.616 32.892 31.871 1.00 90.88 635 ARG A CA 1
ATOM 5111 C C . ARG A 1 635 ? -20.777 31.695 32.316 1.00 90.88 635 ARG A C 1
ATOM 5113 O O . ARG A 1 635 ? -19.727 31.880 32.918 1.00 90.88 635 ARG A O 1
ATOM 5120 N N . LEU A 1 636 ? -21.236 30.475 32.043 1.00 91.50 636 LEU A N 1
ATOM 5121 C CA . LEU A 1 636 ? -20.463 29.270 32.341 1.00 91.50 636 LEU A CA 1
ATOM 5122 C C . LEU A 1 636 ? -19.239 29.160 31.429 1.00 91.50 636 LEU A C 1
ATOM 5124 O O . LEU A 1 636 ? -18.159 28.851 31.914 1.00 91.50 636 LEU A O 1
ATOM 5128 N N . GLU A 1 637 ? -19.381 29.469 30.141 1.00 88.00 637 GLU A N 1
ATOM 5129 C CA . GLU A 1 637 ? -18.266 29.518 29.193 1.00 88.00 637 GLU A CA 1
ATOM 5130 C C . GLU A 1 637 ? -17.206 30.540 29.628 1.00 88.00 637 GLU A C 1
ATOM 5132 O O . GLU A 1 637 ? -16.018 30.217 29.620 1.00 88.00 637 GLU A O 1
ATOM 5137 N N . SER A 1 638 ? -17.610 31.734 30.090 1.00 90.75 638 SER A N 1
ATOM 5138 C CA . SER A 1 638 ? -16.652 32.719 30.613 1.00 90.75 638 SER A CA 1
ATOM 5139 C C . SER A 1 638 ? -15.963 32.233 31.892 1.00 90.75 638 SER A C 1
ATOM 5141 O O . SER A 1 638 ? -14.748 32.368 32.010 1.00 90.75 638 SER A O 1
ATOM 5143 N N . ALA A 1 639 ? -16.701 31.613 32.819 1.00 90.56 639 ALA A N 1
ATOM 5144 C CA . ALA A 1 639 ? -16.139 31.073 34.057 1.00 90.56 639 ALA A CA 1
ATOM 5145 C C . ALA A 1 639 ? -15.142 29.928 33.800 1.00 90.56 639 ALA A C 1
ATOM 5147 O O . ALA A 1 639 ? -14.095 29.860 34.440 1.00 90.56 639 ALA A O 1
ATOM 5148 N N . VAL A 1 640 ? -15.434 29.045 32.839 1.00 90.62 640 VAL A N 1
ATOM 5149 C CA . VAL A 1 640 ? -14.518 27.967 32.425 1.00 90.62 640 VAL A CA 1
ATOM 5150 C C . VAL A 1 640 ? -13.248 28.547 31.803 1.00 90.62 640 VAL A C 1
ATOM 5152 O O . VAL A 1 640 ? -12.149 28.084 32.109 1.00 90.62 640 VAL A O 1
ATOM 5155 N N . LEU A 1 641 ? -13.373 29.586 30.973 1.00 92.44 641 LEU A N 1
ATOM 5156 C CA . LEU A 1 641 ? -12.220 30.265 30.387 1.00 92.44 641 LEU A CA 1
ATOM 5157 C C . LEU A 1 641 ? -11.342 30.923 31.466 1.00 92.44 641 LEU A C 1
ATOM 5159 O O . LEU A 1 641 ? -10.125 30.745 31.457 1.00 92.44 641 LEU A O 1
ATOM 5163 N N . GLU A 1 642 ? -11.938 31.610 32.441 1.00 90.94 642 GLU A N 1
ATOM 5164 C CA . GLU A 1 642 ? -11.210 32.176 33.584 1.00 90.94 642 GLU A CA 1
ATOM 5165 C C . GLU A 1 642 ? -10.481 31.101 34.401 1.00 90.94 642 GLU A C 1
ATOM 5167 O O . GLU A 1 642 ? -9.305 31.274 34.729 1.00 90.94 642 GLU A O 1
ATOM 5172 N N . GLN A 1 643 ? -11.130 29.962 34.669 1.00 91.56 643 GLN A N 1
ATOM 5173 C CA . GLN A 1 643 ? -10.494 28.824 35.340 1.00 91.56 643 GLN A CA 1
ATOM 5174 C C . GLN A 1 643 ? -9.327 28.251 34.527 1.00 91.56 643 GLN A C 1
ATOM 5176 O O . GLN A 1 643 ? -8.278 27.955 35.097 1.00 91.56 643 GLN A O 1
ATOM 5181 N N . SER A 1 644 ? -9.463 28.137 33.203 1.00 87.69 644 SER A N 1
ATOM 5182 C CA . SER A 1 644 ? -8.379 27.649 32.342 1.00 87.69 644 SER A CA 1
ATOM 5183 C C . SER A 1 644 ? -7.152 28.568 32.378 1.00 87.69 644 SER A C 1
ATOM 5185 O O . SER A 1 644 ? -6.031 28.099 32.572 1.00 87.69 644 SER A O 1
ATOM 5187 N N . LEU A 1 645 ? -7.362 29.889 32.316 1.00 92.94 645 LEU A N 1
ATOM 5188 C CA . LEU A 1 645 ? -6.294 30.884 32.427 1.00 92.94 645 LEU A CA 1
ATOM 5189 C C . LEU A 1 645 ? -5.634 30.860 33.810 1.00 92.94 645 LEU A C 1
ATOM 5191 O O . LEU A 1 645 ? -4.423 31.058 33.924 1.00 92.94 645 LEU A O 1
ATOM 5195 N N . GLN A 1 646 ? -6.410 30.617 34.865 1.00 94.00 646 GLN A N 1
ATOM 5196 C CA . GLN A 1 646 ? -5.884 30.479 36.219 1.00 94.00 646 GLN A CA 1
ATOM 5197 C C . GLN A 1 646 ? -5.002 29.231 36.359 1.00 94.00 646 GLN A C 1
ATOM 5199 O O . GLN A 1 646 ? -3.890 29.334 36.876 1.00 94.00 646 GLN A O 1
ATOM 5204 N N . LEU A 1 647 ? -5.434 28.086 35.822 1.00 90.06 647 LEU A N 1
ATOM 5205 C CA . LEU A 1 647 ? -4.634 26.857 35.801 1.00 90.06 647 LEU A CA 1
ATOM 5206 C C . LEU A 1 647 ? -3.332 27.030 35.008 1.00 90.06 647 LEU A C 1
ATOM 5208 O O . LEU A 1 647 ? -2.285 26.546 35.436 1.00 90.06 647 LEU A O 1
ATOM 5212 N N . GLU A 1 648 ? -3.351 27.766 33.894 1.00 91.00 648 GLU A N 1
ATOM 5213 C CA . GLU A 1 648 ? -2.122 28.100 33.165 1.00 91.00 648 GLU A CA 1
ATOM 5214 C C . GLU A 1 648 ? -1.158 28.950 34.003 1.00 91.00 648 GLU A C 1
ATOM 5216 O O . GLU A 1 648 ? 0.052 28.705 33.999 1.00 91.00 648 GLU A O 1
ATOM 5221 N N . ARG A 1 649 ? -1.666 29.949 34.739 1.00 94.50 649 ARG A N 1
ATOM 5222 C CA . ARG A 1 649 ? -0.844 30.777 35.641 1.00 94.50 649 ARG A CA 1
ATOM 5223 C C . ARG A 1 649 ? -0.234 29.934 36.756 1.00 94.50 649 ARG A C 1
ATOM 5225 O O . ARG A 1 649 ? 0.964 30.045 37.008 1.00 94.50 649 ARG A O 1
ATOM 5232 N N . GLU A 1 650 ? -1.024 29.066 37.378 1.00 92.12 650 GLU A N 1
ATOM 5233 C CA . GLU A 1 650 ? -0.557 28.139 38.413 1.00 92.12 650 GLU A CA 1
ATOM 5234 C C . GLU A 1 650 ? 0.483 27.155 37.863 1.00 92.12 650 GLU A C 1
ATOM 5236 O O . GLU A 1 650 ? 1.510 26.930 38.503 1.00 92.12 650 GLU A O 1
ATOM 5241 N N . GLY A 1 651 ? 0.294 26.650 36.641 1.00 90.06 651 GLY A N 1
ATOM 5242 C CA . GLY A 1 651 ? 1.278 25.826 35.936 1.00 90.06 651 GLY A CA 1
ATOM 5243 C C . GLY A 1 651 ? 2.615 26.546 35.713 1.00 90.06 651 GLY A C 1
ATOM 5244 O O . GLY A 1 651 ? 3.683 25.970 35.933 1.00 90.06 651 GLY A O 1
ATOM 5245 N N . ARG A 1 652 ? 2.589 27.838 35.355 1.00 92.62 652 ARG A N 1
ATOM 5246 C CA . ARG A 1 652 ? 3.811 28.659 35.239 1.00 92.62 652 ARG A CA 1
ATOM 5247 C C . ARG A 1 652 ? 4.496 28.874 36.590 1.00 92.62 652 ARG A C 1
ATOM 5249 O O . ARG A 1 652 ? 5.718 28.796 36.671 1.00 92.62 652 ARG A O 1
ATOM 5256 N N . VAL A 1 653 ? 3.736 29.118 37.657 1.00 93.69 653 VAL A N 1
ATOM 5257 C CA . VAL A 1 653 ? 4.305 29.263 39.009 1.00 93.69 653 VAL A CA 1
ATOM 5258 C C . VAL A 1 653 ? 4.922 27.944 39.473 1.00 93.69 653 VAL A C 1
ATOM 5260 O O . VAL A 1 653 ? 6.037 27.937 39.990 1.00 93.69 653 VAL A O 1
ATOM 5263 N N . ARG A 1 654 ? 4.247 26.816 39.232 1.00 93.31 654 ARG A N 1
ATOM 5264 C CA . ARG A 1 654 ? 4.746 25.482 39.575 1.00 93.31 654 ARG A CA 1
ATOM 5265 C C . ARG A 1 654 ? 6.070 25.174 38.881 1.00 93.31 654 ARG A C 1
ATOM 5267 O O . ARG A 1 654 ? 7.019 24.798 39.559 1.00 93.31 654 ARG A O 1
ATOM 5274 N N . THR A 1 655 ? 6.170 25.417 37.575 1.00 91.94 655 THR A N 1
ATOM 5275 C CA . THR A 1 655 ? 7.422 25.199 36.828 1.00 91.94 655 THR A CA 1
ATOM 5276 C C . THR A 1 655 ? 8.551 26.119 37.309 1.00 91.94 655 THR A C 1
ATOM 5278 O O . THR A 1 655 ? 9.689 25.673 37.451 1.00 91.94 655 THR A O 1
ATOM 5281 N N . GLN A 1 656 ? 8.257 27.379 37.655 1.00 92.56 656 GLN A N 1
ATOM 5282 C CA . GLN A 1 656 ? 9.242 28.281 38.270 1.00 92.56 656 GLN A CA 1
ATOM 5283 C C . GLN A 1 656 ? 9.717 27.792 39.647 1.00 92.56 656 GLN A C 1
ATOM 5285 O O . GLN A 1 656 ? 10.909 27.880 39.954 1.00 92.56 656 GLN A O 1
ATOM 5290 N N . LEU A 1 657 ? 8.810 27.279 40.482 1.00 92.56 657 LEU A N 1
ATOM 5291 C CA . LEU A 1 657 ? 9.148 26.724 41.794 1.00 92.56 657 LEU A CA 1
ATOM 5292 C C . LEU A 1 657 ? 9.952 25.428 41.673 1.00 92.56 657 LEU A C 1
ATOM 5294 O O . LEU A 1 657 ? 10.926 25.258 42.401 1.00 92.56 657 LEU A O 1
ATOM 5298 N N . GLU A 1 658 ? 9.601 24.549 40.736 1.00 92.31 658 GLU A N 1
ATOM 5299 C CA . GLU A 1 658 ? 10.362 23.334 40.426 1.00 92.31 658 GLU A CA 1
ATOM 5300 C C . GLU A 1 658 ? 11.779 23.674 39.948 1.00 92.31 658 GLU A C 1
ATOM 5302 O O . GLU A 1 658 ? 12.749 23.071 40.410 1.00 92.31 658 GLU A O 1
ATOM 5307 N N . TRP A 1 659 ? 11.927 24.704 39.112 1.00 93.94 659 TRP A N 1
ATOM 5308 C CA . TRP A 1 659 ? 13.236 25.193 38.681 1.00 93.94 659 TRP A CA 1
ATOM 5309 C C . TRP A 1 659 ? 14.061 25.764 39.843 1.00 93.94 659 TRP A C 1
ATOM 5311 O O . TRP A 1 659 ? 15.227 25.401 40.010 1.00 93.94 659 TRP A O 1
ATOM 5321 N N . ARG A 1 660 ? 13.458 26.603 40.700 1.00 93.44 660 ARG A N 1
ATOM 5322 C CA . ARG A 1 660 ? 14.125 27.118 41.911 1.00 93.44 660 ARG A CA 1
ATOM 5323 C C . ARG A 1 660 ? 14.520 25.994 42.861 1.00 93.44 660 ARG A C 1
ATOM 5325 O O . ARG A 1 660 ? 15.632 26.009 43.378 1.00 93.44 660 ARG A O 1
ATOM 5332 N N . ARG A 1 661 ? 13.648 25.003 43.056 1.00 92.94 661 ARG A N 1
ATOM 5333 C CA . ARG A 1 661 ? 13.943 23.811 43.854 1.00 92.94 661 ARG A CA 1
ATOM 5334 C C . ARG A 1 661 ? 15.151 23.065 43.288 1.00 92.94 661 ARG A C 1
ATOM 5336 O O . ARG A 1 661 ? 16.059 22.763 44.050 1.00 92.94 661 ARG A O 1
ATOM 5343 N N . ALA A 1 662 ? 15.208 22.833 41.978 1.00 90.62 662 ALA A N 1
ATOM 5344 C CA . ALA A 1 662 ? 16.338 22.154 41.343 1.00 90.62 662 ALA A CA 1
ATOM 5345 C C . ALA A 1 662 ? 17.663 22.927 41.502 1.00 90.62 662 ALA A C 1
ATOM 5347 O O . ALA A 1 662 ? 18.719 22.320 41.688 1.00 90.62 662 ALA A O 1
ATOM 5348 N N . ILE A 1 663 ? 17.628 24.265 41.458 1.00 91.25 663 ILE A N 1
ATOM 5349 C CA . ILE A 1 663 ? 18.807 25.103 41.736 1.00 91.25 663 ILE A CA 1
ATOM 5350 C C . ILE A 1 663 ? 19.242 24.962 43.188 1.00 91.25 663 ILE A C 1
ATOM 5352 O O . ILE A 1 663 ? 20.415 24.686 43.435 1.00 91.25 663 ILE A O 1
ATOM 5356 N N . LEU A 1 664 ? 18.307 25.093 44.129 1.00 91.50 664 LEU A N 1
ATOM 5357 C CA . LEU A 1 664 ? 18.592 24.959 45.555 1.00 91.50 664 LEU A CA 1
ATOM 5358 C C . LEU A 1 664 ? 19.118 23.560 45.892 1.00 91.50 664 LEU A C 1
ATOM 5360 O O . LEU A 1 664 ? 20.055 23.435 46.668 1.00 91.50 664 LEU A O 1
ATOM 5364 N N . GLU A 1 665 ? 18.595 22.503 45.270 1.00 91.06 665 GLU A N 1
ATOM 5365 C CA . GLU A 1 665 ? 19.118 21.140 45.423 1.00 91.06 665 GLU A CA 1
ATOM 5366 C C . GLU A 1 665 ? 20.566 21.030 44.920 1.00 91.06 665 GLU A C 1
ATOM 5368 O O . GLU A 1 665 ? 21.416 20.457 45.605 1.00 91.06 665 GLU A O 1
ATOM 5373 N N . ARG A 1 666 ? 20.893 21.640 43.773 1.00 88.19 666 ARG A N 1
ATOM 5374 C CA . ARG A 1 666 ? 22.275 21.700 43.261 1.00 88.19 666 ARG A CA 1
ATOM 5375 C C . ARG A 1 666 ? 23.198 22.536 44.147 1.00 88.19 666 ARG A C 1
ATOM 5377 O O . ARG A 1 666 ? 24.375 22.208 44.282 1.00 88.19 666 ARG A O 1
ATOM 5384 N N . GLU A 1 667 ? 22.708 23.629 44.720 1.00 88.94 667 GLU A N 1
ATOM 5385 C CA . GLU A 1 667 ? 23.461 24.463 45.662 1.00 88.94 667 GLU A CA 1
ATOM 5386 C C . GLU A 1 667 ? 23.691 23.748 46.990 1.00 88.94 667 GLU A C 1
ATOM 5388 O O . GLU A 1 667 ? 24.814 23.750 47.476 1.00 88.94 667 GLU A O 1
ATOM 5393 N N . MET A 1 668 ? 22.689 23.047 47.520 1.00 83.38 668 MET A N 1
ATOM 5394 C CA . MET A 1 668 ? 22.817 22.208 48.712 1.00 83.38 668 MET A CA 1
ATOM 5395 C C . MET A 1 668 ? 23.816 21.069 48.504 1.00 83.38 668 MET A C 1
ATOM 5397 O O . MET A 1 668 ? 24.613 20.782 49.397 1.00 83.38 668 MET A O 1
ATOM 5401 N N . LEU A 1 669 ? 23.815 20.434 47.328 1.00 82.69 669 LEU A N 1
ATOM 5402 C CA . LEU A 1 669 ? 24.820 19.430 46.972 1.00 82.69 669 LEU A CA 1
ATOM 5403 C C . LEU A 1 669 ? 26.225 20.043 46.920 1.00 82.69 669 LEU A C 1
ATOM 5405 O O . LEU A 1 669 ? 27.151 19.487 47.509 1.00 82.69 669 LEU A O 1
ATOM 5409 N N . ARG A 1 670 ? 26.387 21.222 46.302 1.00 81.25 670 ARG A N 1
ATOM 5410 C CA . ARG A 1 670 ? 27.665 21.956 46.305 1.00 81.25 670 ARG A CA 1
ATOM 5411 C C . ARG A 1 670 ? 28.105 22.351 47.717 1.00 81.25 670 ARG A C 1
ATOM 5413 O O . ARG A 1 670 ? 29.248 22.097 48.069 1.00 81.25 670 ARG A O 1
ATOM 5420 N N . ALA A 1 671 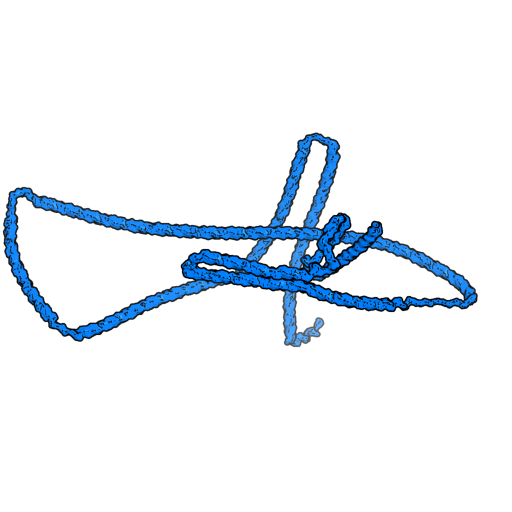? 27.208 22.882 48.544 1.00 77.38 671 ALA A N 1
ATOM 5421 C CA . ALA A 1 671 ? 27.494 23.269 49.923 1.00 77.38 671 ALA A CA 1
ATOM 5422 C C . ALA A 1 671 ? 27.862 22.064 50.801 1.00 77.38 671 ALA A C 1
ATOM 5424 O O . ALA A 1 671 ? 28.780 22.161 51.608 1.00 77.38 671 ALA A O 1
ATOM 5425 N N . ARG A 1 672 ? 27.220 20.900 50.613 1.00 75.81 672 ARG A N 1
ATOM 5426 C CA . ARG A 1 672 ? 27.628 19.648 51.275 1.00 75.81 672 ARG A CA 1
ATOM 5427 C C . ARG A 1 672 ? 29.030 19.210 50.860 1.00 75.81 672 ARG A C 1
ATOM 5429 O O . ARG A 1 672 ? 29.798 18.776 51.715 1.00 75.81 672 ARG A O 1
ATOM 5436 N N . HIS A 1 673 ? 29.381 19.351 49.583 1.00 71.75 673 HIS A N 1
ATOM 5437 C CA . HIS A 1 673 ? 30.743 19.085 49.121 1.00 71.75 673 HIS A CA 1
ATOM 5438 C C . HIS A 1 673 ? 31.759 20.082 49.704 1.00 71.75 673 HIS A C 1
ATOM 5440 O O . HIS A 1 673 ? 32.826 19.656 50.137 1.00 71.75 673 HIS A O 1
ATOM 5446 N N . SER A 1 674 ? 31.418 21.370 49.809 1.00 69.88 674 SER A N 1
ATOM 5447 C CA . SER A 1 674 ? 32.264 22.391 50.444 1.00 69.88 674 SER A CA 1
ATOM 5448 C C . SER A 1 674 ? 32.433 22.173 51.953 1.00 69.88 674 SER A C 1
ATOM 5450 O O . SER A 1 674 ? 33.560 22.167 52.431 1.00 69.88 674 SER A O 1
ATOM 5452 N N . ALA A 1 675 ? 31.359 21.891 52.696 1.00 64.19 675 ALA A N 1
ATOM 5453 C CA . ALA A 1 675 ? 31.420 21.602 54.133 1.00 64.19 675 ALA A CA 1
ATOM 5454 C C . ALA A 1 675 ? 32.190 20.302 54.431 1.00 64.19 675 ALA A C 1
ATOM 5456 O O . ALA A 1 675 ? 32.941 20.220 55.402 1.00 64.19 675 ALA A O 1
ATOM 5457 N N . SER A 1 676 ? 32.065 19.291 53.562 1.00 59.44 676 SER A N 1
ATOM 5458 C CA . SER A 1 676 ? 32.893 18.082 53.631 1.00 59.44 676 SER A CA 1
ATOM 5459 C C . SER A 1 676 ? 34.375 18.383 53.386 1.00 59.44 676 SER A C 1
ATOM 5461 O O . SER A 1 676 ? 35.225 17.702 53.957 1.00 59.44 676 SER A O 1
ATOM 5463 N N . MET A 1 677 ? 34.694 19.378 52.553 1.00 57.97 677 MET A N 1
ATOM 5464 C CA . MET A 1 677 ? 36.065 19.815 52.282 1.00 57.97 677 MET A CA 1
ATOM 5465 C C . MET A 1 677 ? 36.632 20.636 53.450 1.00 57.97 677 MET A C 1
ATOM 5467 O O . MET A 1 677 ? 37.768 20.406 53.856 1.00 57.97 677 MET A O 1
ATOM 5471 N N . GLU A 1 678 ? 35.835 21.521 54.053 1.00 57.41 678 GLU A N 1
ATOM 5472 C CA . GLU A 1 678 ? 36.210 22.302 55.241 1.00 57.41 678 GLU A CA 1
ATOM 5473 C C . GLU A 1 678 ? 36.442 21.411 56.468 1.00 57.41 678 GLU A C 1
ATOM 5475 O O . GLU A 1 678 ? 37.448 21.576 57.155 1.00 57.41 678 GLU A O 1
ATOM 5480 N N . HIS A 1 679 ? 35.607 20.389 56.691 1.00 54.81 679 HIS A N 1
ATOM 5481 C CA . HIS A 1 679 ? 35.839 19.392 57.744 1.00 54.81 679 HIS A CA 1
ATOM 5482 C C . HIS A 1 679 ? 37.144 18.604 57.514 1.00 54.81 679 HIS A C 1
ATOM 5484 O O . HIS A 1 679 ? 37.845 18.242 58.461 1.00 54.81 679 HIS A O 1
ATOM 5490 N N . TRP A 1 680 ? 37.516 18.358 56.253 1.00 53.00 680 TRP A N 1
ATOM 5491 C CA . TRP A 1 680 ? 38.775 17.690 55.907 1.00 53.00 680 TRP A CA 1
ATOM 5492 C C . TRP A 1 680 ? 40.001 18.591 56.122 1.00 53.00 680 TRP A C 1
ATOM 5494 O O . TRP A 1 680 ? 41.050 18.114 56.557 1.00 53.00 680 TRP A O 1
ATOM 5504 N N . VAL A 1 681 ? 39.869 19.897 55.868 1.00 57.09 681 VAL A N 1
ATOM 5505 C CA . VAL A 1 681 ? 40.924 20.896 56.110 1.00 57.09 681 VAL A CA 1
ATOM 5506 C C . VAL A 1 681 ? 41.088 21.179 57.609 1.00 57.09 681 VAL A C 1
ATOM 5508 O O . VAL A 1 681 ? 42.220 21.235 58.090 1.00 57.09 681 VAL A O 1
ATOM 5511 N N . MET A 1 682 ? 39.996 21.256 58.379 1.00 53.62 682 MET A N 1
ATOM 5512 C CA . MET A 1 682 ? 40.051 21.421 59.840 1.00 53.62 682 MET A CA 1
ATOM 5513 C C . MET A 1 682 ? 40.626 20.191 60.558 1.00 53.62 682 MET A C 1
ATOM 5515 O O . MET A 1 682 ? 41.325 20.341 61.556 1.00 53.62 682 MET A O 1
ATOM 5519 N N . SER A 1 683 ? 40.433 18.980 60.023 1.00 53.72 683 SER A N 1
ATOM 5520 C CA . SER A 1 683 ? 41.019 17.755 60.588 1.00 53.72 683 SER A CA 1
ATOM 5521 C C . SER A 1 683 ? 42.546 17.653 60.427 1.00 53.72 683 SER A C 1
ATOM 5523 O O . SER A 1 683 ? 43.152 16.787 61.060 1.00 53.72 683 SER A O 1
ATOM 5525 N N . LYS A 1 684 ? 43.185 18.489 59.592 1.00 51.47 684 LYS A N 1
ATOM 5526 C CA . LYS A 1 684 ? 44.640 18.446 59.345 1.00 51.47 684 LYS A CA 1
ATOM 5527 C C . LYS A 1 684 ? 45.460 19.501 60.094 1.00 51.47 684 LYS A C 1
ATOM 5529 O O . LYS A 1 684 ? 46.680 19.381 60.095 1.00 51.47 684 LYS A O 1
ATOM 5534 N N . ASN A 1 685 ? 44.834 20.466 60.771 1.00 46.41 685 ASN A N 1
ATOM 5535 C CA . ASN A 1 685 ? 45.534 21.508 61.533 1.00 46.41 685 ASN A CA 1
ATOM 5536 C C . ASN A 1 685 ? 45.028 21.572 62.989 1.00 46.41 685 ASN A C 1
ATOM 5538 O O . ASN A 1 685 ? 44.114 22.341 63.286 1.00 46.41 685 ASN A O 1
ATOM 5542 N N . PRO A 1 686 ? 45.633 20.814 63.926 1.00 55.75 686 PRO A N 1
ATOM 5543 C CA . PRO A 1 686 ? 45.236 20.808 65.340 1.00 55.75 686 PRO A CA 1
ATOM 5544 C C . PRO A 1 686 ? 45.528 22.119 66.095 1.00 55.75 686 PRO A C 1
ATOM 5546 O O . PRO A 1 686 ? 45.164 22.242 67.260 1.00 55.75 686 PRO A O 1
ATOM 5549 N N . SER A 1 687 ? 46.194 23.096 65.472 1.00 56.03 687 SER A N 1
ATOM 5550 C CA . SER A 1 687 ? 46.674 24.319 66.128 1.00 56.03 687 SER A CA 1
ATOM 5551 C C . SER A 1 687 ? 45.673 25.481 66.166 1.00 56.03 687 SER A C 1
ATOM 5553 O O . SER A 1 687 ? 45.993 26.514 66.739 1.00 56.03 687 SER A O 1
ATOM 5555 N N . LEU A 1 688 ? 44.469 25.341 65.597 1.00 53.66 688 LEU A N 1
ATOM 5556 C CA . LEU A 1 688 ? 43.456 26.415 65.558 1.00 53.66 688 LEU A CA 1
ATOM 5557 C C . LEU A 1 688 ? 42.278 26.217 66.531 1.00 53.66 688 LEU A C 1
ATOM 5559 O O . LEU A 1 688 ? 41.352 27.022 66.545 1.00 53.66 688 LEU A O 1
ATOM 5563 N N . ILE A 1 689 ? 42.297 25.168 67.362 1.00 52.44 689 ILE A N 1
ATOM 5564 C CA . ILE A 1 689 ? 41.188 24.848 68.284 1.00 52.44 689 ILE A CA 1
ATOM 5565 C C . ILE A 1 689 ? 41.346 25.536 69.659 1.00 52.44 689 ILE A C 1
ATOM 5567 O O . ILE A 1 689 ? 40.407 25.548 70.451 1.00 52.44 689 ILE A O 1
ATOM 5571 N N . GLN A 1 690 ? 42.485 26.175 69.950 1.00 50.59 690 GLN A N 1
ATOM 5572 C CA . GLN A 1 690 ? 42.746 26.732 71.285 1.00 50.59 690 GLN A CA 1
ATOM 5573 C C . GLN A 1 690 ? 42.281 28.182 71.524 1.00 50.59 690 GLN A C 1
ATOM 5575 O O . GLN A 1 690 ? 42.201 28.574 72.684 1.00 50.59 690 GLN A O 1
ATOM 5580 N N . ASP A 1 691 ? 41.862 28.934 70.499 1.00 52.19 691 ASP A N 1
ATOM 5581 C CA . ASP A 1 691 ? 41.606 30.383 70.646 1.00 52.19 691 ASP A CA 1
ATOM 5582 C C . ASP A 1 691 ? 40.124 30.821 70.632 1.00 52.19 691 ASP A C 1
ATOM 5584 O O . ASP A 1 691 ? 39.842 32.013 70.697 1.00 52.19 691 ASP A O 1
ATOM 5588 N N . ILE A 1 692 ? 39.144 29.904 70.591 1.00 53.53 692 ILE A N 1
ATOM 5589 C CA . ILE A 1 692 ? 37.712 30.282 70.446 1.00 53.53 692 ILE A CA 1
ATOM 5590 C C . ILE A 1 692 ? 36.873 30.057 71.725 1.00 53.53 692 ILE A C 1
ATOM 5592 O O . ILE A 1 692 ? 35.693 30.385 71.766 1.00 53.53 692 ILE A O 1
ATOM 5596 N N . LEU A 1 693 ? 37.466 29.585 72.828 1.00 48.25 693 LEU A N 1
ATOM 5597 C CA . LEU A 1 693 ? 36.747 29.405 74.108 1.00 48.25 693 LEU A CA 1
ATOM 5598 C C . LEU A 1 693 ? 37.018 30.487 75.165 1.00 48.25 693 LEU A C 1
ATOM 5600 O O . LEU A 1 693 ? 36.633 30.326 76.321 1.00 48.25 693 LEU A O 1
ATOM 5604 N N . TRP A 1 694 ? 37.618 31.614 74.775 1.00 47.94 694 TRP A N 1
ATOM 5605 C CA . TRP A 1 694 ? 37.784 32.793 75.630 1.00 47.94 694 TRP A CA 1
ATOM 5606 C C . TRP A 1 694 ? 37.366 34.073 74.897 1.00 47.94 694 TRP A C 1
ATOM 5608 O O . TRP A 1 694 ? 38.210 34.844 74.454 1.00 47.94 694 TRP A O 1
ATOM 5618 N N . ASN A 1 695 ? 36.058 34.302 74.762 1.00 39.62 695 ASN A N 1
ATOM 5619 C CA . ASN A 1 695 ? 35.419 35.602 75.013 1.00 39.62 695 ASN A CA 1
ATOM 5620 C C . ASN A 1 695 ? 33.902 35.531 74.761 1.00 39.62 695 ASN A C 1
ATOM 5622 O O . ASN A 1 695 ? 33.467 35.020 73.738 1.00 39.62 695 ASN A O 1
ATOM 5626 N N . LYS A 1 696 ? 33.175 36.042 75.762 1.00 39.00 696 LYS A N 1
ATOM 5627 C CA . LYS A 1 696 ? 31.756 36.436 75.862 1.00 39.00 696 LYS A CA 1
ATOM 5628 C C . LYS A 1 696 ? 30.854 36.342 74.634 1.00 39.00 696 LYS A C 1
ATOM 5630 O O . LYS A 1 696 ? 31.171 36.988 73.613 1.00 39.00 696 LYS A O 1
#

Radius of gyration: 72.13 Å; chains: 1; bounding box: 164×67×251 Å

pLDDT: mean 79.52, std 15.81, range [28.36, 95.94]

Foldseek 3Di:
DVVVVVVVVVVVVVVVVVVVVVVVVVVVVVVVVQVVCVVVVDDPVPDPDDDDDDDCPPPDPVVVVVVVPPVPPPPPDPDPCPVPHPVVLVVLCVVQVCVLVVLLVVLVVVLVVLVVVVVVVCVVCVVVCPDPVSVVVVVVVVVVSVVVSVVSNVVSNVVSVVSNVVSVVVSVVVCVVVVVVVVVVVVVVVVVVVVVVVVVVVVVVVVVPPPPDDDDDDDDDDDDDVVVVVVVVVVVVVVVVVVVVVVVVVVVVVVVVVVVVVVVVVVVVVVVVVVVVVVVVVVVVVVVVVVVVVVVVVVVVVVVVVVVVVVVVVVVVVVVVVVVVVVVVVVVVVVVVVVVVVVVVVVVVVVVVVVVVVVVVVVVVVVVVVVVVVVVVVVVVVVVVVVVVVVVVVVVVVVVVVVVCVVPDDPDDDDDDPVVVVVVVVVVVVVVVVVVVVVVVVVVVVVVVVVVVVVVVVVPDDDDPPPVVVVVVVVVVVVVVVVVVVVVVVVVVVVVVVVVVVVVVVVVVVVVVVVVVVVVVVVVVVPPDPPVVNVVVVVVVVVVVVVVVVVVVVVVVVVVVVVVVVVVVVVVVVVVVVVVVVVVVVVCVVVVDDDDDDPVVVVVVVVVVVVVVVVVVVVVVVVVVVVVVVVVVVVVVVVVVVVVVVVVVVVVVVVVVVVVVVVVVVVVVVVVVVVVVVVVVCVVDPPPPPPPPDDD